Protein 2AF4 (pdb70)

Solvent-accessible surface area: 27617 Å² total

Structure (mmCIF, N/CA/C/O backbone):
data_2AF4
#
_entry.id   2AF4
#
_cell.length_a   116.488
_cell.length_b   116.488
_cell.length_c   127.460
_cell.angle_alpha   90.00
_cell.angle_beta   90.00
_cell.angle_gamma   90.00
#
_symmetry.space_group_name_H-M   'I 41'
#
loop_
_entity.id
_entity.type
_entity.pdbx_description
1 polymer 'Phosphate acetyltransferase'
2 non-polymer 'COENZYME A'
3 water water
#
loop_
_atom_site.group_PDB
_atom_site.id
_atom_site.type_symbol
_atom_site.label_atom_id
_atom_site.label_alt_id
_atom_site.label_comp_id
_atom_site.label_asym_id
_atom_site.label_entity_id
_atom_site.label_seq_id
_atom_site.pdbx_PDB_ins_code
_atom_site.Cartn_x
_atom_site.Cartn_y
_atom_site.Cartn_z
_atom_site.occupancy
_atom_site.B_iso_or_equiv
_atom_site.auth_seq_id
_atom_site.auth_comp_id
_atom_site.auth_asym_id
_atom_site.auth_atom_id
_atom_site.pdbx_PDB_model_num
ATOM 1 N N . VAL A 1 2 ? 41.595 54.239 -11.211 1.00 90.68 2 VAL C N 1
ATOM 2 C CA . VAL A 1 2 ? 43.065 54.089 -11.517 1.00 92.31 2 VAL C CA 1
ATOM 3 C C . VAL A 1 2 ? 44.015 54.055 -10.265 1.00 91.96 2 VAL C C 1
ATOM 4 O O . VAL A 1 2 ? 44.489 52.970 -9.948 1.00 91.70 2 VAL C O 1
ATOM 8 N N . THR A 1 3 ? 44.319 55.150 -9.550 1.00 92.28 3 THR C N 1
ATOM 9 C CA . THR A 1 3 ? 45.376 55.017 -8.508 1.00 92.01 3 THR C CA 1
ATOM 10 C C . THR A 1 3 ? 44.995 54.060 -7.362 1.00 88.66 3 THR C C 1
ATOM 11 O O . THR A 1 3 ? 45.864 53.388 -6.806 1.00 89.04 3 THR C O 1
ATOM 15 N N . PHE A 1 4 ? 43.705 53.981 -7.030 1.00 85.30 4 PHE C N 1
ATOM 16 C CA . PHE A 1 4 ? 43.193 52.877 -6.189 1.00 82.17 4 PHE C CA 1
ATOM 17 C C . PHE A 1 4 ? 43.451 51.548 -6.870 1.00 80.56 4 PHE C C 1
ATOM 18 O O . PHE A 1 4 ? 43.910 50.600 -6.249 1.00 80.03 4 PHE C O 1
ATOM 26 N N . LEU A 1 5 ? 43.146 51.521 -8.158 1.00 80.28 5 LEU C N 1
ATOM 27 C CA . LEU A 1 5 ? 43.195 50.321 -8.980 1.00 79.72 5 LEU C CA 1
ATOM 28 C C . LEU A 1 5 ? 44.636 49.913 -9.358 1.00 81.03 5 LEU C C 1
ATOM 29 O O . LEU A 1 5 ? 44.911 48.744 -9.621 1.00 80.55 5 LEU C O 1
ATOM 34 N N . GLU A 1 6 ? 45.539 50.890 -9.390 1.00 83.09 6 GLU C N 1
ATOM 35 C CA . GLU A 1 6 ? 46.971 50.657 -9.615 1.00 84.84 6 GLU C CA 1
ATOM 36 C C . GLU A 1 6 ? 47.599 49.962 -8.400 1.00 83.68 6 GLU C C 1
ATOM 37 O O . GLU A 1 6 ? 48.320 48.968 -8.530 1.00 84.13 6 GLU C O 1
ATOM 43 N N . LYS A 1 7 ? 47.290 50.469 -7.212 1.00 82.03 7 LYS C N 1
ATOM 44 C CA . LYS A 1 7 ? 47.761 49.840 -5.986 1.00 81.10 7 LYS C CA 1
ATOM 45 C C . LYS A 1 7 ? 47.180 48.430 -5.828 1.00 77.93 7 LYS C C 1
ATOM 46 O O . LYS A 1 7 ? 47.869 47.527 -5.380 1.00 78.08 7 LYS C O 1
ATOM 52 N N . ILE A 1 8 ? 45.917 48.236 -6.206 1.00 75.45 8 ILE C N 1
ATOM 53 C CA . ILE A 1 8 ? 45.286 46.910 -6.099 1.00 72.37 8 ILE C CA 1
ATOM 54 C C . ILE A 1 8 ? 45.932 45.933 -7.083 1.00 72.86 8 ILE C C 1
ATOM 55 O O . ILE A 1 8 ? 46.156 44.761 -6.755 1.00 71.44 8 ILE C O 1
ATOM 60 N N . SER A 1 9 ? 46.227 46.426 -8.287 1.00 74.42 9 SER C N 1
ATOM 61 C CA . SER A 1 9 ? 46.779 45.588 -9.351 1.00 75.87 9 SER C CA 1
ATOM 62 C C . SER A 1 9 ? 48.166 45.068 -8.972 1.00 77.80 9 SER C C 1
ATOM 63 O O . SER A 1 9 ? 48.498 43.918 -9.264 1.00 77.88 9 SER C O 1
ATOM 66 N N . GLU A 1 10 ? 48.958 45.906 -8.295 1.00 79.52 10 GLU C N 1
ATOM 67 C CA . GLU A 1 10 ? 50.303 45.525 -7.912 1.00 81.52 10 GLU C CA 1
ATOM 68 C C . GLU A 1 10 ? 50.273 44.572 -6.722 1.00 80.21 10 GLU C C 1
ATOM 69 O O . GLU A 1 10 ? 51.083 43.651 -6.624 1.00 82.00 10 GLU C O 1
ATOM 75 N N . ARG A 1 11 ? 49.348 44.788 -5.804 1.00 77.77 11 ARG C N 1
ATOM 76 C CA . ARG A 1 11 ? 49.129 43.811 -4.753 1.00 76.70 11 ARG C CA 1
ATOM 77 C C . ARG A 1 11 ? 48.727 42.461 -5.329 1.00 75.53 11 ARG C C 1
ATOM 78 O O . ARG A 1 11 ? 49.265 41.431 -4.944 1.00 76.45 11 ARG C O 1
ATOM 86 N N . ALA A 1 12 ? 47.787 42.475 -6.269 1.00 74.05 12 ALA C N 1
ATOM 87 C CA . ALA A 1 12 ? 47.342 41.255 -6.948 1.00 73.04 12 ALA C CA 1
ATOM 88 C C . ALA A 1 12 ? 48.508 40.390 -7.461 1.00 75.23 12 ALA C C 1
ATOM 89 O O . ALA A 1 12 ? 48.458 39.157 -7.386 1.00 74.44 12 ALA C O 1
ATOM 91 N N . LYS A 1 13 ? 49.544 41.044 -7.986 1.00 77.92 13 LYS C N 1
ATOM 92 C CA . LYS A 1 13 ? 50.692 40.345 -8.577 1.00 80.69 13 LYS C CA 1
ATOM 93 C C . LYS A 1 13 ? 51.439 39.486 -7.568 1.00 81.25 13 LYS C C 1
ATOM 94 O O . LYS A 1 13 ? 51.861 38.380 -7.880 1.00 82.41 13 LYS C O 1
ATOM 100 N N . LYS A 1 14 ? 51.571 39.994 -6.352 1.00 81.33 14 LYS C N 1
ATOM 101 C CA . LYS A 1 14 ? 52.285 39.303 -5.282 1.00 82.75 14 LYS C CA 1
ATOM 102 C C . LYS A 1 14 ? 51.435 38.258 -4.548 1.00 80.55 14 LYS C C 1
ATOM 103 O O . LYS A 1 14 ? 51.930 37.582 -3.644 1.00 81.96 14 LYS C O 1
ATOM 109 N N . LEU A 1 15 ? 50.163 38.149 -4.911 1.00 77.83 15 LEU C N 1
ATOM 110 C CA . LEU A 1 15 ? 49.211 37.314 -4.174 1.00 76.03 15 LEU C CA 1
ATOM 111 C C . LEU A 1 15 ? 49.002 35.940 -4.776 1.00 75.92 15 LEU C C 1
ATOM 112 O O . LEU A 1 15 ? 48.555 35.020 -4.084 1.00 75.00 15 LEU C O 1
ATOM 117 N N . ASN A 1 16 ? 49.316 35.811 -6.059 1.00 77.05 16 ASN C N 1
ATOM 118 C CA . ASN A 1 16 ? 49.304 34.524 -6.742 1.00 78.19 16 ASN C CA 1
ATOM 119 C C . ASN A 1 16 ? 47.971 33.782 -6.693 1.00 75.67 16 ASN C C 1
ATOM 120 O O . ASN A 1 16 ? 47.929 32.564 -6.504 1.00 76.28 16 ASN C O 1
ATOM 125 N N . LYS A 1 17 ? 46.887 34.521 -6.923 1.00 73.37 17 LYS C N 1
ATOM 126 C CA . LYS A 1 17 ? 45.540 33.947 -6.893 1.00 70.71 17 LYS C CA 1
ATOM 127 C C . LYS A 1 17 ? 45.116 33.427 -8.247 1.00 70.49 17 LYS C C 1
ATOM 128 O O . LYS A 1 17 ? 45.758 33.703 -9.263 1.00 71.45 17 LYS C O 1
ATOM 134 N N . THR A 1 18 ? 43.997 32.700 -8.234 1.00 69.33 18 THR C N 1
ATOM 135 C CA . THR A 1 18 ? 43.394 32.122 -9.427 1.00 69.03 18 THR C CA 1
ATOM 136 C C . THR A 1 18 ? 41.926 32.510 -9.498 1.00 66.97 18 THR C C 1
ATOM 137 O O . THR A 1 18 ? 41.184 32.401 -8.506 1.00 66.23 18 THR C O 1
ATOM 141 N N . ILE A 1 19 ? 41.520 32.947 -10.685 1.00 66.46 19 ILE C N 1
ATOM 142 C CA . ILE A 1 19 ? 40.209 33.502 -10.939 1.00 64.59 19 ILE C CA 1
ATOM 143 C C . ILE A 1 19 ? 39.574 32.813 -12.163 1.00 64.55 19 ILE C C 1
ATOM 144 O O . ILE A 1 19 ? 40.198 32.704 -13.206 1.00 65.93 19 ILE C O 1
ATOM 149 N N . ALA A 1 20 ? 38.336 32.356 -12.022 1.00 63.18 20 ALA C N 1
ATOM 150 C CA . ALA A 1 20 ? 37.572 31.853 -13.159 1.00 63.52 20 ALA C CA 1
ATOM 151 C C . ALA A 1 20 ? 36.889 33.005 -13.915 1.00 63.20 20 ALA C C 1
ATOM 152 O O . ALA A 1 20 ? 36.379 33.974 -13.332 1.00 61.69 20 ALA C O 1
ATOM 154 N N . LEU A 1 21 ? 36.908 32.889 -15.232 1.00 64.55 21 LEU C N 1
ATOM 155 C CA . LEU A 1 21 ? 36.303 33.849 -16.097 1.00 64.89 21 LEU C CA 1
ATOM 156 C C . LEU A 1 21 ? 35.383 33.036 -16.991 1.00 65.96 21 LEU C C 1
ATOM 157 O O . LEU A 1 21 ? 35.817 32.523 -18.028 1.00 67.48 21 LEU C O 1
ATOM 162 N N . PRO A 1 22 ? 34.116 32.874 -16.576 1.00 64.91 22 PRO C N 1
ATOM 163 C CA . PRO A 1 22 ? 33.175 32.082 -17.380 1.00 66.02 22 PRO C CA 1
ATOM 164 C C . PRO A 1 22 ? 32.650 32.723 -18.661 1.00 67.41 22 PRO C C 1
ATOM 165 O O . PRO A 1 22 ? 32.020 32.014 -19.467 1.00 69.04 22 PRO C O 1
ATOM 169 N N . GLU A 1 23 ? 32.900 34.016 -18.891 1.00 67.98 23 GLU C N 1
ATOM 170 C CA . GLU A 1 23 ? 32.264 34.709 -20.050 1.00 70.36 23 GLU C CA 1
ATOM 171 C C . GLU A 1 23 ? 33.084 34.649 -21.364 1.00 72.06 23 GLU C C 1
ATOM 172 O O . GLU A 1 23 ? 33.308 35.656 -22.053 1.00 73.17 23 GLU C O 1
ATOM 178 N N . THR A 1 24 ? 33.445 33.429 -21.727 1.00 72.52 24 THR C N 1
ATOM 179 C CA . THR A 1 24 ? 34.424 33.143 -22.808 1.00 75.17 24 THR C CA 1
ATOM 180 C C . THR A 1 24 ? 34.010 33.488 -24.254 1.00 77.78 24 THR C C 1
ATOM 181 O O . THR A 1 24 ? 34.859 33.497 -25.167 1.00 80.01 24 THR C O 1
ATOM 185 N N . GLU A 1 25 ? 32.721 33.751 -24.474 1.00 77.93 25 GLU C N 1
ATOM 186 C CA . GLU A 1 25 ? 32.205 34.084 -25.825 1.00 80.62 25 GLU C CA 1
ATOM 187 C C . GLU A 1 25 ? 32.229 35.603 -26.066 1.00 81.01 25 GLU C C 1
ATOM 188 O O . GLU A 1 25 ? 31.670 36.114 -27.046 1.00 83.38 25 GLU C O 1
ATOM 194 N N . ASP A 1 26 ? 32.894 36.324 -25.166 1.00 79.41 26 ASP C N 1
ATOM 195 C CA . ASP A 1 26 ? 33.051 37.773 -25.278 1.00 79.83 26 ASP C CA 1
ATOM 196 C C . ASP A 1 26 ? 34.556 38.049 -25.289 1.00 80.04 26 ASP C C 1
ATOM 197 O O . ASP A 1 26 ? 35.271 37.608 -24.386 1.00 77.45 26 ASP C O 1
ATOM 202 N N . ILE A 1 27 ? 35.023 38.763 -26.311 1.00 82.26 27 ILE C N 1
ATOM 203 C CA . ILE A 1 27 ? 36.454 38.888 -26.584 1.00 84.33 27 ILE C CA 1
ATOM 204 C C . ILE A 1 27 ? 37.139 39.809 -25.629 1.00 83.03 27 ILE C C 1
ATOM 205 O O . ILE A 1 27 ? 38.359 39.716 -25.455 1.00 83.36 27 ILE C O 1
ATOM 210 N N . ARG A 1 28 ? 36.361 40.718 -25.032 1.00 82.31 28 ARG C N 1
ATOM 211 C CA . ARG A 1 28 ? 36.855 41.553 -23.945 1.00 81.09 28 ARG C CA 1
ATOM 212 C C . ARG A 1 28 ? 37.421 40.653 -22.861 1.00 78.90 28 ARG C C 1
ATOM 213 O O . ARG A 1 28 ? 38.480 40.951 -22.298 1.00 78.97 28 ARG C O 1
ATOM 221 N N . THR A 1 29 ? 36.711 39.555 -22.583 1.00 77.37 29 THR C N 1
ATOM 222 C CA . THR A 1 29 ? 37.066 38.652 -21.476 1.00 74.91 29 THR C CA 1
ATOM 223 C C . THR A 1 29 ? 38.428 38.070 -21.785 1.00 76.16 29 THR C C 1
ATOM 224 O O . THR A 1 29 ? 39.304 38.029 -20.943 1.00 75.25 29 THR C O 1
ATOM 228 N N . LEU A 1 30 ? 38.591 37.647 -23.030 1.00 78.36 30 LEU C N 1
ATOM 229 C CA . LEU A 1 30 ? 39.850 37.086 -23.519 1.00 80.22 30 LEU C CA 1
ATOM 230 C C . LEU A 1 30 ? 40.984 38.114 -23.629 1.00 81.79 30 LEU C C 1
ATOM 231 O O . LEU A 1 30 ? 42.132 37.789 -23.355 1.00 82.42 30 LEU C O 1
ATOM 236 N N . GLN A 1 31 ? 40.674 39.338 -24.044 1.00 82.40 31 GLN C N 1
ATOM 237 C CA . GLN A 1 31 ? 41.680 40.396 -24.070 1.00 84.11 31 GLN C CA 1
ATOM 238 C C . GLN A 1 31 ? 42.181 40.706 -22.660 1.00 82.14 31 GLN C C 1
ATOM 239 O O . GLN A 1 31 ? 43.377 40.909 -22.418 1.00 83.40 31 GLN C O 1
ATOM 245 N N . ALA A 1 32 ? 41.242 40.765 -21.732 1.00 79.04 32 ALA C N 1
ATOM 246 C CA . ALA A 1 32 ? 41.569 40.949 -20.337 1.00 77.04 32 ALA C CA 1
ATOM 247 C C . ALA A 1 32 ? 42.408 39.775 -19.835 1.00 76.79 32 ALA C C 1
ATOM 248 O O . ALA A 1 32 ? 43.535 39.946 -19.379 1.00 77.55 32 ALA C O 1
ATOM 250 N N . ALA A 1 33 ? 41.863 38.573 -19.939 1.00 76.31 33 ALA C N 1
ATOM 251 C CA . ALA A 1 33 ? 42.596 37.371 -19.548 1.00 77.08 33 ALA C CA 1
ATOM 252 C C . ALA A 1 33 ? 44.011 37.287 -20.140 1.00 80.69 33 ALA C C 1
ATOM 253 O O . ALA A 1 33 ? 44.899 36.783 -19.476 1.00 81.49 33 ALA C O 1
ATOM 255 N N . ALA A 1 34 ? 44.212 37.782 -21.366 1.00 83.54 34 ALA C N 1
ATOM 256 C CA . ALA A 1 34 ? 45.540 37.841 -21.983 1.00 87.29 34 ALA C CA 1
ATOM 257 C C . ALA A 1 34 ? 46.449 38.863 -21.307 1.00 88.24 34 ALA C C 1
ATOM 258 O O . ALA A 1 34 ? 47.614 38.584 -21.029 1.00 90.36 34 ALA C O 1
ATOM 260 N N . LYS A 1 35 ? 45.921 40.055 -21.069 1.00 87.38 35 LYS C N 1
ATOM 261 C CA . LYS A 1 35 ? 46.646 41.072 -20.330 1.00 88.11 35 LYS C CA 1
ATOM 262 C C . LYS A 1 35 ? 46.901 40.651 -18.875 1.00 86.10 35 LYS C C 1
ATOM 263 O O . LYS A 1 35 ? 47.962 40.931 -18.317 1.00 87.22 35 LYS C O 1
ATOM 269 N N . ILE A 1 36 ? 45.926 39.988 -18.257 1.00 83.40 36 ILE C N 1
ATOM 270 C CA . ILE A 1 36 ? 46.075 39.512 -16.876 1.00 81.38 36 ILE C CA 1
ATOM 271 C C . ILE A 1 36 ? 47.249 38.539 -16.709 1.00 83.17 36 ILE C C 1
ATOM 272 O O . ILE A 1 36 ? 47.996 38.652 -15.742 1.00 83.47 36 ILE C O 1
ATOM 277 N N . LEU A 1 37 ? 47.379 37.581 -17.635 1.00 84.71 37 LEU C N 1
ATOM 278 C CA . LEU A 1 37 ? 48.463 36.569 -17.615 1.00 86.76 37 LEU C CA 1
ATOM 279 C C . LEU A 1 37 ? 49.818 37.200 -17.945 1.00 90.26 37 LEU C C 1
ATOM 280 O O . LEU A 1 37 ? 50.833 36.883 -17.321 1.00 91.64 37 LEU C O 1
ATOM 285 N N . GLU A 1 38 ? 49.812 38.075 -18.952 1.00 92.05 38 GLU C N 1
ATOM 286 C CA . GLU A 1 38 ? 50.974 38.886 -19.336 1.00 95.57 38 GLU C CA 1
ATOM 287 C C . GLU A 1 38 ? 51.494 39.717 -18.148 1.00 94.85 38 GLU C C 1
ATOM 288 O O . GLU A 1 38 ? 52.678 39.679 -17.818 1.00 96.75 38 GLU C O 1
ATOM 294 N N . ARG A 1 39 ? 50.595 40.450 -17.500 1.00 91.83 39 ARG C N 1
ATOM 295 C CA . ARG A 1 39 ? 50.977 41.318 -16.396 1.00 91.70 39 ARG C CA 1
ATOM 296 C C . ARG A 1 39 ? 51.197 40.596 -15.072 1.00 90.10 39 ARG C C 1
ATOM 297 O O . ARG A 1 39 ? 51.715 41.188 -14.123 1.00 90.02 39 ARG C O 1
ATOM 305 N N . GLY A 1 40 ? 50.837 39.315 -15.021 1.00 88.93 40 GLY C N 1
ATOM 306 C CA . GLY A 1 40 ? 51.145 38.474 -13.859 1.00 88.14 40 GLY C CA 1
ATOM 307 C C . GLY A 1 40 ? 50.236 38.756 -12.681 1.00 84.60 40 GLY C C 1
ATOM 308 O O . GLY A 1 40 ? 50.596 38.542 -11.530 1.00 84.56 40 GLY C O 1
ATOM 309 N N . ILE A 1 41 ? 49.028 39.187 -12.999 1.00 82.34 41 ILE C N 1
ATOM 310 C CA . ILE A 1 41 ? 48.072 39.647 -12.015 1.00 79.41 41 ILE C CA 1
ATOM 311 C C . ILE A 1 41 ? 47.383 38.446 -11.344 1.00 77.00 41 ILE C C 1
ATOM 312 O O . ILE A 1 41 ? 47.268 38.393 -10.112 1.00 76.39 41 ILE C O 1
ATOM 317 N N . ALA A 1 42 ? 46.936 37.493 -12.152 1.00 76.05 42 ALA C N 1
ATOM 318 C CA . ALA A 1 42 ? 46.271 36.272 -11.660 1.00 74.07 42 ALA C CA 1
ATOM 319 C C . ALA A 1 42 ? 46.617 35.096 -12.531 1.00 74.31 42 ALA C C 1
ATOM 320 O O . ALA A 1 42 ? 47.159 35.274 -13.598 1.00 76.38 42 ALA C O 1
ATOM 322 N N . ASP A 1 43 ? 46.301 33.898 -12.047 1.00 72.76 43 ASP C N 1
ATOM 323 C CA . ASP A 1 43 ? 46.113 32.735 -12.900 1.00 73.28 43 ASP C CA 1
ATOM 324 C C . ASP A 1 43 ? 44.643 32.731 -13.358 1.00 70.53 43 ASP C C 1
ATOM 325 O O . ASP A 1 43 ? 43.751 33.197 -12.635 1.00 66.04 43 ASP C O 1
ATOM 330 N N . ILE A 1 44 ? 44.386 32.203 -14.553 1.00 71.14 44 ILE C N 1
ATOM 331 C CA . ILE A 1 44 ? 43.027 32.238 -15.093 1.00 69.77 44 ILE C CA 1
ATOM 332 C C . ILE A 1 44 ? 42.542 30.864 -15.439 1.00 69.92 44 ILE C C 1
ATOM 333 O O . ILE A 1 44 ? 43.255 30.086 -16.080 1.00 71.27 44 ILE C O 1
ATOM 338 N N . VAL A 1 45 ? 41.310 30.581 -15.015 1.00 67.87 45 VAL C N 1
ATOM 339 C CA . VAL A 1 45 ? 40.560 29.488 -15.603 1.00 67.96 45 VAL C CA 1
ATOM 340 C C . VAL A 1 45 ? 39.518 30.077 -16.559 1.00 67.14 45 VAL C C 1
ATOM 341 O O . VAL A 1 45 ? 38.714 30.928 -16.190 1.00 64.87 45 VAL C O 1
ATOM 345 N N . LEU A 1 46 ? 39.587 29.641 -17.809 1.00 68.91 46 LEU C N 1
ATOM 346 C CA . LEU A 1 46 ? 38.584 29.970 -18.785 1.00 68.64 46 LEU C CA 1
ATOM 347 C C . LEU A 1 46 ? 37.617 28.820 -18.776 1.00 67.95 46 LEU C C 1
ATOM 348 O O . LEU A 1 46 ? 37.961 27.713 -19.166 1.00 70.00 46 LEU C O 1
ATOM 353 N N . VAL A 1 47 ? 36.406 29.065 -18.302 1.00 66.14 47 VAL C N 1
ATOM 354 C CA . VAL A 1 47 ? 35.327 28.086 -18.451 1.00 65.97 47 VAL C CA 1
ATOM 355 C C . VAL A 1 47 ? 34.655 28.280 -19.808 1.00 67.45 47 VAL C C 1
ATOM 356 O O . VAL A 1 47 ? 34.157 29.377 -20.123 1.00 67.18 47 VAL C O 1
ATOM 360 N N . GLY A 1 48 ? 34.631 27.214 -20.606 1.00 69.62 48 GLY C N 1
ATOM 361 C CA . GLY A 1 48 ? 34.116 27.289 -21.971 1.00 71.60 48 GLY C CA 1
ATOM 362 C C . GLY A 1 48 ? 34.779 26.300 -22.913 1.00 74.53 48 GLY C C 1
ATOM 363 O O . GLY A 1 48 ? 35.663 25.543 -22.524 1.00 74.65 48 GLY C O 1
ATOM 364 N N . ASN A 1 49 ? 34.354 26.310 -24.170 1.00 77.35 49 ASN C N 1
ATOM 365 C CA . ASN A 1 49 ? 34.859 25.343 -25.156 1.00 80.65 49 ASN C CA 1
ATOM 366 C C . ASN A 1 49 ? 36.184 25.823 -25.751 1.00 83.28 49 ASN C C 1
ATOM 367 O O . ASN A 1 49 ? 36.279 26.970 -26.227 1.00 83.61 49 ASN C O 1
ATOM 372 N N . GLU A 1 50 ? 37.183 24.931 -25.744 1.00 85.16 50 GLU C N 1
ATOM 373 C CA . GLU A 1 50 ? 38.569 25.266 -26.144 1.00 87.29 50 GLU C CA 1
ATOM 374 C C . GLU A 1 50 ? 38.690 25.660 -27.609 1.00 90.15 50 GLU C C 1
ATOM 375 O O . GLU A 1 50 ? 39.266 26.685 -27.916 1.00 91.14 50 GLU C O 1
ATOM 381 N N . ALA A 1 51 ? 38.157 24.847 -28.512 1.00 92.54 51 ALA C N 1
ATOM 382 C CA . ALA A 1 51 ? 38.133 25.194 -29.936 1.00 95.71 51 ALA C CA 1
ATOM 383 C C . ALA A 1 51 ? 37.612 26.615 -30.106 1.00 94.96 51 ALA C C 1
ATOM 384 O O . ALA A 1 51 ? 38.275 27.472 -30.692 1.00 96.44 51 ALA C O 1
ATOM 386 N N . ASP A 1 52 ? 36.448 26.866 -29.512 1.00 92.49 52 ASP C N 1
ATOM 387 C CA . ASP A 1 52 ? 35.717 28.119 -29.689 1.00 91.86 52 ASP C CA 1
ATOM 388 C C . ASP A 1 52 ? 36.460 29.302 -29.143 1.00 90.29 52 ASP C C 1
ATOM 389 O O . ASP A 1 52 ? 36.493 30.363 -29.776 1.00 90.80 52 ASP C O 1
ATOM 394 N N . ILE A 1 53 ? 37.068 29.099 -27.978 1.00 88.36 53 ILE C N 1
ATOM 395 C CA . ILE A 1 53 ? 37.872 30.121 -27.316 1.00 87.58 53 ILE C CA 1
ATOM 396 C C . ILE A 1 53 ? 39.110 30.493 -28.130 1.00 91.16 53 ILE C C 1
ATOM 397 O O . ILE A 1 53 ? 39.471 31.661 -28.204 1.00 91.98 53 ILE C O 1
ATOM 402 N N . LYS A 1 54 ? 39.777 29.498 -28.701 1.00 93.73 54 LYS C N 1
ATOM 403 C CA . LYS A 1 54 ? 40.993 29.729 -29.483 1.00 97.48 54 LYS C CA 1
ATOM 404 C C . LYS A 1 54 ? 40.641 30.448 -30.768 1.00 100.39 54 LYS C C 1
ATOM 405 O O . LYS A 1 54 ? 41.170 31.518 -31.054 1.00 101.71 54 LYS C O 1
ATOM 411 N N . ALA A 1 55 ? 39.754 29.832 -31.547 1.00 101.59 55 ALA C N 1
ATOM 412 C CA . ALA A 1 55 ? 39.128 30.486 -32.694 1.00 104.09 55 ALA C CA 1
ATOM 413 C C . ALA A 1 55 ? 38.936 31.995 -32.439 1.00 103.16 55 ALA C C 1
ATOM 414 O O . ALA A 1 55 ? 39.425 32.839 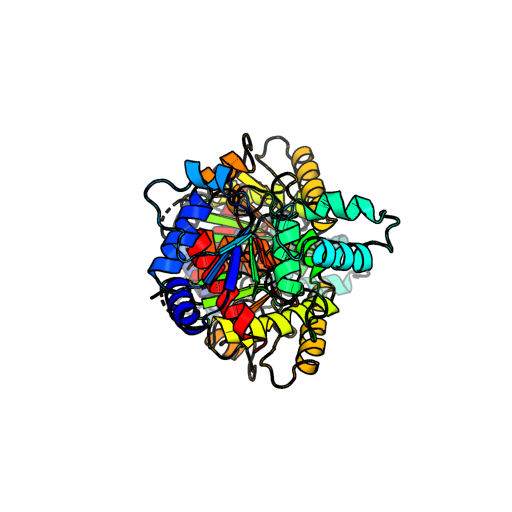-33.199 1.00 106.17 55 ALA C O 1
ATOM 416 N N . LEU A 1 56 ? 38.256 32.326 -31.350 1.00 98.91 56 LEU C N 1
ATOM 417 C CA . LEU A 1 56 ? 37.878 33.705 -31.099 1.00 98.13 56 LEU C CA 1
ATOM 418 C C . LEU A 1 56 ? 39.057 34.540 -30.583 1.00 98.27 56 LEU C C 1
ATOM 419 O O . LEU A 1 56 ? 39.114 35.747 -30.809 1.00 99.93 56 LEU C O 1
ATOM 424 N N . ALA A 1 57 ? 39.994 33.888 -29.898 1.00 97.29 57 ALA C N 1
ATOM 425 C CA . ALA A 1 57 ? 41.193 34.541 -29.379 1.00 96.99 57 ALA C CA 1
ATOM 426 C C . ALA A 1 57 ? 41.946 35.317 -30.449 1.00 101.08 57 ALA C C 1
ATOM 427 O O . ALA A 1 57 ? 42.358 36.451 -30.220 1.00 100.93 57 ALA C O 1
ATOM 429 N N . GLY A 1 58 ? 42.125 34.707 -31.618 1.00 104.52 58 GLY C N 1
ATOM 430 C CA . GLY A 1 58 ? 43.057 35.235 -32.601 1.00 109.00 58 GLY C CA 1
ATOM 431 C C . GLY A 1 58 ? 44.458 35.014 -32.062 1.00 109.44 58 GLY C C 1
ATOM 432 O O . GLY A 1 58 ? 44.738 33.960 -31.489 1.00 107.89 58 GLY C O 1
ATOM 433 N N . ASP A 1 59 ? 45.321 36.020 -32.201 1.00 111.73 59 ASP C N 1
ATOM 434 C CA . ASP A 1 59 ? 46.717 35.936 -31.714 1.00 113.12 59 ASP C CA 1
ATOM 435 C C . ASP A 1 59 ? 46.892 36.403 -30.256 1.00 109.43 59 ASP C C 1
ATOM 436 O O . ASP A 1 59 ? 47.971 36.838 -29.854 1.00 110.72 59 ASP C O 1
ATOM 441 N N . LEU A 1 60 ? 45.836 36.301 -29.458 1.00 104.97 60 LEU C N 1
ATOM 442 C CA . LEU A 1 60 ? 45.969 36.547 -28.032 1.00 101.50 60 LEU C CA 1
ATOM 443 C C . LEU A 1 60 ? 46.709 35.357 -27.412 1.00 101.11 60 LEU C C 1
ATOM 444 O O . LEU A 1 60 ? 46.479 34.184 -27.784 1.00 100.99 60 LEU C O 1
ATOM 449 N N . ASP A 1 61 ? 47.615 35.672 -26.487 1.00 100.35 61 ASP C N 1
ATOM 450 C CA . ASP A 1 61 ? 48.408 34.652 -25.824 1.00 100.18 61 ASP C CA 1
ATOM 451 C C . ASP A 1 61 ? 47.692 34.186 -24.566 1.00 95.48 61 ASP C C 1
ATOM 452 O O . ASP A 1 61 ? 47.916 34.709 -23.464 1.00 92.96 61 ASP C O 1
ATOM 457 N N . LEU A 1 62 ? 46.824 33.199 -24.765 1.00 94.28 62 LEU C N 1
ATOM 458 C CA . LEU A 1 62 ? 46.087 32.553 -23.695 1.00 91.26 62 LEU C CA 1
ATOM 459 C C . LEU A 1 62 ? 46.687 31.208 -23.290 1.00 92.04 62 LEU C C 1
ATOM 460 O O . LEU A 1 62 ? 46.020 30.421 -22.612 1.00 90.02 62 LEU C O 1
ATOM 465 N N . SER A 1 63 ? 47.930 30.938 -23.681 1.00 95.50 63 SER C N 1
ATOM 466 C CA . SER A 1 63 ? 48.547 29.624 -23.440 1.00 96.69 63 SER C CA 1
ATOM 467 C C . SER A 1 63 ? 48.782 29.291 -21.955 1.00 94.41 63 SER C C 1
ATOM 468 O O . SER A 1 63 ? 48.854 28.116 -21.595 1.00 94.58 63 SER C O 1
ATOM 471 N N . LYS A 1 64 ? 48.897 30.312 -21.106 1.00 92.61 64 LYS C N 1
ATOM 472 C CA . LYS A 1 64 ? 49.098 30.096 -19.678 1.00 90.87 64 LYS C CA 1
ATOM 473 C C . LYS A 1 64 ? 47.786 29.926 -18.899 1.00 87.10 64 LYS C C 1
ATOM 474 O O . LYS A 1 64 ? 47.804 29.685 -17.693 1.00 84.89 64 LYS C O 1
ATOM 480 N N . ALA A 1 65 ? 46.650 30.073 -19.574 1.00 86.06 65 ALA C N 1
ATOM 481 C CA . ALA A 1 65 ? 45.353 29.960 -18.902 1.00 82.58 65 ALA C CA 1
ATOM 482 C C . ALA A 1 65 ? 44.938 28.499 -18.976 1.00 82.57 65 ALA C C 1
ATOM 483 O O . ALA A 1 65 ? 45.280 27.809 -19.930 1.00 83.78 65 ALA C O 1
ATOM 485 N N . LYS A 1 66 ? 44.233 28.038 -17.947 1.00 80.26 66 LYS C N 1
ATOM 486 C CA . LYS A 1 66 ? 43.642 26.715 -17.949 1.00 80.44 66 LYS C CA 1
ATOM 487 C C . LYS A 1 66 ? 42.225 26.844 -18.514 1.00 78.79 66 LYS C C 1
ATOM 488 O O . LYS A 1 66 ? 41.475 27.724 -18.104 1.00 75.79 66 LYS C O 1
ATOM 494 N N . ILE A 1 67 ? 41.877 25.983 -19.468 1.00 80.09 67 ILE C N 1
ATOM 495 C CA . ILE A 1 67 ? 40.523 25.956 -20.008 1.00 79.69 67 ILE C CA 1
ATOM 496 C C . ILE A 1 67 ? 39.753 24.795 -19.383 1.00 78.65 67 ILE C C 1
ATOM 497 O O . ILE A 1 67 ? 40.278 23.694 -19.241 1.00 80.06 67 ILE C O 1
ATOM 502 N N . VAL A 1 68 ? 38.504 25.053 -19.020 1.00 76.90 68 VAL C N 1
ATOM 503 C CA . VAL A 1 68 ? 37.646 24.035 -18.436 1.00 76.26 68 VAL C CA 1
ATOM 504 C C . VAL A 1 68 ? 36.297 24.003 -19.177 1.00 76.44 68 VAL C C 1
ATOM 505 O O . VAL A 1 68 ? 35.606 25.031 -19.304 1.00 75.00 68 VAL C O 1
ATOM 509 N N . ASP A 1 69 ? 35.952 22.821 -19.678 1.00 77.63 69 ASP C N 1
ATOM 510 C CA . ASP A 1 69 ? 34.660 22.581 -20.279 1.00 78.40 69 ASP C CA 1
ATOM 511 C C . ASP A 1 69 ? 33.709 21.974 -19.228 1.00 77.36 69 ASP C C 1
ATOM 512 O O . ASP A 1 69 ? 33.954 20.874 -18.708 1.00 77.33 69 ASP C O 1
ATOM 517 N N . PRO A 1 70 ? 32.601 22.683 -18.930 1.00 76.18 70 PRO C N 1
ATOM 518 C CA . PRO A 1 70 ? 31.560 22.069 -18.117 1.00 75.57 70 PRO C CA 1
ATOM 519 C C . PRO A 1 70 ? 31.001 20.756 -18.691 1.00 77.78 70 PRO C C 1
ATOM 520 O O . PRO A 1 70 ? 30.554 19.919 -17.917 1.00 77.01 70 PRO C O 1
ATOM 524 N N . LYS A 1 71 ? 31.018 20.577 -20.016 1.00 80.42 71 LYS C N 1
ATOM 525 C CA . LYS A 1 71 ? 30.412 19.375 -20.627 1.00 83.06 71 LYS C CA 1
ATOM 526 C C . LYS A 1 71 ? 31.298 18.139 -20.505 1.00 84.76 71 LYS C C 1
ATOM 527 O O . LYS A 1 71 ? 30.798 17.020 -20.585 1.00 86.19 71 LYS C O 1
ATOM 533 N N . THR A 1 72 ? 32.598 18.346 -20.303 1.00 85.14 72 THR C N 1
ATOM 534 C CA . THR A 1 72 ? 33.563 17.252 -20.319 1.00 87.16 72 THR C CA 1
ATOM 535 C C . THR A 1 72 ? 34.695 17.458 -19.321 1.00 86.44 72 THR C C 1
ATOM 536 O O . THR A 1 72 ? 35.825 17.079 -19.614 1.00 88.14 72 THR C O 1
ATOM 540 N N . TYR A 1 73 ? 34.405 18.052 -18.159 1.00 83.95 73 TYR C N 1
ATOM 541 C CA . TYR A 1 73 ? 35.398 18.192 -17.094 1.00 83.84 73 TYR C CA 1
ATOM 542 C C . TYR A 1 73 ? 35.262 17.053 -16.079 1.00 84.70 73 TYR C C 1
ATOM 543 O O . TYR A 1 73 ? 34.159 16.739 -15.616 1.00 83.67 73 TYR C O 1
ATOM 552 N N . GLU A 1 74 ? 36.406 16.423 -15.799 1.00 86.86 74 GLU C N 1
ATOM 553 C CA . GLU A 1 74 ? 36.670 15.577 -14.620 1.00 87.25 74 GLU C CA 1
ATOM 554 C C . GLU A 1 74 ? 35.586 15.561 -13.514 1.00 85.08 74 GLU C C 1
ATOM 555 O O . GLU A 1 74 ? 35.044 14.485 -13.167 1.00 85.95 74 GLU C O 1
ATOM 561 N N . LYS A 1 75 ? 35.295 16.752 -12.983 1.00 81.36 75 LYS C N 1
ATOM 562 C CA . LYS A 1 75 ? 34.474 16.927 -11.791 1.00 79.56 75 LYS C CA 1
ATOM 563 C C . LYS A 1 75 ? 33.014 17.350 -12.072 1.00 77.46 75 LYS C C 1
ATOM 564 O O . LYS A 1 75 ? 32.263 17.656 -11.148 1.00 75.46 75 LYS C O 1
ATOM 570 N N . LYS A 1 76 ? 32.625 17.336 -13.340 1.00 77.19 76 LYS C N 1
ATOM 571 C CA . LYS A 1 76 ? 31.239 17.541 -13.749 1.00 76.38 76 LYS C CA 1
ATOM 572 C C . LYS A 1 76 ? 30.226 16.904 -12.792 1.00 75.43 76 LYS C C 1
ATOM 573 O O . LYS A 1 76 ? 29.351 17.580 -12.250 1.00 73.34 76 LYS C O 1
ATOM 579 N N . ASP A 1 77 ? 30.336 15.593 -12.611 1.00 76.93 77 ASP C N 1
ATOM 580 C CA . ASP A 1 77 ? 29.317 14.843 -11.879 1.00 77.07 77 ASP C CA 1
ATOM 581 C C . ASP A 1 77 ? 29.291 15.264 -10.422 1.00 75.39 77 ASP C C 1
ATOM 582 O O . ASP A 1 77 ? 28.221 15.377 -9.825 1.00 74.17 77 ASP C O 1
ATOM 587 N N . GLU A 1 78 ? 30.478 15.507 -9.869 1.00 74.81 78 GLU C N 1
ATOM 588 C CA . GLU A 1 78 ? 30.625 15.998 -8.504 1.00 73.76 78 GLU C CA 1
ATOM 589 C C . GLU A 1 78 ? 29.978 17.371 -8.296 1.00 70.84 78 GLU C C 1
ATOM 590 O O . GLU A 1 78 ? 29.314 17.644 -7.282 1.00 70.13 78 GLU C O 1
ATOM 596 N N . TYR A 1 79 ? 30.223 18.249 -9.257 1.00 69.50 79 TYR C N 1
ATOM 597 C CA . TYR A 1 79 ? 29.683 19.596 -9.246 1.00 67.10 79 TYR C CA 1
ATOM 598 C C . TYR A 1 79 ? 28.162 19.533 -9.364 1.00 65.72 79 TYR C C 1
ATOM 599 O O . TYR A 1 79 ? 27.460 20.274 -8.702 1.00 65.07 79 TYR C O 1
ATOM 608 N N . ILE A 1 80 ? 27.658 18.604 -10.152 1.00 65.35 80 ILE C N 1
ATOM 609 C CA . ILE A 1 80 ? 26.210 18.487 -10.377 1.00 65.65 80 ILE C CA 1
ATOM 610 C C . ILE A 1 80 ? 25.496 17.999 -9.128 1.00 65.27 80 ILE C C 1
ATOM 611 O O . ILE A 1 80 ? 24.445 18.505 -8.751 1.00 63.29 80 ILE C O 1
ATOM 616 N N . ASN A 1 81 ? 26.088 16.979 -8.514 1.00 67.82 81 ASN C N 1
ATOM 617 C CA . ASN A 1 81 ? 25.542 16.334 -7.315 1.00 68.66 81 ASN C CA 1
ATOM 618 C C . ASN A 1 81 ? 25.620 17.311 -6.156 1.00 66.87 81 ASN C C 1
ATOM 619 O O . ASN A 1 81 ? 24.713 17.349 -5.327 1.00 67.36 81 ASN C O 1
ATOM 624 N N . ALA A 1 82 ? 26.691 18.096 -6.110 1.00 65.36 82 ALA C N 1
ATOM 625 C CA . ALA A 1 82 ? 26.819 19.189 -5.111 1.00 64.18 82 ALA C CA 1
ATOM 626 C C . ALA A 1 82 ? 25.680 20.190 -5.242 1.00 62.94 82 ALA C C 1
ATOM 627 O O . ALA A 1 82 ? 25.058 20.579 -4.252 1.00 62.33 82 ALA C O 1
ATOM 629 N N . PHE A 1 83 ? 25.402 20.604 -6.481 1.00 62.35 83 PHE C N 1
ATOM 630 C CA . PHE A 1 83 ? 24.346 21.585 -6.710 1.00 60.89 83 PHE C CA 1
ATOM 631 C C . PHE A 1 83 ? 22.989 21.030 -6.331 1.00 61.63 83 PHE C C 1
ATOM 632 O O . PHE A 1 83 ? 22.197 21.730 -5.708 1.00 60.10 83 PHE C O 1
ATOM 640 N N . TYR A 1 84 ? 22.748 19.764 -6.669 1.00 63.06 84 TYR C N 1
ATOM 641 C CA . TYR A 1 84 ? 21.534 19.064 -6.237 1.00 65.17 84 TYR C CA 1
ATOM 642 C C . TYR A 1 84 ? 21.414 19.034 -4.717 1.00 66.35 84 TYR C C 1
ATOM 643 O O . TYR A 1 84 ? 20.369 19.384 -4.151 1.00 66.30 84 TYR C O 1
ATOM 652 N N . GLU A 1 85 ? 22.481 18.581 -4.067 1.00 67.24 85 GLU C N 1
ATOM 653 C CA . GLU A 1 85 ? 22.568 18.622 -2.603 1.00 68.42 85 GLU C CA 1
ATOM 654 C C . GLU A 1 85 ? 22.356 20.036 -2.073 1.00 67.01 85 GLU C C 1
ATOM 655 O O . GLU A 1 85 ? 21.570 20.240 -1.158 1.00 66.99 85 GLU C O 1
ATOM 661 N N . LEU A 1 86 ? 23.009 21.019 -2.676 1.00 66.56 86 LEU C N 1
ATOM 662 C CA . LEU A 1 86 ? 22.833 22.403 -2.238 1.00 66.77 86 LEU C CA 1
ATOM 663 C C . LEU A 1 86 ? 21.367 22.845 -2.260 1.00 68.43 86 LEU C C 1
ATOM 664 O O . LEU A 1 86 ? 20.938 23.606 -1.391 1.00 69.29 86 LEU C O 1
ATOM 669 N N . ARG A 1 87 ? 20.588 22.311 -3.199 1.00 69.63 87 ARG C N 1
ATOM 670 C CA . ARG A 1 87 ? 19.403 22.989 -3.685 1.00 70.82 87 ARG C CA 1
ATOM 671 C C . ARG A 1 87 ? 18.091 22.140 -3.737 1.00 72.80 87 ARG C C 1
ATOM 672 O O . ARG A 1 87 ? 16.999 22.658 -3.985 1.00 72.83 87 ARG C O 1
ATOM 680 N N . LYS A 1 88 ? 18.212 20.851 -3.465 1.00 74.13 88 LYS C N 1
ATOM 681 C CA . LYS A 1 88 ? 17.103 19.924 -3.548 1.00 76.76 88 LYS C CA 1
ATOM 682 C C . LYS A 1 88 ? 15.943 20.301 -2.648 1.00 78.33 88 LYS C C 1
ATOM 683 O O . LYS A 1 88 ? 14.796 20.006 -2.976 1.00 80.38 88 LYS C O 1
ATOM 689 N N . HIS A 1 89 ? 16.240 20.933 -1.521 1.00 78.37 89 HIS C N 1
ATOM 690 C CA . HIS A 1 89 ? 15.209 21.423 -0.595 1.00 80.18 89 HIS C CA 1
ATOM 691 C C . HIS A 1 89 ? 14.307 22.530 -1.188 1.00 80.14 89 HIS C C 1
ATOM 692 O O . HIS A 1 89 ? 13.341 22.967 -0.538 1.00 81.75 89 HIS C O 1
ATOM 699 N N . LYS A 1 90 ? 14.632 22.977 -2.404 1.00 78.29 90 LYS C N 1
ATOM 700 C CA . LYS A 1 90 ? 13.883 24.018 -3.092 1.00 77.71 90 LYS C CA 1
ATOM 701 C C . LYS A 1 90 ? 13.071 23.433 -4.250 1.00 78.51 90 LYS C C 1
ATOM 702 O O . LYS A 1 90 ? 12.500 24.170 -5.052 1.00 79.55 90 LYS C O 1
ATOM 708 N N . GLY A 1 91 ? 12.974 22.108 -4.319 1.00 78.64 91 GLY C N 1
ATOM 709 C CA . GLY A 1 91 ? 12.300 21.456 -5.444 1.00 78.97 91 GLY C CA 1
ATOM 710 C C . GLY A 1 91 ? 13.252 21.017 -6.543 1.00 76.72 91 GLY C C 1
ATOM 711 O O . GLY A 1 91 ? 12.909 20.182 -7.355 1.00 77.92 91 GLY C O 1
ATOM 712 N N . ILE A 1 92 ? 14.475 21.531 -6.549 1.00 73.41 92 ILE C N 1
ATOM 713 C CA . ILE A 1 92 ? 15.423 21.181 -7.600 1.00 71.93 92 ILE C CA 1
ATOM 714 C C . ILE A 1 92 ? 15.679 19.692 -7.630 1.00 72.02 92 ILE C C 1
ATOM 715 O O . ILE A 1 92 ? 16.123 19.106 -6.634 1.00 72.81 92 ILE C O 1
ATOM 720 N N . THR A 1 93 ? 15.376 19.060 -8.761 1.00 71.93 93 THR C N 1
ATOM 721 C CA . THR A 1 93 ? 15.673 17.636 -8.896 1.00 71.96 93 THR C CA 1
ATOM 722 C C . THR A 1 93 ? 17.081 17.371 -9.428 1.00 69.44 93 THR C C 1
ATOM 723 O O . THR A 1 93 ? 17.774 18.273 -9.857 1.00 64.25 93 THR C O 1
ATOM 727 N N . LEU A 1 94 ? 17.448 16.084 -9.463 1.00 71.01 94 LEU C N 1
ATOM 728 C CA . LEU A 1 94 ? 18.769 15.673 -9.941 1.00 70.97 94 LEU C CA 1
ATOM 729 C C . LEU A 1 94 ? 18.866 16.098 -11.405 1.00 70.50 94 LEU C C 1
ATOM 730 O O . LEU A 1 94 ? 19.895 16.596 -11.864 1.00 69.27 94 LEU C O 1
ATOM 735 N N . GLU A 1 95 ? 17.756 15.921 -12.110 1.00 71.06 95 GLU C N 1
ATOM 736 C CA . GLU A 1 95 ? 17.681 16.198 -13.514 1.00 72.18 95 GLU C CA 1
ATOM 737 C C . GLU A 1 95 ? 17.819 17.708 -13.736 1.00 69.72 95 GLU C C 1
ATOM 738 O O . GLU A 1 95 ? 18.659 18.135 -14.513 1.00 68.36 95 GLU C O 1
ATOM 744 N N . ASN A 1 96 ? 17.046 18.510 -13.004 1.00 69.07 96 ASN C N 1
ATOM 745 C CA . ASN A 1 96 ? 17.201 19.966 -13.019 1.00 67.27 96 ASN C CA 1
ATOM 746 C C . ASN A 1 96 ? 18.649 20.383 -12.804 1.00 66.10 96 ASN C C 1
ATOM 747 O O . ASN A 1 96 ? 19.146 21.284 -13.490 1.00 65.93 96 ASN C O 1
ATOM 752 N N . ALA A 1 97 ? 19.311 19.743 -11.836 1.00 65.63 97 ALA C N 1
ATOM 753 C CA . ALA A 1 97 ? 20.678 20.106 -11.452 1.00 63.64 97 ALA C CA 1
ATOM 754 C C . ALA A 1 97 ? 21.657 19.865 -12.606 1.00 63.15 97 ALA C C 1
ATOM 755 O O . ALA A 1 97 ? 22.479 20.720 -12.914 1.00 62.13 97 ALA C O 1
ATOM 757 N N . ALA A 1 98 ? 21.582 18.715 -13.228 1.00 64.08 98 ALA C N 1
ATOM 758 C CA . ALA A 1 98 ? 22.302 18.481 -14.500 1.00 66.02 98 ALA C CA 1
ATOM 759 C C . ALA A 1 98 ? 22.266 19.698 -15.460 1.00 65.64 98 ALA C C 1
ATOM 760 O O . ALA A 1 98 ? 23.300 20.175 -15.928 1.00 66.06 98 ALA C O 1
ATOM 762 N N . GLU A 1 99 ? 21.068 20.190 -15.743 1.00 66.16 99 GLU C N 1
ATOM 763 C CA . GLU A 1 99 ? 20.871 21.231 -16.778 1.00 66.13 99 GLU C CA 1
ATOM 764 C C . GLU A 1 99 ? 21.375 22.618 -16.324 1.00 64.52 99 GLU C C 1
ATOM 765 O O . GLU A 1 99 ? 21.925 23.401 -17.123 1.00 64.22 99 GLU C O 1
ATOM 771 N N . ILE A 1 100 ? 21.125 22.931 -15.056 1.00 63.02 100 ILE C N 1
ATOM 772 C CA . ILE A 1 100 ? 21.442 24.232 -14.503 1.00 61.78 100 ILE C CA 1
ATOM 773 C C . ILE A 1 100 ? 22.967 24.403 -14.384 1.00 61.15 100 ILE C C 1
ATOM 774 O O . ILE A 1 100 ? 23.507 25.488 -14.592 1.00 61.16 100 ILE C O 1
ATOM 779 N N . MET A 1 101 ? 23.641 23.320 -14.035 1.00 61.39 101 MET C N 1
ATOM 780 C CA . MET A 1 101 ? 25.096 23.291 -13.934 1.00 61.48 101 MET C CA 1
ATOM 781 C C . MET A 1 101 ? 25.841 23.097 -15.234 1.00 62.78 101 MET C C 1
ATOM 782 O O . MET A 1 101 ? 27.046 22.890 -15.213 1.00 63.13 101 MET C O 1
ATOM 787 N N . SER A 1 102 ? 25.131 23.097 -16.358 1.00 64.78 102 SER C N 1
ATOM 788 C CA . SER A 1 102 ? 25.782 23.153 -17.647 1.00 66.12 102 SER C CA 1
ATOM 789 C C . SER A 1 102 ? 26.137 24.629 -17.940 1.00 66.37 102 SER C C 1
ATOM 790 O O . SER A 1 102 ? 26.890 24.902 -18.865 1.00 67.10 102 SER C O 1
ATOM 793 N N . ASP A 1 103 ? 25.626 25.573 -17.124 1.00 64.88 103 ASP C N 1
ATOM 794 C CA . ASP A 1 103 ? 25.883 27.017 -17.336 1.00 64.04 103 ASP C CA 1
ATOM 795 C C . ASP A 1 103 ? 27.333 27.307 -16.964 1.00 62.46 103 ASP C C 1
ATOM 796 O O . ASP A 1 103 ? 27.773 26.859 -15.925 1.00 63.33 103 ASP C O 1
ATOM 801 N N . TYR A 1 104 ? 28.072 28.031 -17.795 1.00 62.43 104 TYR C N 1
ATOM 802 C CA . TYR A 1 104 ? 29.497 28.338 -17.526 1.00 62.34 104 TYR C CA 1
ATOM 803 C C . TYR A 1 104 ? 29.720 29.173 -16.227 1.00 60.60 104 TYR C C 1
ATOM 804 O O . TYR A 1 104 ? 30.672 28.933 -15.470 1.00 59.55 104 TYR C O 1
ATOM 813 N N . VAL A 1 105 ? 28.811 30.107 -15.957 1.00 59.59 105 VAL C N 1
ATOM 814 C CA . VAL A 1 105 ? 28.900 30.900 -14.712 1.00 58.90 105 VAL C CA 1
ATOM 815 C C . VAL A 1 105 ? 28.655 30.019 -13.472 1.00 57.93 105 VAL C C 1
ATOM 816 O O . VAL A 1 105 ? 29.444 30.031 -12.527 1.00 58.28 105 VAL C O 1
ATOM 820 N N . TYR A 1 106 ? 27.554 29.260 -13.503 1.00 58.40 106 TYR C N 1
ATOM 821 C CA . TYR A 1 106 ? 27.212 28.318 -12.442 1.00 57.88 106 TYR C CA 1
ATOM 822 C C . TYR A 1 106 ? 28.372 27.391 -12.153 1.00 58.43 106 TYR C C 1
ATOM 823 O O . TYR A 1 106 ? 28.641 27.046 -10.980 1.00 58.54 106 TYR C O 1
ATOM 832 N N . PHE A 1 107 ? 29.067 27.011 -13.219 1.00 60.68 107 PHE C N 1
ATOM 833 C CA . PHE A 1 107 ? 30.144 26.016 -13.135 1.00 61.96 107 PHE C CA 1
ATOM 834 C C . PHE A 1 107 ? 31.378 26.659 -12.533 1.00 61.59 107 PHE C C 1
ATOM 835 O O . PHE A 1 107 ? 32.071 26.065 -11.691 1.00 62.01 107 PHE C O 1
ATOM 843 N N . ALA A 1 108 ? 31.629 27.901 -12.935 1.00 61.99 108 ALA C N 1
ATOM 844 C CA . ALA A 1 108 ? 32.727 28.695 -12.338 1.00 61.08 108 ALA C CA 1
ATOM 845 C C . ALA A 1 108 ? 32.553 28.935 -10.834 1.00 60.10 108 ALA C C 1
ATOM 846 O O . ALA A 1 108 ? 33.526 28.872 -10.066 1.00 61.22 108 ALA C O 1
ATOM 848 N N . VAL A 1 109 ? 31.322 29.215 -10.404 1.00 59.14 109 VAL C N 1
ATOM 849 C CA . VAL A 1 109 ? 31.042 29.541 -9.001 1.00 57.70 109 VAL C CA 1
ATOM 850 C C . VAL A 1 109 ? 31.219 28.292 -8.122 1.00 58.42 109 VAL C C 1
ATOM 851 O O . VAL A 1 109 ? 31.676 28.379 -6.956 1.00 58.35 109 VAL C O 1
ATOM 855 N N . MET A 1 110 ? 30.832 27.145 -8.674 1.00 58.77 110 MET C N 1
ATOM 856 C CA . MET A 1 110 ? 31.084 25.856 -8.065 1.00 59.95 110 MET C CA 1
ATOM 857 C C . MET A 1 110 ? 32.596 25.595 -7.908 1.00 60.90 110 MET C C 1
ATOM 858 O O . MET A 1 110 ? 33.025 25.110 -6.858 1.00 62.21 110 MET C O 1
ATOM 863 N N . MET A 1 111 ? 33.391 25.965 -8.915 1.00 61.63 111 MET C N 1
ATOM 864 C CA . MET A 1 111 ? 34.859 25.799 -8.896 1.00 63.11 111 MET C CA 1
ATOM 865 C C . MET A 1 111 ? 35.488 26.591 -7.775 1.00 62.99 111 MET C C 1
ATOM 866 O O . MET A 1 111 ? 36.507 26.212 -7.210 1.00 65.31 111 MET C O 1
ATOM 871 N N . ALA A 1 112 ? 34.903 27.733 -7.463 1.00 62.30 112 ALA C N 1
ATOM 872 C CA . ALA A 1 112 ? 35.371 28.532 -6.371 1.00 60.73 112 ALA C CA 1
ATOM 873 C C . ALA A 1 112 ? 34.968 27.903 -5.076 1.00 60.89 112 ALA C C 1
ATOM 874 O O . ALA A 1 112 ? 35.764 27.844 -4.164 1.00 62.83 112 ALA C O 1
ATOM 876 N N . LYS A 1 113 ? 33.732 27.446 -4.975 1.00 60.61 113 LYS C N 1
ATOM 877 C CA . LYS A 1 113 ? 33.240 26.863 -3.733 1.00 60.97 113 LYS C CA 1
ATOM 878 C C . LYS A 1 113 ? 34.109 25.722 -3.312 1.00 63.65 113 LYS C C 1
ATOM 879 O O . LYS A 1 113 ? 34.544 25.646 -2.164 1.00 64.63 113 LYS C O 1
ATOM 885 N N . LEU A 1 114 ? 34.349 24.825 -4.253 1.00 65.70 114 LEU C N 1
ATOM 886 C CA . LEU A 1 114 ? 35.048 23.594 -3.965 1.00 68.56 114 LEU C CA 1
ATOM 887 C C . LEU A 1 114 ? 36.557 23.741 -4.136 1.00 69.79 114 LEU C C 1
ATOM 888 O O . LEU A 1 114 ? 37.234 22.760 -4.436 1.00 72.02 114 LEU C O 1
ATOM 893 N N . GLY A 1 115 ? 37.076 24.958 -3.994 1.00 68.36 115 GLY C N 1
ATOM 894 C CA . GLY A 1 115 ? 38.510 25.130 -3.794 1.00 69.32 115 GLY C CA 1
ATOM 895 C C . GLY A 1 115 ? 39.376 25.174 -5.034 1.00 70.01 115 GLY C C 1
ATOM 896 O O . GLY A 1 115 ? 40.560 25.494 -4.930 1.00 70.60 115 GLY C O 1
ATOM 897 N N . GLU A 1 116 ? 38.816 24.873 -6.208 1.00 69.24 116 GLU C N 1
ATOM 898 C CA . GLU A 1 116 ? 39.649 24.758 -7.414 1.00 70.49 116 GLU C CA 1
ATOM 899 C C . GLU A 1 116 ? 40.015 26.144 -7.955 1.00 69.43 116 GLU C C 1
ATOM 900 O O . GLU A 1 116 ? 40.992 26.284 -8.701 1.00 70.98 116 GLU C O 1
ATOM 906 N N . VAL A 1 117 ? 39.241 27.159 -7.564 1.00 66.62 117 VAL C N 1
ATOM 907 C CA . VAL A 1 117 ? 39.604 28.561 -7.808 1.00 65.84 117 VAL C CA 1
ATOM 908 C C . VAL A 1 117 ? 39.314 29.456 -6.585 1.00 64.41 117 VAL C C 1
ATOM 909 O O . VAL A 1 117 ? 38.590 29.051 -5.674 1.00 63.37 117 VAL C O 1
ATOM 913 N N . ASP A 1 118 ? 39.940 30.641 -6.555 1.00 64.30 118 ASP C N 1
ATOM 914 C CA . ASP A 1 118 ? 39.787 31.626 -5.463 1.00 62.91 118 ASP C CA 1
ATOM 915 C C . ASP A 1 118 ? 38.623 32.608 -5.590 1.00 60.87 118 ASP C C 1
ATOM 916 O O . ASP A 1 118 ? 38.197 33.199 -4.589 1.00 61.17 118 ASP C O 1
ATOM 921 N N . GLY A 1 119 ? 38.145 32.812 -6.812 1.00 59.60 119 GLY C N 1
ATOM 922 C CA . GLY A 1 119 ? 37.121 33.774 -7.111 1.00 57.87 119 GLY C CA 1
ATOM 923 C C . GLY A 1 119 ? 36.743 33.753 -8.599 1.00 57.99 119 GLY C C 1
ATOM 924 O O . GLY A 1 119 ? 37.376 33.048 -9.406 1.00 58.67 119 GLY C O 1
ATOM 925 N N . VAL A 1 120 ? 35.698 34.515 -8.946 1.00 56.78 120 VAL C N 1
ATOM 926 C CA . VAL A 1 120 ? 35.089 34.523 -10.289 1.00 56.83 120 VAL C CA 1
ATOM 927 C C . VAL A 1 120 ? 34.772 35.949 -10.648 1.00 56.83 120 VAL C C 1
ATOM 928 O O . VAL A 1 120 ? 34.363 36.727 -9.784 1.00 57.31 120 VAL C O 1
ATOM 932 N N . VAL A 1 121 ? 34.994 36.318 -11.903 1.00 58.70 121 VAL C N 1
ATOM 933 C CA . VAL A 1 121 ? 34.515 37.599 -12.446 1.00 59.53 121 VAL C CA 1
ATOM 934 C C . VAL A 1 121 ? 33.720 37.362 -13.725 1.00 60.33 121 VAL C C 1
ATOM 935 O O . VAL A 1 121 ? 34.215 36.714 -14.633 1.00 61.22 121 VAL C O 1
ATOM 939 N N . SER A 1 122 ? 32.497 37.873 -13.781 1.00 60.45 122 SER C N 1
ATOM 940 C CA . SER A 1 122 ? 31.638 37.702 -14.953 1.00 63.07 122 SER C CA 1
ATOM 941 C C . SER A 1 122 ? 30.681 38.868 -15.069 1.00 64.43 122 SER C C 1
ATOM 942 O O . SER A 1 122 ? 30.640 39.733 -14.226 1.00 63.42 122 SER C O 1
ATOM 945 N N . GLY A 1 123 ? 29.903 38.883 -16.137 1.00 67.39 123 GLY C N 1
ATOM 946 C CA . GLY A 1 123 ? 28.730 39.727 -16.180 1.00 68.83 123 GLY C CA 1
ATOM 947 C C . GLY A 1 123 ? 28.887 40.937 -17.052 1.00 71.43 123 GLY C C 1
ATOM 948 O O . GLY A 1 123 ? 28.124 41.874 -16.870 1.00 72.82 123 GLY C O 1
ATOM 949 N N . ALA A 1 124 ? 29.832 40.928 -17.998 1.00 73.47 124 ALA C N 1
ATOM 950 C CA . ALA A 1 124 ? 30.176 42.159 -18.730 1.00 76.30 124 ALA C CA 1
ATOM 951 C C . ALA A 1 124 ? 29.192 42.423 -19.840 1.00 80.40 124 ALA C C 1
ATOM 952 O O . ALA A 1 124 ? 28.899 43.575 -20.163 1.00 81.92 124 ALA C O 1
ATOM 954 N N . ALA A 1 125 ? 28.714 41.341 -20.439 1.00 82.81 125 ALA C N 1
ATOM 955 C CA . ALA A 1 125 ? 27.607 41.389 -21.341 1.00 86.40 125 ALA C CA 1
ATOM 956 C C . ALA A 1 125 ? 26.575 40.414 -20.802 1.00 85.84 125 ALA C C 1
ATOM 957 O O . ALA A 1 125 ? 25.964 39.671 -21.555 1.00 87.70 125 ALA C O 1
ATOM 959 N N . HIS A 1 126 ? 26.385 40.422 -19.485 1.00 84.91 126 HIS C N 1
ATOM 960 C CA . HIS A 1 126 ? 25.371 39.585 -18.864 1.00 84.18 126 HIS C CA 1
ATOM 961 C C . HIS A 1 126 ? 24.806 40.166 -17.571 1.00 83.52 126 HIS C C 1
ATOM 962 O O . HIS A 1 126 ? 25.548 40.582 -16.672 1.00 83.00 126 HIS C O 1
ATOM 969 N N . SER A 1 127 ? 23.483 40.155 -17.455 1.00 84.21 127 SER C N 1
ATOM 970 C CA . SER A 1 127 ? 22.831 40.688 -16.271 1.00 82.85 127 SER C CA 1
ATOM 971 C C . SER A 1 127 ? 23.481 40.134 -15.008 1.00 80.46 127 SER C C 1
ATOM 972 O O . SER A 1 127 ? 24.011 38.997 -14.991 1.00 77.75 127 SER C O 1
ATOM 975 N N . SER A 1 128 ? 23.403 40.977 -13.973 1.00 79.63 128 SER C N 1
ATOM 976 C CA . SER A 1 128 ? 24.025 40.785 -12.661 1.00 78.33 128 SER C CA 1
ATOM 977 C C . SER A 1 128 ? 23.372 39.726 -11.798 1.00 77.94 128 SER C C 1
ATOM 978 O O . SER A 1 128 ? 24.025 39.076 -10.952 1.00 76.29 128 SER C O 1
ATOM 981 N N . SER A 1 129 ? 22.061 39.629 -11.967 1.00 78.99 129 SER C N 1
ATOM 982 C CA . SER A 1 129 ? 21.222 38.820 -11.125 1.00 78.94 129 SER C CA 1
ATOM 983 C C . SER A 1 129 ? 21.620 37.436 -11.540 1.00 77.96 129 SER C C 1
ATOM 984 O O . SER A 1 129 ? 21.549 36.470 -10.770 1.00 78.82 129 SER C O 1
ATOM 987 N N . ASP A 1 130 ? 22.082 37.337 -12.773 1.00 77.24 130 ASP C N 1
ATOM 988 C CA . ASP A 1 130 ? 22.556 36.081 -13.239 1.00 75.20 130 ASP C CA 1
ATOM 989 C C . ASP A 1 130 ? 23.973 35.722 -12.755 1.00 72.69 130 ASP C C 1
ATOM 990 O O . ASP A 1 130 ? 24.336 34.537 -12.854 1.00 73.34 130 ASP C O 1
ATOM 995 N N . THR A 1 131 ? 24.791 36.671 -12.281 1.00 69.42 131 THR C N 1
ATOM 996 C CA . THR A 1 131 ? 26.087 36.302 -11.624 1.00 66.89 131 THR C CA 1
ATOM 997 C C . THR A 1 131 ? 25.863 36.073 -10.129 1.00 64.64 131 THR C C 1
ATOM 998 O O . THR A 1 131 ? 26.493 35.206 -9.494 1.00 65.57 131 THR C O 1
ATOM 1002 N N . LEU A 1 132 ? 24.999 36.893 -9.554 1.00 62.36 132 LEU C N 1
ATOM 1003 C CA . LEU A 1 132 ? 24.731 36.876 -8.135 1.00 60.45 132 LEU C CA 1
ATOM 1004 C C . LEU A 1 132 ? 23.818 35.768 -7.610 1.00 59.01 132 LEU C C 1
ATOM 1005 O O . LEU A 1 132 ? 23.931 35.353 -6.454 1.00 56.89 132 LEU C O 1
ATOM 1010 N N . ARG A 1 133 ? 22.943 35.246 -8.456 1.00 59.17 133 ARG C N 1
ATOM 1011 C CA . ARG A 1 133 ? 22.121 34.078 -8.081 1.00 58.95 133 ARG C CA 1
ATOM 1012 C C . ARG A 1 133 ? 22.959 32.832 -7.842 1.00 56.44 133 ARG C C 1
ATOM 1013 O O . ARG A 1 133 ? 22.785 32.186 -6.819 1.00 55.84 133 ARG C O 1
ATOM 1021 N N . PRO A 1 134 ? 23.833 32.450 -8.787 1.00 55.68 134 PRO C N 1
ATOM 1022 C CA . PRO A 1 134 ? 24.672 31.303 -8.415 1.00 55.55 134 PRO C CA 1
ATOM 1023 C C . PRO A 1 134 ? 25.603 31.606 -7.231 1.00 54.83 134 PRO C C 1
ATOM 1024 O O . PRO A 1 134 ? 25.789 30.759 -6.314 1.00 54.48 134 PRO C O 1
ATOM 1028 N N . ALA A 1 135 ? 26.203 32.804 -7.253 1.00 54.31 135 ALA C N 1
ATOM 1029 C CA . ALA A 1 135 ? 27.150 33.216 -6.181 1.00 52.88 135 ALA C CA 1
ATOM 1030 C C . ALA A 1 135 ? 26.524 32.939 -4.826 1.00 52.66 135 ALA C C 1
ATOM 1031 O O . ALA A 1 135 ? 27.095 32.341 -3.948 1.00 52.57 135 ALA C O 1
ATOM 1033 N N . VAL A 1 136 ? 25.283 33.359 -4.708 1.00 53.93 136 VAL C N 1
ATOM 1034 C CA . VAL A 1 136 ? 24.538 33.320 -3.466 1.00 54.34 136 VAL C CA 1
ATOM 1035 C C . VAL A 1 136 ? 23.963 31.891 -3.157 1.00 55.09 136 VAL C C 1
ATOM 1036 O O . VAL A 1 136 ? 23.947 31.442 -2.021 1.00 54.50 136 VAL C O 1
ATOM 1040 N N . GLN A 1 137 ? 23.523 31.185 -4.197 1.00 55.05 137 GLN C N 1
ATOM 1041 C CA . GLN A 1 137 ? 23.056 29.775 -4.126 1.00 56.59 137 GLN C CA 1
ATOM 1042 C C . GLN A 1 137 ? 24.131 28.748 -3.820 1.00 56.41 137 GLN C C 1
ATOM 1043 O O . GLN A 1 137 ? 23.894 27.758 -3.095 1.00 57.29 137 GLN C O 1
ATOM 1049 N N . ILE A 1 138 ? 25.310 28.976 -4.396 1.00 56.35 138 ILE C N 1
ATOM 1050 C CA . ILE A 1 138 ? 26.393 27.985 -4.395 1.00 57.71 138 ILE C CA 1
ATOM 1051 C C . ILE A 1 138 ? 27.497 28.312 -3.382 1.00 57.92 138 ILE C C 1
ATOM 1052 O O . ILE A 1 138 ? 27.736 27.557 -2.443 1.00 60.10 138 ILE C O 1
ATOM 1057 N N . VAL A 1 139 ? 28.157 29.446 -3.586 1.00 57.71 139 VAL C N 1
ATOM 1058 C CA . VAL A 1 139 ? 29.223 29.903 -2.714 1.00 57.91 139 VAL C CA 1
ATOM 1059 C C . VAL A 1 139 ? 28.643 30.385 -1.386 1.00 58.43 139 VAL C C 1
ATOM 1060 O O . VAL A 1 139 ? 29.163 30.058 -0.302 1.00 59.34 139 VAL C O 1
ATOM 1064 N N . LYS A 1 140 ? 27.589 31.181 -1.457 1.00 57.72 140 LYS C N 1
ATOM 1065 C CA . LYS A 1 140 ? 26.889 31.619 -0.253 1.00 59.37 140 LYS C CA 1
ATOM 1066 C C . LYS A 1 140 ? 27.723 32.605 0.568 1.00 58.96 140 LYS C C 1
ATOM 1067 O O . LYS A 1 140 ? 28.783 33.034 0.147 1.00 57.70 140 LYS C O 1
ATOM 1073 N N . THR A 1 141 ? 27.223 32.939 1.743 1.00 61.06 141 THR C N 1
ATOM 1074 C CA . THR A 1 141 ? 27.789 33.994 2.561 1.00 62.14 141 THR C CA 1
ATOM 1075 C C . THR A 1 141 ? 28.844 33.440 3.453 1.00 64.73 141 THR C C 1
ATOM 1076 O O . THR A 1 141 ? 28.750 32.299 3.887 1.00 66.48 141 THR C O 1
ATOM 1080 N N . ALA A 1 142 ? 29.824 34.279 3.765 1.00 65.44 142 ALA C N 1
ATOM 1081 C CA . ALA A 1 142 ? 30.949 33.866 4.537 1.00 67.39 142 ALA C CA 1
ATOM 1082 C C . ALA A 1 142 ? 30.445 33.468 5.903 1.00 70.89 142 ALA C C 1
ATOM 1083 O O . ALA A 1 142 ? 29.503 34.068 6.452 1.00 71.68 142 ALA C O 1
ATOM 1085 N N . LYS A 1 143 ? 31.127 32.481 6.478 1.00 73.36 143 LYS C N 1
ATOM 1086 C CA . LYS A 1 143 ? 30.533 31.659 7.526 1.00 76.11 143 LYS C CA 1
ATOM 1087 C C . LYS A 1 143 ? 29.073 31.366 7.071 1.00 75.64 143 LYS C C 1
ATOM 1088 O O . LYS A 1 143 ? 28.836 31.183 5.838 1.00 75.43 143 LYS C O 1
ATOM 1094 N N . GLY A 1 144 ? 28.075 31.313 7.945 1.00 76.34 144 GLY C N 1
ATOM 1095 C CA . GLY A 1 144 ? 26.709 31.102 7.380 1.00 75.28 144 GLY C CA 1
ATOM 1096 C C . GLY A 1 144 ? 25.949 32.411 7.292 1.00 73.37 144 GLY C C 1
ATOM 1097 O O . GLY A 1 144 ? 24.725 32.434 7.187 1.00 74.09 144 GLY C O 1
ATOM 1098 N N . ALA A 1 145 ? 26.688 33.511 7.331 1.00 71.16 145 ALA C N 1
ATOM 1099 C CA . ALA A 1 145 ? 26.183 34.689 8.008 1.00 70.54 145 ALA C CA 1
ATOM 1100 C C . ALA A 1 145 ? 25.920 35.863 7.126 1.00 66.67 145 ALA C C 1
ATOM 1101 O O . ALA A 1 145 ? 26.399 35.943 5.990 1.00 66.67 145 ALA C O 1
ATOM 1103 N N . ALA A 1 146 ? 25.085 36.737 7.669 1.00 64.94 146 ALA C N 1
ATOM 1104 C CA . ALA A 1 146 ? 24.712 37.988 7.060 1.00 61.41 146 ALA C CA 1
ATOM 1105 C C . ALA A 1 146 ? 24.049 37.794 5.695 1.00 58.52 146 ALA C C 1
ATOM 1106 O O . ALA A 1 146 ? 23.067 36.993 5.538 1.00 56.64 146 ALA C O 1
ATOM 1108 N N . LEU A 1 147 ? 24.604 38.521 4.725 1.00 56.02 147 LEU C N 1
ATOM 1109 C CA . LEU A 1 147 ? 24.135 38.561 3.347 1.00 54.56 147 LEU C CA 1
ATOM 1110 C C . LEU A 1 147 ? 25.246 39.114 2.483 1.00 51.63 147 LEU C C 1
ATOM 1111 O O . LEU A 1 147 ? 26.141 39.805 2.955 1.00 50.68 147 LEU C O 1
ATOM 1116 N N . ALA A 1 148 ? 25.208 38.793 1.207 1.00 50.45 148 ALA C N 1
ATOM 1117 C CA . ALA A 1 148 ? 25.972 39.555 0.233 1.00 49.58 148 ALA C CA 1
ATOM 1118 C C . ALA A 1 148 ? 25.404 41.006 0.134 1.00 49.98 148 ALA C C 1
ATOM 1119 O O . ALA A 1 148 ? 24.183 41.252 0.244 1.00 50.36 148 ALA C O 1
ATOM 1121 N N . SER A 1 149 ? 26.307 41.974 0.040 1.00 50.01 149 SER C N 1
ATOM 1122 C CA . SER A 1 149 ? 25.931 43.376 -0.130 1.00 50.57 149 SER C CA 1
ATOM 1123 C C . SER A 1 149 ? 26.842 43.977 -1.199 1.00 50.67 149 SER C C 1
ATOM 1124 O O . SER A 1 149 ? 27.777 43.327 -1.696 1.00 48.83 149 SER C O 1
ATOM 1127 N N . ALA A 1 150 ? 26.501 45.166 -1.653 1.00 52.30 150 ALA C N 1
ATOM 1128 C CA . ALA A 1 150 ? 27.299 45.820 -2.696 1.00 53.62 150 ALA C CA 1
ATOM 1129 C C . ALA A 1 150 ? 27.904 47.151 -2.193 1.00 54.86 150 ALA C C 1
ATOM 1130 O O . ALA A 1 150 ? 27.231 47.968 -1.636 1.00 53.91 150 ALA C O 1
ATOM 1132 N N . PHE A 1 151 ? 29.198 47.310 -2.410 1.00 43.32 151 PHE C N 1
ATOM 1133 C CA . PHE A 1 151 ? 29.928 48.501 -2.011 1.00 42.58 151 PHE C CA 1
ATOM 1134 C C . PHE A 1 151 ? 30.552 49.174 -3.232 1.00 43.97 151 PHE C C 1
ATOM 1135 O O . PHE A 1 151 ? 30.623 48.634 -4.369 1.00 44.92 151 PHE C O 1
ATOM 1143 N N . PHE A 1 152 ? 30.847 50.450 -3.023 1.00 43.19 152 PHE C N 1
ATOM 1144 C CA . PHE A 1 152 ? 31.573 51.264 -3.982 1.00 43.46 152 PHE C CA 1
ATOM 1145 C C . PHE A 1 152 ? 32.816 51.747 -3.226 1.00 43.12 152 PHE C C 1
ATOM 1146 O O . PHE A 1 152 ? 32.751 52.044 -2.002 1.00 39.99 152 PHE C O 1
ATOM 1154 N N . ILE A 1 153 ? 33.939 51.762 -3.924 1.00 44.55 153 ILE C N 1
ATOM 1155 C CA . ILE A 1 153 ? 35.109 52.537 -3.474 1.00 44.37 153 ILE C CA 1
ATOM 1156 C C . ILE A 1 153 ? 34.936 53.907 -4.149 1.00 45.18 153 ILE C C 1
ATOM 1157 O O . ILE A 1 153 ? 34.703 53.983 -5.365 1.00 42.44 153 ILE C O 1
ATOM 1162 N N . ILE A 1 154 ? 35.004 54.974 -3.342 1.00 43.16 154 ILE C N 1
ATOM 1163 C CA . ILE A 1 154 ? 34.718 56.321 -3.802 1.00 44.89 154 ILE C CA 1
ATOM 1164 C C . ILE A 1 154 ? 35.938 57.183 -3.482 1.00 45.79 154 ILE C C 1
ATOM 1165 O O . ILE A 1 154 ? 36.315 57.285 -2.303 1.00 47.15 154 ILE C O 1
ATOM 1170 N N . SER A 1 155 ? 36.552 57.736 -4.520 1.00 48.42 155 SER C N 1
ATOM 1171 C CA . SER A 1 155 ? 37.768 58.530 -4.432 1.00 51.77 155 SER C CA 1
ATOM 1172 C C . SER A 1 155 ? 37.538 59.950 -4.886 1.00 52.52 155 SER C C 1
ATOM 1173 O O . SER A 1 155 ? 37.424 60.194 -6.064 1.00 53.40 155 SER C O 1
ATOM 1176 N N . VAL A 1 156 ? 37.477 60.868 -3.928 1.00 52.90 156 VAL C N 1
ATOM 1177 C CA . VAL A 1 156 ? 37.185 62.263 -4.202 1.00 54.18 156 VAL C CA 1
ATOM 1178 C C . VAL A 1 156 ? 38.510 63.001 -4.449 1.00 57.00 156 VAL C C 1
ATOM 1179 O O . VAL A 1 156 ? 39.462 62.896 -3.630 1.00 57.18 156 VAL C O 1
ATOM 1183 N N . PRO A 1 157 ? 38.599 63.716 -5.585 1.00 59.07 157 PRO C N 1
ATOM 1184 C CA . PRO A 1 157 ? 39.808 64.443 -5.877 1.00 62.56 157 PRO C CA 1
ATOM 1185 C C . PRO A 1 157 ? 39.954 65.665 -4.972 1.00 63.14 157 PRO C C 1
ATOM 1186 O O . PRO A 1 157 ? 38.964 66.157 -4.418 1.00 60.49 157 PRO C O 1
ATOM 1190 N N . ASP A 1 158 ? 41.209 66.079 -4.810 1.00 66.28 158 ASP C N 1
ATOM 1191 C CA . ASP A 1 158 ? 41.595 67.219 -4.022 1.00 67.88 158 ASP C CA 1
ATOM 1192 C C . ASP A 1 158 ? 40.879 67.194 -2.688 1.00 64.53 158 ASP C C 1
ATOM 1193 O O . ASP A 1 158 ? 40.315 68.185 -2.291 1.00 63.35 158 ASP C O 1
ATOM 1205 N N . GLU A 1 160 ? 41.029 65.738 1.489 1.00 61.62 160 GLU C N 1
ATOM 1206 C CA . GLU A 1 160 ? 41.806 65.167 2.597 1.00 63.69 160 GLU C CA 1
ATOM 1207 C C . GLU A 1 160 ? 40.945 64.366 3.563 1.00 60.37 160 GLU C C 1
ATOM 1208 O O . GLU A 1 160 ? 41.464 63.777 4.496 1.00 62.18 160 GLU C O 1
ATOM 1214 N N . TYR A 1 161 ? 39.640 64.311 3.330 1.00 57.01 161 TYR C N 1
ATOM 1215 C CA . TYR A 1 161 ? 38.762 63.564 4.191 1.00 54.05 161 TYR C CA 1
ATOM 1216 C C . TYR A 1 161 ? 38.791 62.119 3.775 1.00 52.92 161 TYR C C 1
ATOM 1217 O O . TYR A 1 161 ? 39.185 61.808 2.658 1.00 53.29 161 TYR C O 1
ATOM 1226 N N . GLY A 1 162 ? 38.315 61.243 4.648 1.00 51.68 162 GLY C N 1
ATOM 1227 C CA . GLY A 1 162 ? 38.340 59.814 4.362 1.00 51.39 162 GLY C CA 1
ATOM 1228 C C . GLY A 1 162 ? 39.804 59.400 4.401 1.00 54.24 162 GLY C C 1
ATOM 1229 O O . GLY A 1 162 ? 40.567 59.881 5.230 1.00 53.55 162 GLY C O 1
ATOM 1230 N N . SER A 1 163 ? 40.210 58.544 3.461 1.00 55.21 163 SER C N 1
ATOM 1231 C CA . SER A 1 163 ? 41.596 58.040 3.448 1.00 57.31 163 SER C CA 1
ATOM 1232 C C . SER A 1 163 ? 42.244 58.699 2.237 1.00 58.62 163 SER C C 1
ATOM 1233 O O . SER A 1 163 ? 42.258 58.151 1.131 1.00 58.73 163 SER C O 1
ATOM 1236 N N . ASP A 1 164 ? 42.707 59.928 2.453 1.00 59.10 164 ASP C N 1
ATOM 1237 C CA . ASP A 1 164 ? 43.212 60.784 1.388 1.00 60.29 164 ASP C CA 1
ATOM 1238 C C . ASP A 1 164 ? 42.147 61.036 0.311 1.00 57.54 164 ASP C C 1
ATOM 1239 O O . ASP A 1 164 ? 42.477 61.128 -0.879 1.00 58.10 164 ASP C O 1
ATOM 1244 N N . GLY A 1 165 ? 40.882 61.174 0.719 1.00 53.56 165 GLY C N 1
ATOM 1245 C CA . GLY A 1 165 ? 39.790 61.353 -0.244 1.00 52.02 165 GLY C CA 1
ATOM 1246 C C . GLY A 1 165 ? 39.097 60.061 -0.644 1.00 49.60 165 GLY C C 1
ATOM 1247 O O . GLY A 1 165 ? 38.072 60.094 -1.391 1.00 49.52 165 GLY C O 1
ATOM 1248 N N . THR A 1 166 ? 39.622 58.936 -0.150 1.00 48.46 166 THR C N 1
ATOM 1249 C CA . THR A 1 166 ? 39.028 57.626 -0.392 1.00 47.56 166 THR C CA 1
ATOM 1250 C C . THR A 1 166 ? 38.141 57.068 0.711 1.00 44.91 166 THR C C 1
ATOM 1251 O O . THR A 1 166 ? 38.516 57.034 1.927 1.00 46.18 166 THR C O 1
ATOM 1255 N N . PHE A 1 167 ? 36.950 56.632 0.247 1.00 42.93 167 PHE C N 1
ATOM 1256 C CA . PHE A 1 167 ? 35.881 56.107 1.067 1.00 41.07 167 PHE C CA 1
ATOM 1257 C C . PHE A 1 167 ? 35.398 54.787 0.520 1.00 41.33 167 PHE C C 1
ATOM 1258 O O . PHE A 1 167 ? 35.466 54.541 -0.694 1.00 42.28 167 PHE C O 1
ATOM 1266 N N . LEU A 1 168 ? 34.831 53.991 1.419 1.00 40.20 168 LEU C N 1
ATOM 1267 C CA . LEU A 1 168 ? 33.912 52.916 1.040 1.00 41.76 168 LEU C CA 1
ATOM 1268 C C . LEU A 1 168 ? 32.471 53.319 1.470 1.00 41.19 168 LEU C C 1
ATOM 1269 O O . LEU A 1 168 ? 32.231 53.761 2.631 1.00 42.71 168 LEU C O 1
ATOM 1274 N N . PHE A 1 169 ? 31.558 53.201 0.529 1.00 41.58 169 PHE C N 1
ATOM 1275 C CA . PHE A 1 169 ? 30.102 53.412 0.682 1.00 40.49 169 PHE C CA 1
ATOM 1276 C C . PHE A 1 169 ? 29.376 52.087 0.490 1.00 42.03 169 PHE C C 1
ATOM 1277 O O . PHE A 1 169 ? 29.575 51.392 -0.521 1.00 41.49 169 PHE C O 1
ATOM 1285 N N . ALA A 1 170 ? 28.510 51.736 1.449 1.00 42.99 170 ALA C N 1
ATOM 1286 C CA . ALA A 1 170 ? 27.687 50.541 1.346 1.00 42.69 170 ALA C CA 1
ATOM 1287 C C . ALA A 1 170 ? 26.410 50.657 2.183 1.00 42.56 170 ALA C C 1
ATOM 1288 O O . ALA A 1 170 ? 26.401 51.339 3.221 1.00 42.52 170 ALA C O 1
ATOM 1290 N N . ASP A 1 171 ? 25.315 50.018 1.775 1.00 43.63 171 ASP C N 1
ATOM 1291 C CA . ASP A 1 171 ? 25.189 49.362 0.467 1.00 45.42 171 ASP C CA 1
ATOM 1292 C C . ASP A 1 171 ? 24.658 50.446 -0.482 1.00 45.00 171 ASP C C 1
ATOM 1293 O O . ASP A 1 171 ? 23.584 51.013 -0.222 1.00 45.33 171 ASP C O 1
ATOM 1298 N N . SER A 1 172 ? 25.420 50.744 -1.541 1.00 44.82 172 SER C N 1
ATOM 1299 C CA . SER A 1 172 ? 25.013 51.727 -2.576 1.00 46.01 172 SER C CA 1
ATOM 1300 C C . SER A 1 172 ? 24.573 51.130 -3.918 1.00 48.63 172 SER C C 1
ATOM 1301 O O . SER A 1 172 ? 24.256 51.863 -4.843 1.00 48.74 172 SER C O 1
ATOM 1304 N N . GLY A 1 173 ? 24.505 49.801 -4.038 1.00 50.59 173 GLY C N 1
ATOM 1305 C CA . GLY A 1 173 ? 24.107 49.212 -5.347 1.00 52.44 173 GLY C CA 1
ATOM 1306 C C . GLY A 1 173 ? 23.248 47.978 -5.393 1.00 55.08 173 GLY C C 1
ATOM 1307 O O . GLY A 1 173 ? 22.756 47.654 -6.475 1.00 56.58 173 GLY C O 1
ATOM 1308 N N . MET A 1 174 ? 23.029 47.283 -4.269 1.00 54.91 174 MET C N 1
ATOM 1309 C CA . MET A 1 174 ? 22.280 45.985 -4.299 1.00 58.18 174 MET C CA 1
ATOM 1310 C C . MET A 1 174 ? 21.162 45.838 -3.250 1.00 57.13 174 MET C C 1
ATOM 1311 O O . MET A 1 174 ? 20.029 45.755 -3.609 1.00 57.77 174 MET C O 1
ATOM 1316 N N . VAL A 1 175 ? 21.469 45.809 -1.957 1.00 54.84 175 VAL C N 1
ATOM 1317 C CA . VAL A 1 175 ? 20.430 45.533 -0.946 1.00 55.34 175 VAL C CA 1
ATOM 1318 C C . VAL A 1 175 ? 19.512 46.762 -0.716 1.00 54.71 175 VAL C C 1
ATOM 1319 O O . VAL A 1 175 ? 19.930 47.803 -0.230 1.00 52.91 175 VAL C O 1
ATOM 1323 N N . GLU A 1 176 ? 18.247 46.602 -1.052 1.00 56.22 176 GLU C N 1
ATOM 1324 C CA . GLU A 1 176 ? 17.290 47.689 -1.129 1.00 56.47 176 GLU C CA 1
ATOM 1325 C C . GLU A 1 176 ? 16.780 48.232 0.189 1.00 56.44 176 GLU C C 1
ATOM 1326 O O . GLU A 1 176 ? 16.735 49.454 0.377 1.00 55.80 176 GLU C O 1
ATOM 1332 N N . MET A 1 177 ? 16.418 47.321 1.091 1.00 56.91 177 MET C N 1
ATOM 1333 C CA . MET A 1 177 ? 15.727 47.634 2.322 1.00 56.60 177 MET C CA 1
ATOM 1334 C C . MET A 1 177 ? 16.254 46.732 3.422 1.00 55.95 177 MET C C 1
ATOM 1335 O O . MET A 1 177 ? 15.513 45.953 4.029 1.00 57.88 177 MET C O 1
ATOM 1340 N N . PRO A 1 178 ? 17.547 46.874 3.716 1.00 53.82 178 PRO C N 1
ATOM 1341 C CA . PRO A 1 178 ? 18.168 46.011 4.679 1.00 52.84 178 PRO C CA 1
ATOM 1342 C C . PRO A 1 178 ? 17.535 46.216 6.047 1.00 53.24 178 PRO C C 1
ATOM 1343 O O . PRO A 1 178 ? 17.206 47.338 6.386 1.00 50.85 178 PRO C O 1
ATOM 1347 N N . SER A 1 179 ? 17.358 45.140 6.819 1.00 54.55 179 SER C N 1
ATOM 1348 C CA . SER A 1 179 ? 16.836 45.241 8.186 1.00 55.58 179 SER C CA 1
ATOM 1349 C C . SER A 1 179 ? 17.882 45.893 9.049 1.00 53.49 179 SER C C 1
ATOM 1350 O O . SER A 1 179 ? 18.992 46.094 8.587 1.00 52.78 179 SER C O 1
ATOM 1353 N N . VAL A 1 180 ? 17.537 46.208 10.298 1.00 54.48 180 VAL C N 1
ATOM 1354 C CA . VAL A 1 180 ? 18.519 46.662 11.297 1.00 53.86 180 VAL C CA 1
ATOM 1355 C C . VAL A 1 180 ? 19.763 45.742 11.367 1.00 52.91 180 VAL C C 1
ATOM 1356 O O . VAL A 1 180 ? 20.921 46.224 11.406 1.00 51.36 180 VAL C O 1
ATOM 1360 N N . GLU A 1 181 ? 19.514 44.431 11.354 1.00 54.96 181 GLU C N 1
ATOM 1361 C CA . GLU A 1 181 ? 20.563 43.393 11.381 1.00 54.12 181 GLU C CA 1
ATOM 1362 C C . GLU A 1 181 ? 21.408 43.408 10.099 1.00 52.34 181 GLU C C 1
ATOM 1363 O O . GLU A 1 181 ? 22.635 43.282 10.132 1.00 51.51 181 GLU C O 1
ATOM 1369 N N . ASP A 1 182 ? 20.745 43.520 8.953 1.00 51.96 182 ASP C N 1
ATOM 1370 C CA . ASP A 1 182 ? 21.450 43.637 7.698 1.00 51.29 182 ASP C CA 1
ATOM 1371 C C . ASP A 1 182 ? 22.377 44.834 7.720 1.00 49.76 182 ASP C C 1
ATOM 1372 O O . ASP A 1 182 ? 23.543 44.728 7.351 1.00 50.93 182 ASP C O 1
ATOM 1377 N N . VAL A 1 183 ? 21.872 45.982 8.172 1.00 48.46 183 VAL C N 1
ATOM 1378 C CA . VAL A 1 183 ? 22.705 47.182 8.244 1.00 46.36 183 VAL C CA 1
ATOM 1379 C C . VAL A 1 183 ? 23.882 47.005 9.209 1.00 45.71 183 VAL C C 1
ATOM 1380 O O . VAL A 1 183 ? 25.005 47.380 8.889 1.00 44.69 183 VAL C O 1
ATOM 1384 N N . ALA A 1 184 ? 23.623 46.405 10.365 1.00 46.89 184 ALA C N 1
ATOM 1385 C CA . ALA A 1 184 ? 24.680 46.072 11.282 1.00 46.75 184 ALA C CA 1
ATOM 1386 C C . ALA A 1 184 ? 25.744 45.163 10.632 1.00 46.32 184 ALA C C 1
ATOM 1387 O O . ALA A 1 184 ? 26.931 45.434 10.731 1.00 44.23 184 ALA C O 1
ATOM 1389 N N . ASN A 1 185 ? 25.321 44.148 9.877 1.00 48.17 185 ASN C N 1
ATOM 1390 C CA . ASN A 1 185 ? 26.291 43.221 9.247 1.00 48.73 185 ASN C CA 1
ATOM 1391 C C . ASN A 1 185 ? 27.090 43.896 8.127 1.00 47.42 185 ASN C C 1
ATOM 1392 O O . ASN A 1 185 ? 28.270 43.630 7.932 1.00 48.46 185 ASN C O 1
ATOM 1397 N N . ILE A 1 186 ? 26.433 44.770 7.388 1.00 48.21 186 ILE C N 1
ATOM 1398 C CA . ILE A 1 186 ? 27.064 45.457 6.261 1.00 46.82 186 ILE C CA 1
ATOM 1399 C C . ILE A 1 186 ? 28.185 46.365 6.834 1.00 46.46 186 ILE C C 1
ATOM 1400 O O . ILE A 1 186 ? 29.265 46.446 6.248 1.00 44.29 186 ILE C O 1
ATOM 1405 N N . ALA A 1 187 ? 27.912 47.009 7.983 1.00 46.14 187 ALA C N 1
ATOM 1406 C CA . ALA A 1 187 ? 28.945 47.811 8.734 1.00 45.17 187 ALA C CA 1
ATOM 1407 C C . ALA A 1 187 ? 30.165 46.992 9.054 1.00 45.70 187 ALA C C 1
ATOM 1408 O O . ALA A 1 187 ? 31.260 47.413 8.755 1.00 46.69 187 ALA C O 1
ATOM 1410 N N . VAL A 1 188 ? 29.982 45.816 9.643 1.00 46.12 188 VAL C N 1
ATOM 1411 C CA . VAL A 1 188 ? 31.136 44.999 10.067 1.00 47.50 188 VAL C CA 1
ATOM 1412 C C . VAL A 1 188 ? 31.949 44.502 8.835 1.00 48.94 188 VAL C C 1
ATOM 1413 O O . VAL A 1 188 ? 33.187 44.569 8.814 1.00 49.70 188 VAL C O 1
ATOM 1417 N N . ILE A 1 189 ? 31.236 43.978 7.844 1.00 47.26 189 ILE C N 1
ATOM 1418 C CA . ILE A 1 189 ? 31.834 43.450 6.619 1.00 48.59 189 ILE C CA 1
ATOM 1419 C C . ILE A 1 189 ? 32.493 44.536 5.780 1.00 46.88 189 ILE C C 1
ATOM 1420 O O . ILE A 1 189 ? 33.595 44.360 5.281 1.00 46.74 189 ILE C O 1
ATOM 1425 N N . SER A 1 190 ? 31.831 45.682 5.683 1.00 45.35 190 SER C N 1
ATOM 1426 C CA . SER A 1 190 ? 32.412 46.860 5.038 1.00 44.73 190 SER C CA 1
ATOM 1427 C C . SER A 1 190 ? 33.719 47.309 5.682 1.00 45.81 190 SER C C 1
ATOM 1428 O O . SER A 1 190 ? 34.662 47.615 4.965 1.00 46.07 190 SER C O 1
ATOM 1431 N N . ALA A 1 191 ? 33.790 47.304 7.030 1.00 45.62 191 ALA C N 1
ATOM 1432 C CA . ALA A 1 191 ? 35.001 47.662 7.719 1.00 46.04 191 ALA C CA 1
ATOM 1433 C C . ALA A 1 191 ? 36.110 46.754 7.294 1.00 48.09 191 ALA C C 1
ATOM 1434 O O . ALA A 1 191 ? 37.259 47.202 7.107 1.00 49.47 191 ALA C O 1
ATOM 1436 N N . LYS A 1 192 ? 35.815 45.461 7.174 1.00 49.11 192 LYS C N 1
ATOM 1437 C CA . LYS A 1 192 ? 36.885 44.500 6.844 1.00 51.57 192 LYS C CA 1
ATOM 1438 C C . LYS A 1 192 ? 37.284 44.629 5.384 1.00 50.83 192 LYS C C 1
ATOM 1439 O O . LYS A 1 192 ? 38.447 44.554 4.998 1.00 51.11 192 LYS C O 1
ATOM 1445 N N . THR A 1 193 ? 36.294 44.875 4.567 1.00 48.39 193 THR C N 1
ATOM 1446 C CA . THR A 1 193 ? 36.555 45.092 3.158 1.00 49.50 193 THR C CA 1
ATOM 1447 C C . THR A 1 193 ? 37.433 46.332 3.012 1.00 50.13 193 THR C C 1
ATOM 1448 O O . THR A 1 193 ? 38.391 46.352 2.263 1.00 52.23 193 THR C O 1
ATOM 1452 N N . PHE A 1 194 ? 37.115 47.360 3.764 1.00 49.13 194 PHE C N 1
ATOM 1453 C CA . PHE A 1 194 ? 37.830 48.609 3.610 1.00 49.09 194 PHE C CA 1
ATOM 1454 C C . PHE A 1 194 ? 39.294 48.429 3.991 1.00 50.09 194 PHE C C 1
ATOM 1455 O O . PHE A 1 194 ? 40.195 48.802 3.220 1.00 51.02 194 PHE C O 1
ATOM 1463 N N . GLU A 1 195 ? 39.529 47.751 5.107 1.00 50.18 195 GLU C N 1
ATOM 1464 C CA . GLU A 1 195 ? 40.863 47.556 5.592 1.00 52.81 195 GLU C CA 1
ATOM 1465 C C . GLU A 1 195 ? 41.722 46.775 4.648 1.00 54.43 195 GLU C C 1
ATOM 1466 O O . GLU A 1 195 ? 42.865 47.143 4.392 1.00 56.73 195 GLU C O 1
ATOM 1472 N N . LEU A 1 196 ? 41.195 45.663 4.164 1.00 54.44 196 LEU C N 1
ATOM 1473 C CA . LEU A 1 196 ? 41.794 44.904 3.072 1.00 55.35 196 LEU C CA 1
ATOM 1474 C C . LEU A 1 196 ? 42.118 45.674 1.780 1.00 54.88 196 LEU C C 1
ATOM 1475 O O . LEU A 1 196 ? 43.191 45.529 1.227 1.00 56.92 196 LEU C O 1
ATOM 1480 N N . LEU A 1 197 ? 41.199 46.468 1.268 1.00 52.95 197 LEU C N 1
ATOM 1481 C CA . LEU A 1 197 ? 41.336 46.996 -0.079 1.00 53.70 197 LEU C CA 1
ATOM 1482 C C . LEU A 1 197 ? 42.099 48.323 -0.105 1.00 54.25 197 LEU C C 1
ATOM 1483 O O . LEU A 1 197 ? 42.863 48.596 -1.033 1.00 55.01 197 LEU C O 1
ATOM 1488 N N . VAL A 1 198 ? 41.854 49.148 0.915 1.00 53.96 198 VAL C N 1
ATOM 1489 C CA . VAL A 1 198 ? 42.416 50.509 1.041 1.00 55.45 198 VAL C CA 1
ATOM 1490 C C . VAL A 1 198 ? 43.698 50.568 1.908 1.00 58.00 198 VAL C C 1
ATOM 1491 O O . VAL A 1 198 ? 44.569 51.428 1.694 1.00 60.09 198 VAL C O 1
ATOM 1495 N N . GLN A 1 199 ? 43.798 49.629 2.853 1.00 57.96 199 GLN C N 1
ATOM 1496 C CA . GLN A 1 199 ? 44.931 49.405 3.727 1.00 59.54 199 GLN C CA 1
ATOM 1497 C C . GLN A 1 199 ? 45.106 50.445 4.836 1.00 59.52 199 GLN C C 1
ATOM 1498 O O . GLN A 1 199 ? 46.199 50.622 5.366 1.00 59.11 199 GLN C O 1
ATOM 1504 N N . ASP A 1 200 ? 44.003 51.061 5.239 1.00 56.03 200 ASP C N 1
ATOM 1505 C CA . ASP A 1 200 ? 43.999 52.042 6.322 1.00 56.15 200 ASP C CA 1
ATOM 1506 C C . ASP A 1 200 ? 43.016 51.539 7.374 1.00 53.45 200 ASP C C 1
ATOM 1507 O O . ASP A 1 200 ? 42.233 50.643 7.120 1.00 49.78 200 ASP C O 1
ATOM 1512 N N . VAL A 1 201 ? 43.086 52.099 8.577 1.00 54.29 201 VAL C N 1
ATOM 1513 C CA . VAL A 1 201 ? 42.223 51.646 9.672 1.00 52.96 201 VAL C CA 1
ATOM 1514 C C . VAL A 1 201 ? 40.772 52.147 9.413 1.00 49.75 201 VAL C C 1
ATOM 1515 O O . VAL A 1 201 ? 40.535 53.334 9.228 1.00 47.96 201 VAL C O 1
ATOM 1519 N N . PRO A 1 202 ? 39.796 51.228 9.387 1.00 49.03 202 PRO C N 1
ATOM 1520 C CA . PRO A 1 202 ? 38.420 51.630 9.133 1.00 47.34 202 PRO C CA 1
ATOM 1521 C C . PRO A 1 202 ? 37.779 52.376 10.291 1.00 47.30 202 PRO C C 1
ATOM 1522 O O . PRO A 1 202 ? 37.973 52.016 11.440 1.00 51.15 202 PRO C O 1
ATOM 1526 N N . LYS A 1 203 ? 37.048 53.427 9.977 1.00 46.66 203 LYS C N 1
ATOM 1527 C CA . LYS A 1 203 ? 36.327 54.284 10.914 1.00 46.52 203 LYS C CA 1
ATOM 1528 C C . LYS A 1 203 ? 34.941 54.386 10.331 1.00 44.53 203 LYS C C 1
ATOM 1529 O O . LYS A 1 203 ? 34.738 55.056 9.318 1.00 44.27 203 LYS C O 1
ATOM 1535 N N . VAL A 1 204 ? 33.998 53.654 10.905 1.00 44.56 204 VAL C N 1
ATOM 1536 C CA . VAL A 1 204 ? 32.685 53.422 10.263 1.00 41.99 204 VAL C CA 1
ATOM 1537 C C . VAL A 1 204 ? 31.628 54.313 10.852 1.00 41.24 204 VAL C C 1
ATOM 1538 O O . VAL A 1 204 ? 31.382 54.305 12.080 1.00 41.94 204 VAL C O 1
ATOM 1542 N N . ALA A 1 205 ? 30.996 55.084 9.980 1.00 39.59 205 ALA C N 1
ATOM 1543 C CA . ALA A 1 205 ? 29.896 55.957 10.366 1.00 40.98 205 ALA C CA 1
ATOM 1544 C C . ALA A 1 205 ? 28.574 55.419 9.869 1.00 40.75 205 ALA C C 1
ATOM 1545 O O . ALA A 1 205 ? 28.349 55.214 8.653 1.00 39.59 205 ALA C O 1
ATOM 1547 N N . MET A 1 206 ? 27.689 55.237 10.820 1.00 40.92 206 MET C N 1
ATOM 1548 C CA . MET A 1 206 ? 26.351 54.762 10.600 1.00 40.88 206 MET C CA 1
ATOM 1549 C C . MET A 1 206 ? 25.575 56.036 10.369 1.00 40.52 206 MET C C 1
ATOM 1550 O O . MET A 1 206 ? 25.245 56.690 11.294 1.00 42.79 206 MET C O 1
ATOM 1555 N N . LEU A 1 207 ? 25.315 56.398 9.106 1.00 40.05 207 LEU C N 1
ATOM 1556 C CA . LEU A 1 207 ? 24.824 57.690 8.697 1.00 39.40 207 LEU C CA 1
ATOM 1557 C C . LEU A 1 207 ? 23.312 57.886 8.972 1.00 41.00 207 LEU C C 1
ATOM 1558 O O . LEU A 1 207 ? 22.503 56.962 8.952 1.00 40.12 207 LEU C O 1
ATOM 1563 N N . SER A 1 208 ? 22.953 59.152 9.096 1.00 41.29 208 SER C N 1
ATOM 1564 C CA . SER A 1 208 ? 21.637 59.590 9.500 1.00 41.63 208 SER C CA 1
ATOM 1565 C C . SER A 1 208 ? 21.539 61.078 9.199 1.00 41.59 208 SER C C 1
ATOM 1566 O O . SER A 1 208 ? 22.532 61.726 8.846 1.00 40.24 208 SER C O 1
ATOM 1569 N N . TYR A 1 209 ? 20.344 61.623 9.330 1.00 42.48 209 TYR C N 1
ATOM 1570 C CA . TYR A 1 209 ? 20.178 63.042 9.414 1.00 43.36 209 TYR C CA 1
ATOM 1571 C C . TYR A 1 209 ? 20.382 63.545 10.827 1.00 44.46 209 TYR C C 1
ATOM 1572 O O . TYR A 1 209 ? 20.343 64.735 11.057 1.00 44.73 209 TYR C O 1
ATOM 1581 N N . SER A 1 210 ? 20.534 62.631 11.784 1.00 45.71 210 SER C N 1
ATOM 1582 C CA . SER A 1 210 ? 20.739 62.977 13.178 1.00 46.78 210 SER C CA 1
ATOM 1583 C C . SER A 1 210 ? 22.174 62.666 13.595 1.00 45.93 210 SER C C 1
ATOM 1584 O O . SER A 1 210 ? 22.766 61.720 13.128 1.00 43.67 210 SER C O 1
ATOM 1587 N N . THR A 1 211 ? 22.757 63.484 14.460 1.00 47.11 211 THR C N 1
ATOM 1588 C CA . THR A 1 211 ? 24.048 63.125 15.035 1.00 47.69 211 THR C CA 1
ATOM 1589 C C . THR A 1 211 ? 23.833 62.981 16.535 1.00 49.84 211 THR C C 1
ATOM 1590 O O . THR A 1 211 ? 23.431 63.939 17.171 1.00 50.72 211 THR C O 1
ATOM 1594 N N . LYS A 1 212 ? 24.015 61.765 17.055 1.00 50.39 212 LYS C N 1
ATOM 1595 C CA . LYS A 1 212 ? 24.085 61.513 18.526 1.00 53.02 212 LYS C CA 1
ATOM 1596 C C . LYS A 1 212 ? 22.940 62.148 19.356 1.00 54.80 212 LYS C C 1
ATOM 1597 O O . LYS A 1 212 ? 23.165 62.787 20.384 1.00 58.00 212 LYS C O 1
ATOM 1603 N N . GLY A 1 213 ? 21.710 61.942 18.916 1.00 54.95 213 GLY C N 1
ATOM 1604 C CA . GLY A 1 213 ? 20.532 62.432 19.657 1.00 57.31 213 GLY C CA 1
ATOM 1605 C C . GLY A 1 213 ? 19.942 63.778 19.271 1.00 57.98 213 GLY C C 1
ATOM 1606 O O . GLY A 1 213 ? 19.061 64.263 19.952 1.00 59.85 213 GLY C O 1
ATOM 1607 N N . SER A 1 214 ? 20.408 64.386 18.175 1.00 55.42 214 SER C N 1
ATOM 1608 C CA . SER A 1 214 ? 19.909 65.681 17.753 1.00 56.53 214 SER C CA 1
ATOM 1609 C C . SER A 1 214 ? 18.491 65.598 17.204 1.00 57.68 214 SER C C 1
ATOM 1610 O O . SER A 1 214 ? 17.770 66.614 17.164 1.00 59.26 214 SER C O 1
ATOM 1613 N N . ALA A 1 215 ? 18.089 64.410 16.760 1.00 57.89 215 ALA C N 1
ATOM 1614 C CA . ALA A 1 215 ? 16.672 64.153 16.445 1.00 60.16 215 ALA C CA 1
ATOM 1615 C C . ALA A 1 215 ? 16.271 62.732 16.807 1.00 61.50 215 ALA C C 1
ATOM 1616 O O . ALA A 1 215 ? 17.122 61.905 17.142 1.00 61.05 215 ALA C O 1
ATOM 1618 N N . LYS A 1 216 ? 14.971 62.470 16.724 1.00 63.51 216 LYS C N 1
ATOM 1619 C CA . LYS A 1 216 ? 14.377 61.227 17.193 1.00 65.67 216 LYS C CA 1
ATOM 1620 C C . LYS A 1 216 ? 13.179 60.838 16.333 1.00 66.40 216 LYS C C 1
ATOM 1621 O O . LYS A 1 216 ? 12.164 61.524 16.328 1.00 68.57 216 LYS C O 1
ATOM 1627 N N . SER A 1 217 ? 13.306 59.714 15.637 1.00 64.47 217 SER C N 1
ATOM 1628 C CA . SER A 1 217 ? 12.220 59.152 14.865 1.00 65.58 217 SER C CA 1
ATOM 1629 C C . SER A 1 217 ? 12.460 57.637 14.804 1.00 64.67 217 SER C C 1
ATOM 1630 O O . SER A 1 217 ? 13.444 57.153 15.363 1.00 62.62 217 SER C O 1
ATOM 1633 N N . LYS A 1 218 ? 11.583 56.879 14.153 1.00 66.03 218 LYS C N 1
ATOM 1634 C CA . LYS A 1 218 ? 11.925 55.472 13.857 1.00 66.22 218 LYS C CA 1
ATOM 1635 C C . LYS A 1 218 ? 13.151 55.330 12.910 1.00 62.10 218 LYS C C 1
ATOM 1636 O O . LYS A 1 218 ? 13.834 54.331 12.959 1.00 59.43 218 LYS C O 1
ATOM 1642 N N . LEU A 1 219 ? 13.418 56.329 12.044 1.00 60.17 219 LEU C N 1
ATOM 1643 C CA . LEU A 1 219 ? 14.609 56.286 11.182 1.00 57.23 219 LEU C CA 1
ATOM 1644 C C . LEU A 1 219 ? 15.832 56.249 12.081 1.00 55.54 219 LEU C C 1
ATOM 1645 O O . LEU A 1 219 ? 16.698 55.428 11.902 1.00 55.01 219 LEU C O 1
ATOM 1650 N N . THR A 1 220 ? 15.827 57.095 13.093 1.00 56.75 220 THR C N 1
ATOM 1651 C CA . THR A 1 220 ? 16.949 57.332 14.004 1.00 56.16 220 THR C CA 1
ATOM 1652 C C . THR A 1 220 ? 17.169 56.173 15.013 1.00 56.69 220 THR C C 1
ATOM 1653 O O . THR A 1 220 ? 18.293 55.844 15.391 1.00 54.96 220 THR C O 1
ATOM 1657 N N . GLU A 1 221 ? 16.069 55.579 15.450 1.00 58.62 221 GLU C N 1
ATOM 1658 C CA . GLU A 1 221 ? 16.078 54.455 16.359 1.00 60.05 221 GLU C CA 1
ATOM 1659 C C . GLU A 1 221 ? 16.669 53.265 15.621 1.00 57.34 221 GLU C C 1
ATOM 1660 O O . GLU A 1 221 ? 17.398 52.498 16.212 1.00 57.20 221 GLU C O 1
ATOM 1666 N N . ALA A 1 222 ? 16.403 53.150 14.312 1.00 55.66 222 ALA C N 1
ATOM 1667 C CA . ALA A 1 222 ? 16.940 52.031 13.516 1.00 54.12 222 ALA C CA 1
ATOM 1668 C C . ALA A 1 222 ? 18.433 52.115 13.288 1.00 50.91 222 ALA C C 1
ATOM 1669 O O . ALA A 1 222 ? 19.142 51.118 13.366 1.00 49.24 222 ALA C O 1
ATOM 1671 N N . THR A 1 223 ? 18.904 53.316 12.975 1.00 49.35 223 THR C N 1
ATOM 1672 C CA . THR A 1 223 ? 20.343 53.558 12.842 1.00 46.45 223 THR C CA 1
ATOM 1673 C C . THR A 1 223 ? 21.104 53.245 14.171 1.00 46.48 223 THR C C 1
ATOM 1674 O O . THR A 1 223 ? 22.168 52.628 14.164 1.00 46.15 223 THR C O 1
ATOM 1678 N N . ILE A 1 224 ? 20.549 53.677 15.282 1.00 47.67 224 ILE C N 1
ATOM 1679 C CA . ILE A 1 224 ? 21.106 53.411 16.604 1.00 49.34 224 ILE C CA 1
ATOM 1680 C C . ILE A 1 224 ? 21.125 51.917 16.908 1.00 50.53 224 ILE C C 1
ATOM 1681 O O . ILE A 1 224 ? 22.154 51.399 17.320 1.00 49.58 224 ILE C O 1
ATOM 1686 N N . ALA A 1 225 ? 20.005 51.228 16.661 1.00 51.11 225 ALA C N 1
ATOM 1687 C CA . ALA A 1 225 ? 19.928 49.792 16.829 1.00 52.72 225 ALA C CA 1
ATOM 1688 C C . ALA A 1 225 ? 20.990 49.090 15.994 1.00 50.91 225 ALA C C 1
ATOM 1689 O O . ALA A 1 225 ? 21.686 48.219 16.476 1.00 50.57 225 ALA C O 1
ATOM 1691 N N . SER A 1 226 ? 21.110 49.480 14.725 1.00 48.92 226 SER C N 1
ATOM 1692 C CA . SER A 1 226 ? 22.117 48.899 13.838 1.00 47.09 226 SER C CA 1
ATOM 1693 C C . SER A 1 226 ? 23.508 49.203 14.346 1.00 46.36 226 SER C C 1
ATOM 1694 O O . SER A 1 226 ? 24.389 48.337 14.335 1.00 47.13 226 SER C O 1
ATOM 1697 N N . THR A 1 227 ? 23.726 50.422 14.836 1.00 46.27 227 THR C N 1
ATOM 1698 C CA . THR A 1 227 ? 25.034 50.792 15.427 1.00 45.07 227 THR C CA 1
ATOM 1699 C C . THR A 1 227 ? 25.433 49.900 16.633 1.00 47.28 227 THR C C 1
ATOM 1700 O O . THR A 1 227 ? 26.548 49.355 16.686 1.00 45.32 227 THR C O 1
ATOM 1704 N N . LYS A 1 228 ? 24.543 49.795 17.619 1.00 50.10 228 LYS C N 1
ATOM 1705 C CA . LYS A 1 228 ? 24.811 48.982 18.807 1.00 53.48 228 LYS C CA 1
ATOM 1706 C C . LYS A 1 228 ? 24.952 47.491 18.543 1.00 53.98 228 LYS C C 1
ATOM 1707 O O . LYS A 1 228 ? 25.701 46.781 19.261 1.00 56.41 228 LYS C O 1
ATOM 1713 N N . LEU A 1 229 ? 24.229 46.964 17.563 1.00 53.69 229 LEU C N 1
ATOM 1714 C CA . LEU A 1 229 ? 24.383 45.523 17.267 1.00 54.26 229 LEU C CA 1
ATOM 1715 C C . LEU A 1 229 ? 25.776 45.278 16.698 1.00 53.03 229 LEU C C 1
ATOM 1716 O O . LEU A 1 229 ? 26.509 44.436 17.200 1.00 54.99 229 LEU C O 1
ATOM 1721 N N . ALA A 1 230 ? 26.133 46.061 15.679 1.00 51.08 230 ALA C N 1
ATOM 1722 C CA . ALA A 1 230 ? 27.476 46.094 15.104 1.00 49.78 230 ALA C CA 1
ATOM 1723 C C . ALA A 1 230 ? 28.586 46.204 16.103 1.00 51.71 230 ALA C C 1
ATOM 1724 O O . ALA A 1 230 ? 29.574 45.511 15.977 1.00 53.81 230 ALA C O 1
ATOM 1726 N N . GLN A 1 231 ? 28.413 47.059 17.114 1.00 51.61 231 GLN C N 1
ATOM 1727 C CA . GLN A 1 231 ? 29.373 47.200 18.214 1.00 52.44 231 GLN C CA 1
ATOM 1728 C C . GLN A 1 231 ? 29.462 45.927 19.036 1.00 54.09 231 GLN C C 1
ATOM 1729 O O . GLN A 1 231 ? 30.556 45.523 19.353 1.00 55.01 231 GLN C O 1
ATOM 1735 N N . GLU A 1 232 ? 28.343 45.244 19.320 1.00 54.96 232 GLU C N 1
ATOM 1736 C CA . GLU A 1 232 ? 28.421 43.873 19.837 1.00 56.75 232 GLU C CA 1
ATOM 1737 C C . GLU A 1 232 ? 29.053 42.906 18.846 1.00 55.33 232 GLU C C 1
ATOM 1738 O O . GLU A 1 232 ? 29.889 42.146 19.214 1.00 55.69 232 GLU C O 1
ATOM 1744 N N . LEU A 1 233 ? 28.691 42.947 17.573 1.00 53.24 233 LEU C N 1
ATOM 1745 C CA . LEU A 1 233 ? 29.246 41.945 16.644 1.00 52.98 233 LEU C CA 1
ATOM 1746 C C . LEU A 1 233 ? 30.764 42.058 16.498 1.00 51.84 233 LEU C C 1
ATOM 1747 O O . LEU A 1 233 ? 31.460 41.051 16.339 1.00 52.42 233 LEU C O 1
ATOM 1752 N N . ALA A 1 234 ? 31.288 43.280 16.556 1.00 51.16 234 ALA C N 1
ATOM 1753 C CA . ALA A 1 234 ? 32.714 43.485 16.322 1.00 51.82 234 ALA C CA 1
ATOM 1754 C C . ALA A 1 234 ? 33.265 44.587 17.211 1.00 52.77 234 ALA C C 1
ATOM 1755 O O . ALA A 1 234 ? 33.514 45.683 16.725 1.00 50.13 234 ALA C O 1
ATOM 1757 N N . PRO A 1 235 ? 33.447 44.306 18.528 1.00 55.84 235 PRO C N 1
ATOM 1758 C CA . PRO A 1 235 ? 33.792 45.329 19.509 1.00 57.50 235 PRO C CA 1
ATOM 1759 C C . PRO A 1 235 ? 35.114 46.095 19.237 1.00 58.75 235 PRO C C 1
ATOM 1760 O O . PRO A 1 235 ? 35.386 47.174 19.860 1.00 60.02 235 PRO C O 1
ATOM 1764 N N . ASP A 1 236 ? 35.967 45.493 18.411 1.00 59.01 236 ASP C N 1
ATOM 1765 C CA . ASP A 1 236 ? 37.300 46.024 18.142 1.00 59.96 236 ASP C CA 1
ATOM 1766 C C . ASP A 1 236 ? 37.356 46.934 16.881 1.00 57.62 236 ASP C C 1
ATOM 1767 O O . ASP A 1 236 ? 38.373 47.557 16.581 1.00 57.12 236 ASP C O 1
ATOM 1772 N N . ILE A 1 237 ? 36.243 47.040 16.174 1.00 54.58 237 ILE C N 1
ATOM 1773 C CA . ILE A 1 237 ? 36.134 47.983 15.056 1.00 52.92 237 ILE C CA 1
ATOM 1774 C C . ILE A 1 237 ? 35.650 49.352 15.563 1.00 52.10 237 ILE C C 1
ATOM 1775 O O . ILE A 1 237 ? 34.753 49.431 16.392 1.00 52.84 237 ILE C O 1
ATOM 1780 N N . ALA A 1 238 ? 36.265 50.425 15.071 1.00 51.38 238 ALA C N 1
ATOM 1781 C CA . ALA A 1 238 ? 35.780 51.789 15.330 1.00 50.34 238 ALA C CA 1
ATOM 1782 C C . ALA A 1 238 ? 34.508 52.024 14.541 1.00 46.96 238 ALA C C 1
ATOM 1783 O O . ALA A 1 238 ? 34.564 52.082 13.343 1.00 46.85 238 ALA C O 1
ATOM 1785 N N . ILE A 1 239 ? 33.375 52.119 15.243 1.00 46.28 239 ILE C N 1
ATOM 1786 C CA . ILE A 1 239 ? 32.037 52.201 14.660 1.00 45.00 239 ILE C CA 1
ATOM 1787 C C . ILE A 1 239 ? 31.296 53.160 15.551 1.00 45.92 239 ILE C C 1
ATOM 1788 O O . ILE A 1 239 ? 31.282 53.031 16.811 1.00 46.80 239 ILE C O 1
ATOM 1793 N N . ASP A 1 240 ? 30.693 54.149 14.923 1.00 45.01 240 ASP C N 1
ATOM 1794 C CA . ASP A 1 240 ? 29.869 55.107 15.662 1.00 45.09 240 ASP C CA 1
ATOM 1795 C C . ASP A 1 240 ? 28.662 55.492 14.837 1.00 43.23 240 ASP C C 1
ATOM 1796 O O . ASP A 1 240 ? 28.685 55.425 13.599 1.00 41.30 240 ASP C O 1
ATOM 1801 N N . GLY A 1 241 ? 27.638 55.897 15.561 1.00 42.77 241 GLY C N 1
ATOM 1802 C CA . GLY A 1 241 ? 26.385 56.334 15.042 1.00 44.36 241 GLY C CA 1
ATOM 1803 C C . GLY A 1 241 ? 25.453 56.688 16.179 1.00 46.45 241 GLY C C 1
ATOM 1804 O O . GLY A 1 241 ? 25.717 56.314 17.366 1.00 47.44 241 GLY C O 1
ATOM 1805 N N . GLU A 1 242 ? 24.354 57.362 15.860 1.00 46.76 242 GLU C N 1
ATOM 1806 C CA . GLU A 1 242 ? 24.073 57.834 14.508 1.00 46.61 242 GLU C CA 1
ATOM 1807 C C . GLU A 1 242 ? 24.792 59.176 14.260 1.00 45.94 242 GLU C C 1
ATOM 1808 O O . GLU A 1 242 ? 24.958 60.006 15.196 1.00 47.94 242 GLU C O 1
ATOM 1814 N N . LEU A 1 243 ? 25.242 59.353 13.018 1.00 43.75 243 LEU C N 1
ATOM 1815 C CA . LEU A 1 243 ? 26.048 60.482 12.618 1.00 43.13 243 LEU C CA 1
ATOM 1816 C C . LEU A 1 243 ? 25.596 61.049 11.289 1.00 41.79 243 LEU C C 1
ATOM 1817 O O . LEU A 1 243 ? 25.388 60.352 10.349 1.00 40.36 243 LEU C O 1
ATOM 1822 N N . GLN A 1 244 ? 25.490 62.359 11.213 1.00 42.55 244 GLN C N 1
ATOM 1823 C CA . GLN A 1 244 ? 25.363 62.997 9.952 1.00 40.60 244 GLN C CA 1
ATOM 1824 C C . GLN A 1 244 ? 26.680 62.949 9.246 1.00 40.84 244 GLN C C 1
ATOM 1825 O O . GLN A 1 244 ? 27.760 62.779 9.828 1.00 39.03 244 GLN C O 1
ATOM 1831 N N . VAL A 1 245 ? 26.620 63.222 7.983 1.00 40.97 245 VAL C N 1
ATOM 1832 C CA . VAL A 1 245 ? 27.844 63.249 7.184 1.00 41.57 245 VAL C CA 1
ATOM 1833 C C . VAL A 1 245 ? 28.889 64.255 7.629 1.00 43.17 245 VAL C C 1
ATOM 1834 O O . VAL A 1 245 ? 30.083 63.942 7.571 1.00 44.25 245 VAL C O 1
ATOM 1838 N N . ASP A 1 246 ? 28.479 65.462 8.059 1.00 44.20 246 ASP C N 1
ATOM 1839 C CA . ASP A 1 246 ? 29.455 66.473 8.413 1.00 44.42 246 ASP C CA 1
ATOM 1840 C C . ASP A 1 246 ? 30.188 66.052 9.667 1.00 44.74 246 ASP C C 1
ATOM 1841 O O . ASP A 1 246 ? 31.395 66.227 9.771 1.00 45.34 246 ASP C O 1
ATOM 1846 N N . ALA A 1 247 ? 29.442 65.546 10.638 1.00 44.53 247 ALA C N 1
ATOM 1847 C CA . ALA A 1 247 ? 29.987 64.961 11.864 1.00 45.38 247 ALA C CA 1
ATOM 1848 C C . ALA A 1 247 ? 30.901 63.781 11.538 1.00 45.07 247 ALA C C 1
ATOM 1849 O O . ALA A 1 247 ? 31.952 63.588 12.168 1.00 45.66 247 ALA C O 1
ATOM 1851 N N . ALA A 1 248 ? 30.514 62.988 10.539 1.00 43.18 248 ALA C N 1
ATOM 1852 C CA . ALA A 1 248 ? 31.333 61.830 10.135 1.00 42.31 248 ALA C CA 1
ATOM 1853 C C . ALA A 1 248 ? 32.744 62.230 9.663 1.00 42.99 248 ALA C C 1
ATOM 1854 O O . ALA A 1 248 ? 33.731 61.626 10.072 1.00 43.75 248 ALA C O 1
ATOM 1856 N N . ILE A 1 249 ? 32.847 63.276 8.845 1.00 43.73 249 ILE C N 1
ATOM 1857 C CA . ILE A 1 249 ? 34.097 63.635 8.180 1.00 44.91 249 ILE C CA 1
ATOM 1858 C C . ILE A 1 249 ? 34.683 65.022 8.440 1.00 46.65 249 ILE C C 1
ATOM 1859 O O . ILE A 1 249 ? 35.846 65.267 8.062 1.00 48.11 249 ILE C O 1
ATOM 1864 N N . VAL A 1 250 ? 33.960 65.949 9.088 1.00 46.10 250 VAL C N 1
ATOM 1865 C CA . VAL A 1 250 ? 34.526 67.289 9.278 1.00 47.91 250 VAL C CA 1
ATOM 1866 C C . VAL A 1 250 ? 34.964 67.376 10.722 1.00 49.40 250 VAL C C 1
ATOM 1867 O O . VAL A 1 250 ? 34.103 67.354 11.605 1.00 48.83 250 VAL C O 1
ATOM 1871 N N . PRO A 1 251 ? 36.294 67.433 10.974 1.00 50.89 251 PRO C N 1
ATOM 1872 C CA . PRO A 1 251 ? 36.768 67.480 12.371 1.00 53.95 251 PRO C CA 1
ATOM 1873 C C . PRO A 1 251 ? 36.144 68.574 13.212 1.00 55.41 251 PRO C C 1
ATOM 1874 O O . PRO A 1 251 ? 35.778 68.323 14.341 1.00 58.75 251 PRO C O 1
ATOM 1878 N N . LYS A 1 252 ? 36.030 69.782 12.701 1.00 56.28 252 LYS C N 1
ATOM 1879 C CA . LYS A 1 252 ? 35.449 70.832 13.500 1.00 58.85 252 LYS C CA 1
ATOM 1880 C C . LYS A 1 252 ? 33.971 70.526 13.900 1.00 57.59 252 LYS C C 1
ATOM 1881 O O . LYS A 1 252 ? 33.575 70.705 15.052 1.00 60.03 252 LYS C O 1
ATOM 1887 N N . VAL A 1 253 ? 33.182 69.999 12.981 1.00 55.40 253 VAL C N 1
ATOM 1888 C CA . VAL A 1 253 ? 31.776 69.649 13.286 1.00 54.02 253 VAL C CA 1
ATOM 1889 C C . VAL A 1 253 ? 31.684 68.492 14.271 1.00 52.85 253 VAL C C 1
ATOM 1890 O O . VAL A 1 253 ? 30.855 68.492 15.177 1.00 52.41 253 VAL C O 1
ATOM 1894 N N . ALA A 1 254 ? 32.557 67.510 14.090 1.00 52.33 254 ALA C N 1
ATOM 1895 C CA . ALA A 1 254 ? 32.646 66.389 14.985 1.00 52.92 254 ALA C CA 1
ATOM 1896 C C . ALA A 1 254 ? 32.871 66.833 16.415 1.00 55.93 254 ALA C C 1
ATOM 1897 O O . ALA A 1 254 ? 32.294 66.269 17.334 1.00 56.89 254 ALA C O 1
ATOM 1899 N N . ALA A 1 255 ? 33.663 67.884 16.599 1.00 58.26 255 ALA C N 1
ATOM 1900 C CA . ALA A 1 255 ? 34.013 68.339 17.931 1.00 61.70 255 ALA C CA 1
ATOM 1901 C C . ALA A 1 255 ? 32.782 68.870 18.665 1.00 63.07 255 ALA C C 1
ATOM 1902 O O . ALA A 1 255 ? 32.658 68.624 19.863 1.00 65.43 255 ALA C O 1
ATOM 1904 N N . SER A 1 256 ? 31.877 69.581 17.971 1.00 62.36 256 SER C N 1
ATOM 1905 C CA . SER A 1 256 ? 30.643 70.095 18.650 1.00 63.62 256 SER C CA 1
ATOM 1906 C C . SER A 1 256 ? 29.514 69.075 18.674 1.00 61.36 256 SER C C 1
ATOM 1907 O O . SER A 1 256 ? 28.755 68.987 19.642 1.00 62.23 256 SER C O 1
ATOM 1910 N N . LYS A 1 257 ? 29.412 68.281 17.616 1.00 58.29 257 LYS C N 1
ATOM 1911 C CA . LYS A 1 257 ? 28.291 67.345 17.483 1.00 56.74 257 LYS C CA 1
ATOM 1912 C C . LYS A 1 257 ? 28.562 66.001 18.120 1.00 56.09 257 LYS C C 1
ATOM 1913 O O . LYS A 1 257 ? 27.654 65.377 18.684 1.00 57.42 257 LYS C O 1
ATOM 1919 N N . ALA A 1 258 ? 29.805 65.545 18.029 1.00 55.63 258 ALA C N 1
ATOM 1920 C CA . ALA A 1 258 ? 30.147 64.199 18.450 1.00 55.33 258 ALA C CA 1
ATOM 1921 C C . ALA A 1 258 ? 31.499 64.189 19.140 1.00 57.44 258 ALA C C 1
ATOM 1922 O O . ALA A 1 258 ? 32.397 63.421 18.782 1.00 55.89 258 ALA C O 1
ATOM 1924 N N . PRO A 1 259 ? 31.643 65.017 20.171 1.00 60.71 259 PRO C N 1
ATOM 1925 C CA . PRO A 1 259 ? 32.934 64.973 20.850 1.00 63.95 259 PRO C CA 1
ATOM 1926 C C . PRO A 1 259 ? 33.247 63.599 21.426 1.00 64.89 259 PRO C C 1
ATOM 1927 O O . PRO A 1 259 ? 32.368 62.938 21.978 1.00 66.80 259 PRO C O 1
ATOM 1931 N N . GLY A 1 260 ? 34.498 63.176 21.301 1.00 65.73 260 GLY C N 1
ATOM 1932 C CA . GLY A 1 260 ? 34.942 61.929 21.905 1.00 65.29 260 GLY C CA 1
ATOM 1933 C C . GLY A 1 260 ? 34.583 60.724 21.036 1.00 62.41 260 GLY C C 1
ATOM 1934 O O . GLY A 1 260 ? 34.762 59.607 21.462 1.00 62.76 260 GLY C O 1
ATOM 1935 N N . SER A 1 261 ? 34.092 60.930 19.811 1.00 58.60 261 SER C N 1
ATOM 1936 C CA . SER A 1 261 ? 33.689 59.810 19.015 1.00 55.42 261 SER C CA 1
ATOM 1937 C C . SER A 1 261 ? 34.959 59.149 18.498 1.00 55.64 261 SER C C 1
ATOM 1938 O O . SER A 1 261 ? 35.896 59.839 18.120 1.00 56.18 261 SER C O 1
ATOM 1941 N N . PRO A 1 262 ? 34.992 57.803 18.447 1.00 54.95 262 PRO C N 1
ATOM 1942 C CA . PRO A 1 262 ? 36.136 57.130 17.828 1.00 54.33 262 PRO C CA 1
ATOM 1943 C C . PRO A 1 262 ? 36.065 57.159 16.310 1.00 51.40 262 PRO C C 1
ATOM 1944 O O . PRO A 1 262 ? 36.942 56.676 15.648 1.00 50.98 262 PRO C O 1
ATOM 1948 N N . VAL A 1 263 ? 35.034 57.762 15.769 1.00 50.35 263 VAL C N 1
ATOM 1949 C CA . VAL A 1 263 ? 34.854 57.829 14.332 1.00 48.32 263 VAL C CA 1
ATOM 1950 C C . VAL A 1 263 ? 34.641 59.237 13.867 1.00 48.08 263 VAL C C 1
ATOM 1951 O O . VAL A 1 263 ? 35.140 59.575 12.799 1.00 48.77 263 VAL C O 1
ATOM 1955 N N . ALA A 1 264 ? 33.822 60.024 14.576 1.00 47.74 264 ALA C N 1
ATOM 1956 C CA . ALA A 1 264 ? 33.373 61.288 14.032 1.00 47.85 264 ALA C CA 1
ATOM 1957 C C . ALA A 1 264 ? 34.596 62.117 13.727 1.00 49.67 264 ALA C C 1
ATOM 1958 O O . ALA A 1 264 ? 35.547 62.080 14.444 1.00 49.30 264 ALA C O 1
ATOM 1960 N N . GLY A 1 265 ? 34.591 62.801 12.587 1.00 50.10 265 GLY C N 1
ATOM 1961 C CA . GLY A 1 265 ? 35.747 63.610 12.220 1.00 52.21 265 GLY C CA 1
ATOM 1962 C C . GLY A 1 265 ? 36.822 62.888 11.437 1.00 52.83 265 GLY C C 1
ATOM 1963 O O . GLY A 1 265 ? 37.602 63.539 10.769 1.00 54.71 265 GLY C O 1
ATOM 1964 N N . LYS A 1 266 ? 36.864 61.561 11.483 1.00 52.96 266 LYS C N 1
ATOM 1965 C CA . LYS A 1 266 ? 37.761 60.807 10.614 1.00 53.01 266 LYS C CA 1
ATOM 1966 C C . LYS A 1 266 ? 37.126 59.610 9.979 1.00 51.54 266 LYS C C 1
ATOM 1967 O O . LYS A 1 266 ? 37.834 58.645 9.684 1.00 51.78 266 LYS C O 1
ATOM 1973 N N . ALA A 1 267 ? 35.812 59.658 9.717 1.00 49.60 267 ALA C N 1
ATOM 1974 C CA . ALA A 1 267 ? 35.160 58.537 9.059 1.00 47.13 267 ALA C CA 1
ATOM 1975 C C . ALA A 1 267 ? 35.710 58.284 7.649 1.00 46.97 267 ALA C C 1
ATOM 1976 O O . ALA A 1 267 ? 35.835 59.217 6.854 1.00 45.76 267 ALA C O 1
ATOM 1978 N N . ASN A 1 268 ? 35.993 57.005 7.345 1.00 46.43 268 ASN C N 1
ATOM 1979 C CA . ASN A 1 268 ? 36.319 56.565 5.957 1.00 45.54 268 ASN C CA 1
ATOM 1980 C C . ASN A 1 268 ? 35.369 55.523 5.344 1.00 45.14 268 ASN C C 1
ATOM 1981 O O . ASN A 1 268 ? 35.460 55.180 4.150 1.00 45.13 268 ASN C O 1
ATOM 1986 N N . VAL A 1 269 ? 34.372 55.095 6.123 1.00 44.29 269 VAL C N 1
ATOM 1987 C CA . VAL A 1 269 ? 33.388 54.123 5.678 1.00 42.92 269 VAL C CA 1
ATOM 1988 C C . VAL A 1 269 ? 32.011 54.663 6.006 1.00 41.36 269 VAL C C 1
ATOM 1989 O O . VAL A 1 269 ? 31.713 54.969 7.141 1.00 41.69 269 VAL C O 1
ATOM 1993 N N . PHE A 1 270 ? 31.188 54.771 4.985 1.00 41.33 270 PHE C N 1
ATOM 1994 C CA . PHE A 1 270 ? 29.789 55.252 5.104 1.00 41.57 270 PHE C CA 1
ATOM 1995 C C . PHE A 1 270 ? 28.830 54.105 4.977 1.00 40.54 270 PHE C C 1
ATOM 1996 O O . PHE A 1 270 ? 28.853 53.466 3.954 1.00 41.24 270 PHE C O 1
ATOM 2004 N N . ILE A 1 271 ? 27.951 53.923 5.973 1.00 40.56 271 ILE C N 1
ATOM 2005 C CA . ILE A 1 271 ? 26.950 52.841 6.021 1.00 41.49 271 ILE C CA 1
ATOM 2006 C C . ILE A 1 271 ? 25.561 53.480 5.928 1.00 42.28 271 ILE C C 1
ATOM 2007 O O . ILE A 1 271 ? 25.174 54.315 6.719 1.00 42.88 271 ILE C O 1
ATOM 2012 N N . PHE A 1 272 ? 24.825 53.078 4.906 1.00 43.99 272 PHE C N 1
ATOM 2013 C CA . PHE A 1 272 ? 23.561 53.729 4.578 1.00 43.85 272 PHE C CA 1
ATOM 2014 C C . PHE A 1 272 ? 22.339 52.969 5.158 1.00 45.24 272 PHE C C 1
ATOM 2015 O O . PHE A 1 272 ? 22.332 51.731 5.217 1.00 46.07 272 PHE C O 1
ATOM 2023 N N . PRO A 1 273 ? 21.308 53.726 5.573 1.00 46.86 273 PRO C N 1
ATOM 2024 C CA . PRO A 1 273 ? 20.015 53.248 6.067 1.00 48.29 273 PRO C CA 1
ATOM 2025 C C . PRO A 1 273 ? 19.328 52.322 5.080 1.00 49.34 273 PRO C C 1
ATOM 2026 O O . PRO A 1 273 ? 18.763 51.324 5.487 1.00 50.37 273 PRO C O 1
ATOM 2030 N N . ASP A 1 274 ? 19.353 52.706 3.788 1.00 49.74 274 ASP C N 1
ATOM 2031 C CA . ASP A 1 274 ? 18.781 51.951 2.712 1.00 50.63 274 ASP C CA 1
ATOM 2032 C C . ASP A 1 274 ? 19.425 52.397 1.376 1.00 50.12 274 ASP C C 1
ATOM 2033 O O . ASP A 1 274 ? 20.350 53.217 1.348 1.00 49.40 274 ASP C O 1
ATOM 2038 N N . LEU A 1 275 ? 18.965 51.809 0.271 1.00 51.31 275 LEU C N 1
ATOM 2039 C CA . LEU A 1 275 ? 19.611 51.992 -1.021 1.00 51.16 275 LEU C CA 1
ATOM 2040 C C . LEU A 1 275 ? 19.245 53.304 -1.700 1.00 51.11 275 LEU C C 1
ATOM 2041 O O . LEU A 1 275 ? 19.969 53.760 -2.542 1.00 48.93 275 LEU C O 1
ATOM 2046 N N . ASN A 1 276 ? 18.112 53.885 -1.334 1.00 52.92 276 ASN C N 1
ATOM 2047 C CA . ASN A 1 276 ? 17.808 55.260 -1.734 1.00 53.12 276 ASN C CA 1
ATOM 2048 C C . ASN A 1 276 ? 18.975 56.194 -1.298 1.00 50.39 276 ASN C C 1
ATOM 2049 O O . ASN A 1 276 ? 19.519 56.933 -2.109 1.00 49.76 276 ASN C O 1
ATOM 2054 N N . CYS A 1 277 ? 19.285 56.187 -0.011 1.00 49.64 277 CYS C N 1
ATOM 2055 C CA . CYS A 1 277 ? 20.366 56.958 0.545 1.00 48.50 277 CYS C CA 1
ATOM 2056 C C . CYS A 1 277 ? 21.688 56.536 -0.040 1.00 47.04 277 CYS C C 1
ATOM 2057 O O . CYS A 1 277 ? 22.488 57.379 -0.414 1.00 47.92 277 CYS C O 1
ATOM 2060 N N . GLY A 1 278 ? 21.940 55.232 -0.052 1.00 45.95 278 GLY C N 1
ATOM 2061 C CA . GLY A 1 278 ? 23.221 54.698 -0.517 1.00 44.62 278 GLY C CA 1
ATOM 2062 C C . GLY A 1 278 ? 23.487 55.050 -1.962 1.00 44.83 278 GLY C C 1
ATOM 2063 O O . GLY A 1 278 ? 24.608 55.366 -2.335 1.00 43.00 278 GLY C O 1
ATOM 2064 N N . ASN A 1 279 ? 22.459 54.961 -2.802 1.00 46.52 279 ASN C N 1
ATOM 2065 C CA . ASN A 1 279 ? 22.656 55.157 -4.236 1.00 47.30 279 ASN C CA 1
ATOM 2066 C C . ASN A 1 279 ? 22.732 56.657 -4.575 1.00 47.48 279 ASN C C 1
ATOM 2067 O O . ASN A 1 279 ? 23.559 57.100 -5.369 1.00 49.81 279 ASN C O 1
ATOM 2072 N N . ILE A 1 280 ? 21.799 57.423 -4.042 1.00 46.34 280 ILE C N 1
ATOM 2073 C CA . ILE A 1 280 ? 21.777 58.850 -4.226 1.00 45.67 280 ILE C CA 1
ATOM 2074 C C . ILE A 1 280 ? 23.118 59.456 -3.780 1.00 43.66 280 ILE C C 1
ATOM 2075 O O . ILE A 1 280 ? 23.676 60.284 -4.476 1.00 44.29 280 IL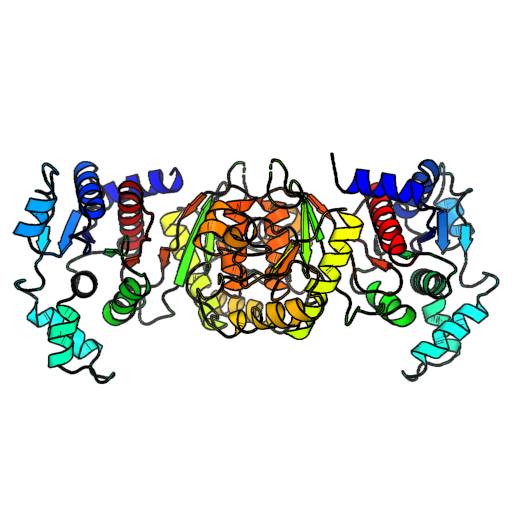E C O 1
ATOM 2080 N N . ALA A 1 281 ? 23.635 59.004 -2.655 1.00 41.62 281 ALA C N 1
ATOM 2081 C CA . ALA A 1 281 ? 24.920 59.447 -2.110 1.00 42.01 281 ALA C CA 1
ATOM 2082 C C . ALA A 1 281 ? 26.112 59.201 -3.014 1.00 42.64 281 ALA C C 1
ATOM 2083 O O . ALA A 1 281 ? 26.835 60.148 -3.346 1.00 42.14 281 ALA C O 1
ATOM 2085 N N . TYR A 1 282 ? 26.325 57.940 -3.406 1.00 43.65 282 TYR C N 1
ATOM 2086 C CA . TYR A 1 282 ? 27.363 57.599 -4.402 1.00 43.88 282 TYR C CA 1
ATOM 2087 C C . TYR A 1 282 ? 27.246 58.413 -5.698 1.00 46.19 282 TYR C C 1
ATOM 2088 O O . TYR A 1 282 ? 28.242 58.978 -6.205 1.00 46.63 282 TYR C O 1
ATOM 2097 N N . LYS A 1 283 ? 26.034 58.503 -6.247 1.00 47.90 283 LYS C N 1
ATOM 2098 C CA . LYS A 1 283 ? 25.819 59.234 -7.488 1.00 48.15 283 LYS C CA 1
ATOM 2099 C C . LYS A 1 283 ? 26.138 60.716 -7.345 1.00 47.49 283 LYS C C 1
ATOM 2100 O O . LYS A 1 283 ? 26.696 61.302 -8.257 1.00 47.94 283 LYS C O 1
ATOM 2106 N N . ILE A 1 284 ? 25.816 61.328 -6.202 1.00 45.71 284 ILE C N 1
ATOM 2107 C CA . ILE A 1 284 ? 26.153 62.744 -5.980 1.00 46.70 284 ILE C CA 1
ATOM 2108 C C . ILE A 1 284 ? 27.681 62.896 -5.825 1.00 46.27 284 ILE C C 1
ATOM 2109 O O . ILE A 1 284 ? 28.269 63.809 -6.354 1.00 47.33 284 ILE C O 1
ATOM 2114 N N . ALA A 1 285 ? 28.310 62.019 -5.042 1.00 45.73 285 ALA C N 1
ATOM 2115 C CA . ALA A 1 285 ? 29.783 61.988 -4.916 1.00 46.15 285 ALA C CA 1
ATOM 2116 C C . ALA A 1 285 ? 30.456 61.909 -6.304 1.00 48.31 285 ALA C C 1
ATOM 2117 O O . ALA A 1 285 ? 31.313 62.738 -6.653 1.00 50.75 285 ALA C O 1
ATOM 2119 N N . GLN A 1 286 ? 29.956 61.017 -7.157 1.00 49.66 286 GLN C N 1
ATOM 2120 C CA . GLN A 1 286 ? 30.514 60.852 -8.503 1.00 51.11 286 GLN C CA 1
ATOM 2121 C C . GLN A 1 286 ? 30.216 61.972 -9.480 1.00 53.41 286 GLN C C 1
ATOM 2122 O O . GLN A 1 286 ? 31.086 62.367 -10.281 1.00 55.23 286 GLN C O 1
ATOM 2128 N N . ARG A 1 287 ? 28.955 62.406 -9.506 1.00 52.74 287 ARG C N 1
ATOM 2129 C CA . ARG A 1 287 ? 28.499 63.278 -10.511 1.00 53.23 287 ARG C CA 1
ATOM 2130 C C . ARG A 1 287 ? 28.697 64.719 -10.158 1.00 52.86 287 ARG C C 1
ATOM 2131 O O . ARG A 1 287 ? 28.938 65.541 -11.057 1.00 55.64 287 ARG C O 1
ATOM 2139 N N . LEU A 1 288 ? 28.482 65.070 -8.898 1.00 49.33 288 LEU C N 1
ATOM 2140 C CA . LEU A 1 288 ? 28.656 66.464 -8.488 1.00 49.85 288 LEU C CA 1
ATOM 2141 C C . LEU A 1 288 ? 30.011 66.756 -7.811 1.00 49.09 288 LEU C C 1
ATOM 2142 O O . LEU A 1 288 ? 30.526 67.849 -7.979 1.00 49.33 288 LEU C O 1
ATOM 2147 N N . ALA A 1 289 ? 30.599 65.782 -7.104 1.00 48.28 289 ALA C N 1
ATOM 2148 C CA . ALA A 1 289 ? 31.918 65.976 -6.485 1.00 48.71 289 ALA C CA 1
ATOM 2149 C C . ALA A 1 289 ? 33.114 65.502 -7.344 1.00 51.66 289 ALA C C 1
ATOM 2150 O O . ALA A 1 289 ? 34.279 65.615 -6.908 1.00 52.18 289 ALA C O 1
ATOM 2152 N N . LYS A 1 290 ? 32.841 65.006 -8.563 1.00 53.34 290 LYS C N 1
ATOM 2153 C CA . LYS A 1 290 ? 33.865 64.544 -9.473 1.00 55.37 290 LYS C CA 1
ATOM 2154 C C . LYS A 1 290 ? 34.596 63.284 -9.037 1.00 55.08 290 LYS C C 1
ATOM 2155 O O . LYS A 1 290 ? 35.650 62.987 -9.574 1.00 56.96 290 LYS C O 1
ATOM 2161 N N . ALA A 1 291 ? 34.050 62.529 -8.072 1.00 54.33 291 ALA C N 1
ATOM 2162 C CA . ALA A 1 291 ? 34.742 61.376 -7.530 1.00 53.17 291 ALA C CA 1
ATOM 2163 C C . ALA A 1 291 ? 34.772 60.203 -8.533 1.00 55.49 291 ALA C C 1
ATOM 2164 O O . ALA A 1 291 ? 33.860 60.004 -9.347 1.00 56.54 291 ALA C O 1
ATOM 2166 N N . GLU A 1 292 ? 35.871 59.465 -8.497 1.00 56.96 292 GLU C N 1
ATOM 2167 C CA . GLU A 1 292 ? 36.019 58.246 -9.238 1.00 57.91 292 GLU C CA 1
ATOM 2168 C C . GLU A 1 292 ? 35.400 57.202 -8.314 1.00 55.62 292 GLU C C 1
ATOM 2169 O O . GLU A 1 292 ? 35.744 57.132 -7.121 1.00 53.77 292 GLU C O 1
ATOM 2175 N N . ALA A 1 293 ? 34.466 56.447 -8.881 1.00 54.89 293 ALA C N 1
ATOM 2176 C CA . ALA A 1 293 ? 33.660 55.434 -8.200 1.00 53.20 293 ALA C CA 1
ATOM 2177 C C . ALA A 1 293 ? 34.033 54.052 -8.746 1.00 54.49 293 ALA C C 1
ATOM 2178 O O . ALA A 1 293 ? 34.062 53.852 -9.981 1.00 55.30 293 ALA C O 1
ATOM 2180 N N . TYR A 1 294 ? 34.272 53.098 -7.852 1.00 53.03 294 TYR C N 1
ATOM 2181 C CA . TYR A 1 294 ? 34.482 51.721 -8.275 1.00 56.26 294 TYR C CA 1
ATOM 2182 C C . TYR A 1 294 ? 33.421 50.836 -7.701 1.00 55.10 294 TYR C C 1
ATOM 2183 O O . TYR A 1 294 ? 33.289 50.767 -6.481 1.00 54.18 294 TYR C O 1
ATOM 2192 N N . GLY A 1 295 ? 32.663 50.159 -8.559 1.00 56.00 295 GLY C N 1
ATOM 2193 C CA . GLY A 1 295 ? 31.556 49.319 -8.086 1.00 54.89 295 GLY C CA 1
ATOM 2194 C C . GLY A 1 295 ? 30.405 49.208 -9.095 1.00 55.80 295 GLY C C 1
ATOM 2195 O O . GLY A 1 295 ? 30.479 49.797 -10.149 1.00 57.61 295 GLY C O 1
ATOM 2196 N N . PRO A 1 296 ? 29.316 48.499 -8.739 1.00 61.64 296 PRO C N 1
ATOM 2197 C CA . PRO A 1 296 ? 29.196 47.866 -7.432 1.00 58.42 296 PRO C CA 1
ATOM 2198 C C . PRO A 1 296 ? 30.111 46.642 -7.308 1.00 56.59 296 PRO C C 1
ATOM 2199 O O . PRO A 1 296 ? 30.271 45.900 -8.268 1.00 58.84 296 PRO C O 1
ATOM 2203 N N . ILE A 1 297 ? 30.707 46.462 -6.148 1.00 53.51 297 ILE C N 1
ATOM 2204 C CA . ILE A 1 297 ? 31.532 45.323 -5.892 1.00 52.14 297 ILE C CA 1
ATOM 2205 C C . ILE A 1 297 ? 30.832 44.548 -4.784 1.00 49.69 297 ILE C C 1
ATOM 2206 O O . ILE A 1 297 ? 30.255 45.165 -3.905 1.00 46.02 297 ILE C O 1
ATOM 2211 N N . THR A 1 298 ? 30.880 43.207 -4.830 1.00 49.41 298 THR C N 1
ATOM 2212 C CA . THR A 1 298 ? 30.120 42.450 -3.850 1.00 48.91 298 THR C CA 1
ATOM 2213 C C . THR A 1 298 ? 31.073 42.017 -2.691 1.00 47.90 298 THR C C 1
ATOM 2214 O O . THR A 1 298 ? 32.280 41.788 -2.864 1.00 48.18 298 THR C O 1
ATOM 2218 N N . GLN A 1 299 ? 30.570 42.145 -1.472 1.00 46.65 299 GLN C N 1
ATOM 2219 C CA . GLN A 1 299 ? 31.256 41.706 -0.311 1.00 45.06 299 GLN C CA 1
ATOM 2220 C C . GLN A 1 299 ? 30.310 40.768 0.411 1.00 45.38 299 GLN C C 1
ATOM 2221 O O . GLN A 1 299 ? 29.104 40.644 0.039 1.00 44.22 299 GLN C O 1
ATOM 2227 N N . GLY A 1 300 ? 30.874 40.019 1.371 1.00 44.98 300 GLY C N 1
ATOM 2228 C CA . GLY A 1 300 ? 30.121 39.135 2.231 1.00 45.28 300 GLY C CA 1
ATOM 2229 C C . GLY A 1 300 ? 30.005 37.704 1.781 1.00 47.32 300 GLY C C 1
ATOM 2230 O O . GLY A 1 300 ? 29.485 36.874 2.508 1.00 49.13 300 GLY C O 1
ATOM 2231 N N . LEU A 1 301 ? 30.496 37.387 0.592 1.00 48.12 301 LEU C N 1
ATOM 2232 C CA . LEU A 1 301 ? 30.444 36.006 0.124 1.00 48.48 301 LEU C CA 1
ATOM 2233 C C . LEU A 1 301 ? 31.579 35.193 0.789 1.00 50.11 301 LEU C C 1
ATOM 2234 O O . LEU A 1 301 ? 32.581 35.763 1.217 1.00 50.67 301 LEU C O 1
ATOM 2239 N N . ALA A 1 302 ? 31.390 33.876 0.891 1.00 50.15 302 ALA C N 1
ATOM 2240 C CA . ALA A 1 302 ? 32.423 32.956 1.339 1.00 53.16 302 ALA C CA 1
ATOM 2241 C C . ALA A 1 302 ? 33.623 32.919 0.386 1.00 54.16 302 ALA C C 1
ATOM 2242 O O . ALA A 1 302 ? 34.702 32.558 0.784 1.00 55.89 302 ALA C O 1
ATOM 2244 N N . LYS A 1 303 ? 33.414 33.267 -0.877 1.00 54.19 303 LYS C N 1
ATOM 2245 C CA . LYS A 1 303 ? 34.492 33.426 -1.860 1.00 55.84 303 LYS C CA 1
ATOM 2246 C C . LYS A 1 303 ? 34.103 34.599 -2.720 1.00 53.72 303 LYS C C 1
ATOM 2247 O O . LYS A 1 303 ? 32.917 34.821 -2.934 1.00 53.10 303 LYS C O 1
ATOM 2253 N N . PRO A 1 304 ? 35.086 35.388 -3.177 1.00 54.31 304 PRO C N 1
ATOM 2254 C CA . PRO A 1 304 ? 34.749 36.572 -3.981 1.00 53.04 304 PRO C CA 1
ATOM 2255 C C . PRO A 1 304 ? 34.310 36.300 -5.411 1.00 54.16 304 PRO C C 1
ATOM 2256 O O . PRO A 1 304 ? 35.080 35.864 -6.259 1.00 56.25 304 PRO C O 1
ATOM 2260 N N . ILE A 1 305 ? 33.025 36.527 -5.644 1.00 54.41 305 ILE C N 1
ATOM 2261 C CA . ILE A 1 305 ? 32.402 36.458 -6.969 1.00 54.23 305 ILE C CA 1
ATOM 2262 C C . ILE A 1 305 ? 31.979 37.889 -7.334 1.00 53.96 305 ILE C C 1
ATOM 2263 O O . ILE A 1 305 ? 31.295 38.576 -6.525 1.00 51.68 305 ILE C O 1
ATOM 2268 N N . ASN A 1 306 ? 32.349 38.348 -8.536 1.00 55.03 306 ASN C N 1
ATOM 2269 C CA . ASN A 1 306 ? 32.044 39.706 -8.941 1.00 55.14 306 ASN C CA 1
ATOM 2270 C C . ASN A 1 306 ? 31.412 39.828 -10.296 1.00 58.71 306 ASN C C 1
ATOM 2271 O O . ASN A 1 306 ? 31.735 39.093 -11.227 1.00 60.35 306 ASN C O 1
ATOM 2276 N N . ASP A 1 307 ? 30.461 40.741 -10.383 1.00 59.45 307 ASP C N 1
ATOM 2277 C CA . ASP A 1 307 ? 29.672 40.908 -11.567 1.00 63.95 307 ASP C CA 1
ATOM 2278 C C . ASP A 1 307 ? 30.012 42.215 -12.233 1.00 65.85 307 ASP C C 1
ATOM 2279 O O . ASP A 1 307 ? 30.036 43.233 -11.582 1.00 65.65 307 ASP C O 1
ATOM 2284 N N . LEU A 1 308 ? 30.299 42.193 -13.521 1.00 69.02 308 LEU C N 1
ATOM 2285 C CA . LEU A 1 308 ? 30.692 43.413 -14.214 1.00 72.20 308 LEU C CA 1
ATOM 2286 C C . LEU A 1 308 ? 29.457 44.203 -14.711 1.00 76.14 308 LEU C C 1
ATOM 2287 O O . LEU A 1 308 ? 28.458 44.376 -13.989 1.00 76.40 308 LEU C O 1
ATOM 2292 N N . SER A 1 309 ? 29.568 44.759 -15.894 1.00 80.22 309 SER C N 1
ATOM 2293 C CA . SER A 1 309 ? 28.502 45.577 -16.446 1.00 85.16 309 SER C CA 1
ATOM 2294 C C . SER A 1 309 ? 28.782 45.809 -17.895 1.00 90.56 309 SER C C 1
ATOM 2295 O O . SER A 1 309 ? 29.935 45.848 -18.328 1.00 89.76 309 SER C O 1
ATOM 2298 N N . ARG A 1 310 ? 27.674 45.986 -18.602 1.00 96.92 310 ARG C N 1
ATOM 2299 C CA . ARG A 1 310 ? 27.585 46.287 -20.013 1.00 104.12 310 ARG C CA 1
ATOM 2300 C C . ARG A 1 310 ? 28.753 47.060 -20.635 1.00 105.53 310 ARG C C 1
ATOM 2301 O O . ARG A 1 310 ? 29.163 46.754 -21.747 1.00 110.20 310 ARG C O 1
ATOM 2309 N N . GLY A 1 311 ? 29.253 48.083 -19.950 1.00 103.23 311 GLY C N 1
ATOM 2310 C CA . GLY A 1 311 ? 30.162 49.053 -20.567 1.00 105.92 311 GLY C CA 1
ATOM 2311 C C . GLY A 1 311 ? 31.613 48.990 -20.144 1.00 101.71 311 GLY C C 1
ATOM 2312 O O . GLY A 1 311 ? 32.399 49.844 -20.534 1.00 104.17 311 GLY C O 1
ATOM 2313 N N . CYS A 1 312 ? 31.970 47.994 -19.337 1.00 95.76 312 CYS C N 1
ATOM 2314 C CA . CYS A 1 312 ? 33.372 47.693 -19.038 1.00 92.39 312 CYS C CA 1
ATOM 2315 C C . CYS A 1 312 ? 34.294 47.523 -20.246 1.00 96.42 312 CYS C C 1
ATOM 2316 O O . CYS A 1 312 ? 33.898 46.975 -21.290 1.00 99.77 312 CYS C O 1
ATOM 2319 N N . SER A 1 313 ? 35.520 48.019 -20.110 1.00 95.62 313 SER C N 1
ATOM 2320 C CA . SER A 1 313 ? 36.560 47.788 -21.111 1.00 98.73 313 SER C CA 1
ATOM 2321 C C . SER A 1 313 ? 37.350 46.562 -20.685 1.00 95.04 313 SER C C 1
ATOM 2322 O O . SER A 1 313 ? 37.258 46.141 -19.518 1.00 89.82 313 SER C O 1
ATOM 2325 N N . ASP A 1 314 ? 38.150 46.000 -21.592 1.00 97.62 314 ASP C N 1
ATOM 2326 C CA . ASP A 1 314 ? 39.024 44.890 -21.199 1.00 95.19 314 ASP C CA 1
ATOM 2327 C C . ASP A 1 314 ? 39.918 45.313 -20.005 1.00 92.07 314 ASP C C 1
ATOM 2328 O O . ASP A 1 314 ? 40.238 44.500 -19.141 1.00 89.56 314 ASP C O 1
ATOM 2333 N N . GLU A 1 315 ? 40.251 46.596 -19.921 1.00 93.27 315 GLU C N 1
ATOM 2334 C CA . GLU A 1 315 ? 41.025 47.118 -18.794 1.00 90.14 315 GLU C CA 1
ATOM 2335 C C . GLU A 1 315 ? 40.181 47.201 -17.515 1.00 85.35 315 GLU C C 1
ATOM 2336 O O . GLU A 1 315 ? 40.656 46.884 -16.418 1.00 81.48 315 GLU C O 1
ATOM 2342 N N . ASP A 1 316 ? 38.927 47.616 -17.661 1.00 85.31 316 ASP C N 1
ATOM 2343 C CA . ASP A 1 316 ? 38.001 47.600 -16.540 1.00 81.35 316 ASP C CA 1
ATOM 2344 C C . ASP A 1 316 ? 37.855 46.185 -15.972 1.00 77.66 316 ASP C C 1
ATOM 2345 O O . ASP A 1 316 ? 37.739 46.003 -14.750 1.00 73.35 316 ASP C O 1
ATOM 2350 N N . ILE A 1 317 ? 37.842 45.195 -16.856 1.00 79.12 317 ILE C N 1
ATOM 2351 C CA . ILE A 1 317 ? 37.751 43.801 -16.422 1.00 76.79 317 ILE C CA 1
ATOM 2352 C C . ILE A 1 317 ? 39.050 43.325 -15.803 1.00 75.73 317 ILE C C 1
ATOM 2353 O O . ILE A 1 317 ? 39.027 42.663 -14.762 1.00 73.75 317 ILE C O 1
ATOM 2358 N N . VAL A 1 318 ? 40.171 43.645 -16.449 1.00 78.09 318 VAL C N 1
ATOM 2359 C CA . VAL A 1 318 ? 41.476 43.397 -15.863 1.00 77.76 318 VAL C CA 1
ATOM 2360 C C . VAL A 1 318 ? 41.481 43.880 -14.421 1.00 74.07 318 VAL C C 1
ATOM 2361 O O . VAL A 1 318 ? 41.794 43.114 -13.525 1.00 72.40 318 VAL C O 1
ATOM 2365 N N . GLY A 1 319 ? 41.103 45.140 -14.207 1.00 74.14 319 GLY C N 1
ATOM 2366 C CA . GLY A 1 319 ? 41.086 45.745 -12.862 1.00 71.53 319 GLY C CA 1
ATOM 2367 C C . GLY A 1 319 ? 40.189 45.043 -11.856 1.00 67.57 319 GLY C C 1
ATOM 2368 O O . GLY A 1 319 ? 40.464 45.062 -10.647 1.00 67.30 319 GLY C O 1
ATOM 2369 N N . ALA A 1 320 ? 39.093 44.473 -12.340 1.00 66.11 320 ALA C N 1
ATOM 2370 C CA . ALA A 1 320 ? 38.119 43.799 -11.483 1.00 63.09 320 ALA C CA 1
ATOM 2371 C C . ALA A 1 320 ? 38.605 42.429 -11.025 1.00 62.13 320 ALA C C 1
ATOM 2372 O O . ALA A 1 320 ? 38.402 42.029 -9.866 1.00 59.17 320 ALA C O 1
ATOM 2374 N N . VAL A 1 321 ? 39.223 41.702 -11.947 1.00 64.64 321 VAL C N 1
ATOM 2375 C CA . VAL A 1 321 ? 39.975 40.517 -11.587 1.00 65.72 321 VAL C CA 1
ATOM 2376 C C . VAL A 1 321 ? 40.930 40.851 -10.428 1.00 66.02 321 VAL C C 1
ATOM 2377 O O . VAL A 1 321 ? 40.903 40.173 -9.377 1.00 65.13 321 VAL C O 1
ATOM 2381 N N . ALA A 1 322 ? 41.721 41.918 -10.593 1.00 67.43 322 ALA C N 1
ATOM 2382 C CA . ALA A 1 322 ? 42.708 42.313 -9.584 1.00 67.77 322 ALA C CA 1
ATOM 2383 C C . ALA A 1 322 ? 42.027 42.605 -8.275 1.00 64.58 322 ALA C C 1
ATOM 2384 O O . ALA A 1 322 ? 42.447 42.127 -7.232 1.00 63.99 322 ALA C O 1
ATOM 2386 N N . ILE A 1 323 ? 40.955 43.380 -8.328 1.00 62.94 323 ILE C N 1
ATOM 2387 C CA . ILE A 1 323 ? 40.146 43.615 -7.130 1.00 60.45 323 ILE C CA 1
ATOM 2388 C C . ILE A 1 323 ? 39.742 42.319 -6.424 1.00 58.96 323 ILE C C 1
ATOM 2389 O O . ILE A 1 323 ? 39.827 42.210 -5.174 1.00 59.53 323 ILE C O 1
ATOM 2394 N N . THR A 1 324 ? 39.338 41.333 -7.227 1.00 59.12 324 THR C N 1
ATOM 2395 C CA . THR A 1 324 ? 38.867 40.060 -6.707 1.00 57.18 324 THR C CA 1
ATOM 2396 C C . THR A 1 324 ? 39.985 39.237 -6.098 1.00 58.91 324 THR C C 1
ATOM 2397 O O . THR A 1 324 ? 39.744 38.452 -5.162 1.00 57.62 324 THR C O 1
ATOM 2401 N N . CYS A 1 325 ? 41.204 39.428 -6.611 1.00 60.97 325 CYS C N 1
ATOM 2402 C CA . CYS A 1 325 ? 42.366 38.733 -6.095 1.00 63.61 325 CYS C CA 1
ATOM 2403 C C . CYS A 1 325 ? 42.664 39.231 -4.688 1.00 63.84 325 CYS C C 1
ATOM 2404 O O . CYS A 1 325 ? 42.874 38.425 -3.782 1.00 65.23 325 CYS C O 1
ATOM 2407 N N . VAL A 1 326 ? 42.644 40.556 -4.506 1.00 62.97 326 VAL C N 1
ATOM 2408 C CA . VAL A 1 326 ? 42.812 41.169 -3.205 1.00 62.46 326 VAL C CA 1
ATOM 2409 C C . VAL A 1 326 ? 41.666 40.782 -2.248 1.00 58.94 326 VAL C C 1
ATOM 2410 O O . VAL A 1 326 ? 41.904 40.418 -1.116 1.00 60.14 326 VAL C O 1
ATOM 2414 N N . GLN A 1 327 ? 40.432 40.754 -2.706 1.00 57.16 327 GLN C N 1
ATOM 2415 C CA . GLN A 1 327 ? 39.340 40.292 -1.831 1.00 55.20 327 GLN C CA 1
ATOM 2416 C C . GLN A 1 327 ? 39.577 38.861 -1.361 1.00 57.35 327 GLN C C 1
ATOM 2417 O O . GLN A 1 327 ? 39.241 38.535 -0.229 1.00 58.58 327 GLN C O 1
ATOM 2423 N N . ALA A 1 328 ? 40.182 38.028 -2.209 1.00 59.91 328 ALA C N 1
ATOM 2424 C CA . ALA A 1 328 ? 40.473 36.614 -1.887 1.00 63.29 328 ALA C CA 1
ATOM 2425 C C . ALA A 1 328 ? 41.614 36.422 -0.867 1.00 67.90 328 ALA C C 1
ATOM 2426 O O . ALA A 1 328 ? 41.754 35.358 -0.254 1.00 70.13 328 ALA C O 1
ATOM 2428 N N . ALA A 1 329 ? 42.418 37.463 -0.670 1.00 70.32 329 ALA C N 1
ATOM 2429 C CA . ALA A 1 329 ? 43.499 37.436 0.310 1.00 75.13 329 ALA C CA 1
ATOM 2430 C C . ALA A 1 329 ? 43.026 37.714 1.751 1.00 75.69 329 ALA C C 1
ATOM 2431 O O . ALA A 1 329 ? 43.826 37.778 2.658 1.00 80.07 329 ALA C O 1
ATOM 2433 N N . ALA A 1 330 ? 41.730 37.852 1.974 1.00 73.59 330 ALA C N 1
ATOM 2434 C CA . ALA A 1 330 ? 41.190 37.819 3.336 1.00 74.98 330 ALA C CA 1
ATOM 2435 C C . ALA A 1 330 ? 41.614 36.512 4.034 1.00 80.47 330 ALA C C 1
ATOM 2436 O O . ALA A 1 330 ? 42.142 36.534 5.166 1.00 84.12 330 ALA C O 1
ATOM 2438 N N . GLN A 1 331 ? 41.385 35.382 3.350 1.00 82.65 331 GLN C N 1
ATOM 2439 C CA . GLN A 1 331 ? 42.021 34.084 3.717 1.00 89.07 331 GLN C CA 1
ATOM 2440 C C . GLN A 1 331 ? 43.473 34.207 4.185 1.00 95.53 331 GLN C C 1
ATOM 2441 O O . GLN A 1 331 ? 43.788 33.991 5.363 1.00 99.67 331 GLN C O 1
ATOM 2447 N N . ASP A 1 332 ? 44.362 34.526 3.242 1.00 97.39 332 ASP C N 1
ATOM 2448 C CA . ASP A 1 332 ? 45.813 34.478 3.469 1.00 103.44 332 ASP C CA 1
ATOM 2449 C C . ASP A 1 332 ? 46.196 34.620 4.915 1.00 108.74 332 ASP C C 1
ATOM 2450 O O . ASP A 1 332 ? 47.036 33.845 5.449 1.00 115.88 332 ASP C O 1
ATOM 2455 N N . LYS A 1 333 ? 45.627 35.647 5.536 1.00 106.32 333 LYS C N 1
ATOM 2456 C CA . LYS A 1 333 ? 45.970 35.978 6.908 1.00 111.00 333 LYS C CA 1
ATOM 2457 C C . LYS A 1 333 ? 44.763 36.442 7.735 1.00 107.02 333 LYS C C 1
ATOM 2458 O O . LYS A 1 333 ? 43.800 37.024 7.247 1.00 100.98 333 LYS C O 1
ATOM 2465 N N . VAL B 1 2 ? 28.198 86.605 -9.805 1.00 96.55 2 VAL D N 1
ATOM 2466 C CA . VAL B 1 2 ? 28.515 85.308 -9.145 1.00 93.82 2 VAL D CA 1
ATOM 2467 C C . VAL B 1 2 ? 27.762 85.314 -7.794 1.00 89.69 2 VAL D C 1
ATOM 2468 O O . VAL B 1 2 ? 27.971 86.209 -6.971 1.00 91.47 2 VAL D O 1
ATOM 2472 N N . THR B 1 3 ? 26.841 84.380 -7.606 1.00 84.43 3 THR D N 1
ATOM 2473 C CA . THR B 1 3 ? 26.392 83.985 -6.262 1.00 81.02 3 THR D CA 1
ATOM 2474 C C . THR B 1 3 ? 24.913 84.215 -5.996 1.00 76.84 3 THR D C 1
ATOM 2475 O O . THR B 1 3 ? 24.394 85.298 -6.216 1.00 77.05 3 THR D O 1
ATOM 2479 N N . PHE B 1 4 ? 24.271 83.154 -5.508 1.00 73.15 4 PHE D N 1
ATOM 2480 C CA . PHE B 1 4 ? 22.869 83.149 -5.162 1.00 69.81 4 PHE D CA 1
ATOM 2481 C C . PHE B 1 4 ? 22.502 84.310 -4.239 1.00 68.94 4 PHE D C 1
ATOM 2482 O O . PHE B 1 4 ? 21.534 85.008 -4.468 1.00 67.55 4 PH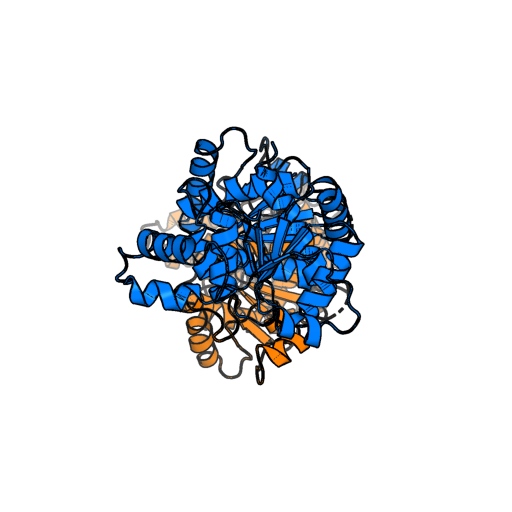E D O 1
ATOM 2490 N N . LEU B 1 5 ? 23.295 84.511 -3.205 1.00 70.56 5 LEU D N 1
ATOM 2491 C CA . LEU B 1 5 ? 22.959 85.450 -2.148 1.00 71.11 5 LEU D CA 1
ATOM 2492 C C . LEU B 1 5 ? 23.142 86.911 -2.525 1.00 73.61 5 LEU D C 1
ATOM 2493 O O . LEU B 1 5 ? 22.427 87.785 -2.009 1.00 73.61 5 LEU D O 1
ATOM 2498 N N . GLU B 1 6 ? 24.087 87.190 -3.418 1.00 76.37 6 GLU D N 1
ATOM 2499 C CA . GLU B 1 6 ? 24.284 88.557 -3.898 1.00 79.52 6 GLU D CA 1
ATOM 2500 C C . GLU B 1 6 ? 23.132 88.922 -4.820 1.00 77.88 6 GLU D C 1
ATOM 2501 O O . GLU B 1 6 ? 22.638 90.044 -4.781 1.00 78.59 6 GLU D O 1
ATOM 2507 N N . LYS B 1 7 ? 22.694 87.965 -5.632 1.00 75.46 7 LYS D N 1
ATOM 2508 C CA . LYS B 1 7 ? 21.533 88.184 -6.484 1.00 74.97 7 LYS D CA 1
ATOM 2509 C C . LYS B 1 7 ? 20.287 88.382 -5.610 1.00 71.80 7 LYS D C 1
ATOM 2510 O O . LYS B 1 7 ? 19.483 89.271 -5.847 1.00 72.61 7 LYS D O 1
ATOM 2516 N N . ILE B 1 8 ? 20.126 87.534 -4.605 1.00 68.49 8 ILE D N 1
ATOM 2517 C CA . ILE B 1 8 ? 18.960 87.614 -3.740 1.00 66.29 8 ILE D CA 1
ATOM 2518 C C . ILE B 1 8 ? 18.876 88.970 -3.050 1.00 67.10 8 ILE D C 1
ATOM 2519 O O . ILE B 1 8 ? 17.819 89.571 -3.007 1.00 66.09 8 ILE D O 1
ATOM 2524 N N . SER B 1 9 ? 19.985 89.459 -2.515 1.00 69.15 9 SER D N 1
ATOM 2525 C CA . SER B 1 9 ? 19.942 90.740 -1.783 1.00 72.09 9 SER D CA 1
ATOM 2526 C C . SER B 1 9 ? 19.813 91.962 -2.696 1.00 74.93 9 SER D C 1
ATOM 2527 O O . SER B 1 9 ? 19.347 93.027 -2.282 1.00 75.95 9 SER D O 1
ATOM 2530 N N . GLU B 1 10 ? 20.230 91.810 -3.940 1.00 76.59 10 GLU D N 1
ATOM 2531 C CA . GLU B 1 10 ? 20.079 92.884 -4.894 1.00 80.45 10 GLU D CA 1
ATOM 2532 C C . GLU B 1 10 ? 18.630 92.909 -5.384 1.00 79.46 10 GLU D C 1
ATOM 2533 O O . GLU B 1 10 ? 18.188 93.917 -5.907 1.00 82.82 10 GLU D O 1
ATOM 2539 N N . ARG B 1 11 ? 17.879 91.828 -5.196 1.00 75.38 11 ARG D N 1
ATOM 2540 C CA . ARG B 1 11 ? 16.434 91.853 -5.506 1.00 74.90 11 ARG D CA 1
ATOM 2541 C C . ARG B 1 11 ? 15.615 92.331 -4.332 1.00 73.53 11 ARG D C 1
ATOM 2542 O O . ARG B 1 11 ? 14.619 93.017 -4.518 1.00 75.36 11 ARG D O 1
ATOM 2550 N N . ALA B 1 12 ? 16.011 91.932 -3.132 1.00 71.59 12 ALA D N 1
ATOM 2551 C CA . ALA B 1 12 ? 15.365 92.400 -1.908 1.00 71.72 12 ALA D CA 1
ATOM 2552 C C . ALA B 1 12 ? 15.412 93.925 -1.816 1.00 75.49 12 ALA D C 1
ATOM 2553 O O . ALA B 1 12 ? 14.440 94.546 -1.374 1.00 75.61 12 ALA D O 1
ATOM 2555 N N . LYS B 1 13 ? 16.527 94.524 -2.258 1.00 78.61 13 LYS D N 1
ATOM 2556 C CA . LYS B 1 13 ? 16.699 95.973 -2.207 1.00 83.29 13 LYS D CA 1
ATOM 2557 C C . LYS B 1 13 ? 15.581 96.683 -2.944 1.00 85.52 13 LYS D C 1
ATOM 2558 O O . LYS B 1 13 ? 15.251 97.823 -2.618 1.00 88.55 13 LYS D O 1
ATOM 2564 N N . LYS B 1 14 ? 14.998 95.994 -3.921 1.00 84.49 14 LYS D N 1
ATOM 2565 C CA . LYS B 1 14 ? 13.946 96.550 -4.757 1.00 87.44 14 LYS D CA 1
ATOM 2566 C C . LYS B 1 14 ? 12.510 96.201 -4.314 1.00 85.37 14 LYS D C 1
ATOM 2567 O O . LYS B 1 14 ? 11.552 96.863 -4.718 1.00 87.69 14 LYS D O 1
ATOM 2573 N N . LEU B 1 15 ? 12.364 95.197 -3.453 1.00 81.64 15 LEU D N 1
ATOM 2574 C CA . LEU B 1 15 ? 11.037 94.753 -2.994 1.00 80.42 15 LEU D CA 1
ATOM 2575 C C . LEU B 1 15 ? 10.408 95.602 -1.858 1.00 81.88 15 LEU D C 1
ATOM 2576 O O . LEU B 1 15 ? 9.186 95.595 -1.675 1.00 81.46 15 LEU D O 1
ATOM 2581 N N . ASN B 1 16 ? 11.243 96.337 -1.118 1.00 83.74 16 ASN D N 1
ATOM 2582 C CA . ASN B 1 16 ? 10.798 97.182 0.006 1.00 85.74 16 ASN D CA 1
ATOM 2583 C C . ASN B 1 16 ? 9.926 96.448 1.025 1.00 83.24 16 ASN D C 1
ATOM 2584 O O . ASN B 1 16 ? 8.919 96.966 1.486 1.00 85.18 16 ASN D O 1
ATOM 2589 N N . LYS B 1 17 ? 10.340 95.241 1.382 1.00 79.64 17 LYS D N 1
ATOM 2590 C CA . LYS B 1 17 ? 9.641 94.453 2.396 1.00 78.07 17 LYS D CA 1
ATOM 2591 C C . LYS B 1 17 ? 10.129 94.852 3.783 1.00 79.09 17 LYS D C 1
ATOM 2592 O O . LYS B 1 17 ? 11.204 95.453 3.921 1.00 80.50 17 LYS D O 1
ATOM 2598 N N . THR B 1 18 ? 9.336 94.526 4.797 1.00 78.55 18 THR D N 1
ATOM 2599 C CA . THR B 1 18 ? 9.666 94.837 6.179 1.00 80.20 18 THR D CA 1
ATOM 2600 C C . THR B 1 18 ? 9.801 93.547 6.967 1.00 77.88 18 THR D C 1
ATOM 2601 O O . THR B 1 18 ? 8.875 92.738 6.970 1.00 76.42 18 THR D O 1
ATOM 2605 N N . ILE B 1 19 ? 10.943 93.349 7.629 1.00 78.03 19 ILE D N 1
ATOM 2606 C CA . ILE B 1 19 ? 11.121 92.178 8.488 1.00 77.23 19 ILE D CA 1
ATOM 2607 C C . ILE B 1 19 ? 11.362 92.545 9.957 1.00 80.26 19 ILE D C 1
ATOM 2608 O O . ILE B 1 19 ? 12.057 93.505 10.271 1.00 82.35 19 ILE D O 1
ATOM 2613 N N . ALA B 1 20 ? 10.777 91.741 10.840 1.00 81.01 20 ALA D N 1
ATOM 2614 C CA . ALA B 1 20 ? 10.975 91.844 12.286 1.00 84.45 20 ALA D CA 1
ATOM 2615 C C . ALA B 1 20 ? 12.188 91.058 12.723 1.00 84.44 20 ALA D C 1
ATOM 2616 O O . ALA B 1 20 ? 12.350 89.907 12.325 1.00 81.76 20 ALA D O 1
ATOM 2618 N N . LEU B 1 21 ? 13.020 91.676 13.563 1.00 88.00 21 LEU D N 1
ATOM 2619 C CA . LEU B 1 21 ? 14.123 90.985 14.217 1.00 89.35 21 LEU D CA 1
ATOM 2620 C C . LEU B 1 21 ? 13.960 91.033 15.743 1.00 94.11 21 LEU D C 1
ATOM 2621 O O . LEU B 1 21 ? 14.230 92.060 16.368 1.00 97.71 21 LEU D O 1
ATOM 2626 N N . PRO B 1 22 ? 13.506 89.917 16.344 1.00 94.54 22 PRO D N 1
ATOM 2627 C CA . PRO B 1 22 ? 13.234 89.832 17.781 1.00 99.41 22 PRO D CA 1
ATOM 2628 C C . PRO B 1 22 ? 14.456 89.654 18.710 1.00 103.61 22 PRO D C 1
ATOM 2629 O O . PRO B 1 22 ? 14.346 89.919 19.914 1.00 107.98 22 PRO D O 1
ATOM 2633 N N . GLU B 1 23 ? 15.595 89.222 18.160 1.00 101.86 23 GLU D N 1
ATOM 2634 C CA . GLU B 1 23 ? 16.791 88.930 18.964 1.00 105.97 23 GLU D CA 1
ATOM 2635 C C . GLU B 1 23 ? 17.687 90.163 19.179 1.00 108.95 23 GLU D C 1
ATOM 2636 O O . GLU B 1 23 ? 18.868 90.182 18.810 1.00 108.57 23 GLU D O 1
ATOM 2642 N N . THR B 1 24 ? 17.106 91.175 19.819 1.00 112.01 24 THR D N 1
ATOM 2643 C CA . THR B 1 24 ? 17.714 92.506 19.954 1.00 115.23 24 THR D CA 1
ATOM 2644 C C . THR B 1 24 ? 18.682 92.614 21.146 1.00 121.99 24 THR D C 1
ATOM 2645 O O . THR B 1 24 ? 19.303 93.663 21.375 1.00 125.39 24 THR D O 1
ATOM 2649 N N . GLU B 1 25 ? 18.787 91.523 21.900 1.00 123.94 25 GLU D N 1
ATOM 2650 C CA . GLU B 1 25 ? 19.726 91.416 22.996 1.00 130.66 25 GLU D CA 1
ATOM 2651 C C . GLU B 1 25 ? 20.964 90.648 22.527 1.00 130.10 25 GLU D C 1
ATOM 2652 O O . GLU B 1 25 ? 21.826 90.297 23.340 1.00 135.88 25 GLU D O 1
ATOM 2658 N N . ASP B 1 26 ? 21.043 90.395 21.217 1.00 123.73 26 ASP D N 1
ATOM 2659 C CA . ASP B 1 26 ? 22.238 89.839 20.591 1.00 122.81 26 ASP D CA 1
ATOM 2660 C C . ASP B 1 26 ? 22.866 90.860 19.632 1.00 121.35 26 ASP D C 1
ATOM 2661 O O . ASP B 1 26 ? 22.162 91.502 18.851 1.00 117.06 26 ASP D O 1
ATOM 2666 N N . ILE B 1 27 ? 24.197 90.965 19.684 1.00 125.23 27 ILE D N 1
ATOM 2667 C CA . ILE B 1 27 ? 24.970 92.001 18.967 1.00 126.14 27 ILE D CA 1
ATOM 2668 C C . ILE B 1 27 ? 24.842 91.902 17.444 1.00 119.71 27 ILE D C 1
ATOM 2669 O O . ILE B 1 27 ? 24.455 92.862 16.781 1.00 117.90 27 ILE D O 1
ATOM 2674 N N . ARG B 1 28 ? 25.203 90.744 16.901 1.00 117.08 28 ARG D N 1
ATOM 2675 C CA . ARG B 1 28 ? 25.160 90.502 15.446 1.00 111.68 28 ARG D CA 1
ATOM 2676 C C . ARG B 1 28 ? 23.831 90.884 14.794 1.00 106.64 28 ARG D C 1
ATOM 2677 O O . ARG B 1 28 ? 23.799 91.258 13.623 1.00 103.53 28 ARG D O 1
ATOM 2685 N N . THR B 1 29 ? 22.744 90.783 15.548 1.00 106.55 29 THR D N 1
ATOM 2686 C CA . THR B 1 29 ? 21.431 91.160 15.047 1.00 102.77 29 THR D CA 1
ATOM 2687 C C . THR B 1 29 ? 21.364 92.652 14.753 1.00 104.42 29 THR D C 1
ATOM 2688 O O . THR B 1 29 ? 20.763 93.062 13.753 1.00 101.16 29 THR D O 1
ATOM 2692 N N . LEU B 1 30 ? 21.970 93.456 15.633 1.00 109.94 30 LEU D N 1
ATOM 2693 C CA . LEU B 1 30 ? 21.930 94.916 15.506 1.00 112.44 30 LEU D CA 1
ATOM 2694 C C . LEU B 1 30 ? 22.840 95.373 14.376 1.00 112.01 30 LEU D C 1
ATOM 2695 O O . LEU B 1 30 ? 22.520 96.328 13.663 1.00 111.11 30 LEU D O 1
ATOM 2700 N N . GLN B 1 31 ? 23.978 94.690 14.234 1.00 112.95 31 GLN D N 1
ATOM 2701 C CA . GLN B 1 31 ? 24.865 94.874 13.084 1.00 112.43 31 GLN D CA 1
ATOM 2702 C C . GLN B 1 31 ? 24.118 94.594 11.787 1.00 106.52 31 GLN D C 1
ATOM 2703 O O . GLN B 1 31 ? 24.319 95.299 10.795 1.00 106.51 31 GLN D O 1
ATOM 2709 N N . ALA B 1 32 ? 23.257 93.571 11.794 1.00 102.09 32 ALA D N 1
ATOM 2710 C CA . ALA B 1 32 ? 22.512 93.198 10.595 1.00 96.57 32 ALA D CA 1
ATOM 2711 C C . ALA B 1 32 ? 21.555 94.326 10.230 1.00 96.22 32 ALA D C 1
ATOM 2712 O O . ALA B 1 32 ? 21.673 94.946 9.164 1.00 95.37 32 ALA D O 1
ATOM 2714 N N . ALA B 1 33 ? 20.621 94.594 11.139 1.00 96.94 33 ALA D N 1
ATOM 2715 C CA . ALA B 1 33 ? 19.688 95.698 10.992 1.00 97.57 33 ALA D CA 1
ATOM 2716 C C . ALA B 1 33 ? 20.383 96.892 10.359 1.00 100.46 33 ALA D C 1
ATOM 2717 O O . ALA B 1 33 ? 19.950 97.386 9.327 1.00 99.22 33 ALA D O 1
ATOM 2719 N N . ALA B 1 34 ? 21.482 97.320 10.969 1.00 104.67 34 ALA D N 1
ATOM 2720 C CA . ALA B 1 34 ? 22.166 98.534 10.552 1.00 108.86 34 ALA D CA 1
ATOM 2721 C C . ALA B 1 34 ? 22.823 98.406 9.184 1.00 107.30 34 ALA D C 1
ATOM 2722 O O . ALA B 1 34 ? 22.909 99.389 8.446 1.00 109.72 34 ALA D O 1
ATOM 2724 N N . LYS B 1 35 ? 23.313 97.214 8.858 1.00 104.16 35 LYS D N 1
ATOM 2725 C CA . LYS B 1 35 ? 23.808 96.943 7.507 1.00 102.16 35 LYS D CA 1
ATOM 2726 C C . LYS B 1 35 ? 22.636 96.897 6.530 1.00 97.72 35 LYS D C 1
ATOM 2727 O O . LYS B 1 35 ? 22.676 97.535 5.481 1.00 98.31 35 LYS D O 1
ATOM 2733 N N . ILE B 1 36 ? 21.584 96.167 6.909 1.00 93.93 36 ILE D N 1
ATOM 2734 C CA . ILE B 1 36 ? 20.361 96.031 6.100 1.00 90.40 36 ILE D CA 1
ATOM 2735 C C . ILE B 1 36 ? 19.820 97.387 5.643 1.00 92.66 36 ILE D C 1
ATOM 2736 O O . ILE B 1 36 ? 19.469 97.562 4.480 1.00 91.24 36 ILE D O 1
ATOM 2741 N N . LEU B 1 37 ? 19.793 98.342 6.564 1.00 96.81 37 LEU D N 1
ATOM 2742 C CA . LEU B 1 37 ? 19.274 99.692 6.297 1.00 100.29 37 LEU D CA 1
ATOM 2743 C C . LEU B 1 37 ? 20.250 100.560 5.486 1.00 104.32 37 LEU D C 1
ATOM 2744 O O . LEU B 1 37 ? 19.816 101.419 4.715 1.00 106.22 37 LEU D O 1
ATOM 2749 N N . GLU B 1 38 ? 21.556 100.339 5.657 1.00 106.26 38 GLU D N 1
ATOM 2750 C CA . GLU B 1 38 ? 22.567 101.076 4.891 1.00 110.44 38 GLU D CA 1
ATOM 2751 C C . GLU B 1 38 ? 22.486 100.695 3.417 1.00 108.08 38 GLU D C 1
ATOM 2752 O O . GLU B 1 38 ? 22.785 101.504 2.536 1.00 111.45 38 GLU D O 1
ATOM 2758 N N . ARG B 1 39 ? 22.051 99.460 3.166 1.00 102.81 39 ARG D N 1
ATOM 2759 C CA . ARG B 1 39 ? 22.003 98.880 1.821 1.00 100.28 39 ARG D CA 1
ATOM 2760 C C . ARG B 1 39 ? 20.633 98.958 1.145 1.00 97.63 39 ARG D C 1
ATOM 2761 O O . ARG B 1 39 ? 20.519 98.748 -0.064 1.00 96.63 39 ARG D O 1
ATOM 2769 N N . GLY B 1 40 ? 19.602 99.279 1.922 1.00 97.09 40 GLY D N 1
ATOM 2770 C CA . GLY B 1 40 ? 18.239 99.357 1.405 1.00 95.66 40 GLY D CA 1
ATOM 2771 C C . GLY B 1 40 ? 17.653 97.979 1.154 1.00 90.49 40 GLY D C 1
ATOM 2772 O O . GLY B 1 40 ? 16.768 97.818 0.320 1.00 89.16 40 GLY D O 1
ATOM 2773 N N . ILE B 1 41 ? 18.143 96.984 1.887 1.00 88.24 41 ILE D N 1
ATOM 2774 C CA . ILE B 1 41 ? 17.703 95.609 1.692 1.00 83.85 41 ILE D CA 1
ATOM 2775 C C . ILE B 1 41 ? 16.285 95.400 2.225 1.00 82.12 41 ILE D C 1
ATOM 2776 O O . ILE B 1 41 ? 15.506 94.654 1.631 1.00 79.37 41 ILE D O 1
ATOM 2781 N N . ALA B 1 42 ? 15.954 96.065 3.328 1.00 84.02 42 ALA D N 1
ATOM 2782 C CA . ALA B 1 42 ? 14.623 95.946 3.925 1.00 83.25 42 ALA D CA 1
ATOM 2783 C C . ALA B 1 42 ? 14.408 97.027 4.963 1.00 86.78 42 ALA D C 1
ATOM 2784 O O . ALA B 1 42 ? 15.362 97.469 5.590 1.00 89.11 42 ALA D O 1
ATOM 2786 N N . ASP B 1 43 ? 13.161 97.458 5.144 1.00 87.76 43 ASP D N 1
ATOM 2787 C CA . ASP B 1 43 ? 12.804 98.157 6.374 1.00 90.93 43 ASP D CA 1
ATOM 2788 C C . ASP B 1 43 ? 12.765 97.069 7.437 1.00 89.02 43 ASP D C 1
ATOM 2789 O O . ASP B 1 43 ? 12.651 95.881 7.121 1.00 85.29 43 ASP D O 1
ATOM 2794 N N . ILE B 1 44 ? 12.898 97.465 8.693 1.00 91.80 44 ILE D N 1
ATOM 2795 C CA . ILE B 1 44 ? 13.072 96.492 9.753 1.00 91.04 44 ILE D CA 1
ATOM 2796 C C . ILE B 1 44 ? 12.453 97.021 11.040 1.00 94.78 44 ILE D C 1
ATOM 2797 O O . ILE B 1 44 ? 12.455 98.232 11.298 1.00 98.45 44 ILE D O 1
ATOM 2802 N N . VAL B 1 45 ? 11.886 96.105 11.818 1.00 94.08 45 VAL D N 1
ATOM 2803 C CA . VAL B 1 45 ? 11.367 96.432 13.129 1.00 97.68 45 VAL D CA 1
ATOM 2804 C C . VAL B 1 45 ? 12.140 95.616 14.141 1.00 98.71 45 VAL D C 1
ATOM 2805 O O . VAL B 1 45 ? 12.180 94.390 14.056 1.00 96.12 45 VAL D O 1
ATOM 2809 N N . LEU B 1 46 ? 12.774 96.315 15.075 1.00 103.22 46 LEU D N 1
ATOM 2810 C CA . LEU B 1 46 ? 13.503 95.691 16.164 1.00 105.63 46 LEU D CA 1
ATOM 2811 C C . LEU B 1 46 ? 12.558 95.508 17.345 1.00 108.57 46 LEU D C 1
ATOM 2812 O O . LEU B 1 46 ? 12.318 96.436 18.129 1.00 113.06 46 LEU D O 1
ATOM 2817 N N . VAL B 1 47 ? 12.000 94.309 17.449 1.00 106.23 47 VAL D N 1
ATOM 2818 C CA . VAL B 1 47 ? 11.173 93.974 18.584 1.00 109.39 47 VAL D CA 1
ATOM 2819 C C . VAL B 1 47 ? 12.141 93.735 19.727 1.00 113.56 47 VAL D C 1
ATOM 2820 O O . VAL B 1 47 ? 12.982 92.831 19.657 1.00 111.73 47 VAL D O 1
ATOM 2824 N N . GLY B 1 48 ? 12.033 94.576 20.756 1.00 119.26 48 GLY D N 1
ATOM 2825 C CA . GLY B 1 48 ? 12.937 94.523 21.895 1.00 124.56 48 GLY D CA 1
ATOM 2826 C C . GLY B 1 48 ? 12.682 95.624 22.904 1.00 131.10 48 GLY D C 1
ATOM 2827 O O . GLY B 1 48 ? 11.535 96.026 23.119 1.00 132.22 48 GLY D O 1
ATOM 2828 N N . ASN B 1 49 ? 13.767 96.105 23.514 1.00 135.80 49 ASN D N 1
ATOM 2829 C CA . ASN B 1 49 ? 13.722 97.125 24.572 1.00 143.01 49 ASN D CA 1
ATOM 2830 C C . ASN B 1 49 ? 14.750 98.237 24.297 1.00 145.19 49 ASN D C 1
ATOM 2831 O O . ASN B 1 49 ? 15.949 97.967 24.179 1.00 145.38 49 ASN D O 1
ATOM 2836 N N . GLU B 1 50 ? 14.276 99.480 24.202 1.00 147.32 50 GLU D N 1
ATOM 2837 C CA . GLU B 1 50 ? 15.120 100.606 23.783 1.00 149.28 50 GLU D CA 1
ATOM 2838 C C . GLU B 1 50 ? 16.300 100.833 24.717 1.00 155.86 50 GLU D C 1
ATOM 2839 O O . GLU B 1 50 ? 17.430 101.014 24.259 1.00 155.77 50 GLU D O 1
ATOM 2845 N N . ALA B 1 51 ? 16.032 100.820 26.022 1.00 161.98 51 ALA D N 1
ATOM 2846 C CA . ALA B 1 51 ? 17.085 100.940 27.027 1.00 169.16 51 ALA D CA 1
ATOM 2847 C C . ALA B 1 51 ? 18.137 99.834 26.866 1.00 167.05 51 ALA D C 1
ATOM 2848 O O . ALA B 1 51 ? 19.335 100.115 26.907 1.00 170.38 51 ALA D O 1
ATOM 2850 N N . ASP B 1 52 ? 17.693 98.590 26.673 1.00 161.97 52 ASP D N 1
ATOM 2851 C CA . ASP B 1 52 ? 18.617 97.470 26.455 1.00 159.66 52 ASP D CA 1
ATOM 2852 C C . ASP B 1 52 ? 19.416 97.699 25.177 1.00 154.91 52 ASP D C 1
ATOM 2853 O O . ASP B 1 52 ? 20.642 97.597 25.175 1.00 157.08 52 ASP D O 1
ATOM 2858 N N . ILE B 1 53 ? 18.699 98.021 24.102 1.00 149.00 53 ILE D N 1
ATOM 2859 C CA . ILE B 1 53 ? 19.289 98.228 22.779 1.00 144.25 53 ILE D CA 1
ATOM 2860 C C . ILE B 1 53 ? 20.225 99.442 22.739 1.00 149.18 53 ILE D C 1
ATOM 2861 O O . ILE B 1 53 ? 21.163 99.464 21.939 1.00 147.56 53 ILE D O 1
ATOM 2866 N N . LYS B 1 54 ? 19.964 100.438 23.595 1.00 155.53 54 LYS D N 1
ATOM 2867 C CA . LYS B 1 54 ? 20.805 101.645 23.701 1.00 161.53 54 LYS D CA 1
ATOM 2868 C C . LYS B 1 54 ? 22.264 101.270 23.940 1.00 165.12 54 LYS D C 1
ATOM 2869 O O . LYS B 1 54 ? 23.148 101.698 23.198 1.00 165.27 54 LYS D O 1
ATOM 2875 N N . ALA B 1 55 ? 22.504 100.462 24.971 1.00 168.63 55 ALA D N 1
ATOM 2876 C CA . ALA B 1 55 ? 23.861 100.061 25.354 1.00 173.27 55 ALA D CA 1
ATOM 2877 C C . ALA B 1 55 ? 24.329 98.777 24.647 1.00 167.52 55 ALA D C 1
ATOM 2878 O O . ALA B 1 55 ? 25.283 98.132 25.084 1.00 171.11 55 ALA D O 1
ATOM 2880 N N . LEU B 1 56 ? 23.654 98.409 23.563 1.00 159.20 56 LEU D N 1
ATOM 2881 C CA . LEU B 1 56 ? 24.116 97.346 22.674 1.00 153.66 56 LEU D CA 1
ATOM 2882 C C . LEU B 1 56 ? 24.524 97.978 21.348 1.00 150.34 56 LEU D C 1
ATOM 2883 O O . LEU B 1 56 ? 25.644 97.784 20.877 1.00 151.09 56 LEU D O 1
ATOM 2888 N N . ALA B 1 57 ? 23.607 98.740 20.753 1.00 147.26 57 ALA D N 1
ATOM 2889 C CA . ALA B 1 57 ? 23.921 99.555 19.583 1.00 145.58 57 ALA D CA 1
ATOM 2890 C C . ALA B 1 57 ? 24.775 100.760 19.996 1.00 153.45 57 ALA D C 1
ATOM 2891 O O . ALA B 1 57 ? 24.256 101.783 20.461 1.00 157.10 57 ALA D O 1
ATOM 2893 N N . GLY B 1 58 ? 26.088 100.624 19.845 1.00 156.40 58 GLY D N 1
ATOM 2894 C CA . GLY B 1 58 ? 27.005 101.720 20.111 1.00 164.05 58 GLY D CA 1
ATOM 2895 C C . GLY B 1 58 ? 27.177 102.556 18.861 1.00 162.55 58 GLY D C 1
ATOM 2896 O O . GLY B 1 58 ? 26.315 103.366 18.519 1.00 161.10 58 GLY D O 1
ATOM 2897 N N . ASP B 1 59 ? 28.273 102.312 18.147 1.00 162.97 59 ASP D N 1
ATOM 2898 C CA . ASP B 1 59 ? 28.657 103.127 16.990 1.00 163.33 59 ASP D CA 1
ATOM 2899 C C . ASP B 1 59 ? 27.810 102.790 15.755 1.00 154.92 59 ASP D C 1
ATOM 2900 O O . ASP B 1 59 ? 28.242 103.011 14.620 1.00 153.58 59 ASP D O 1
ATOM 2905 N N . LEU B 1 60 ? 26.597 102.283 15.990 1.00 149.89 60 LEU D N 1
ATOM 2906 C CA . LEU B 1 60 ? 25.707 101.811 14.933 1.00 142.24 60 LEU D CA 1
ATOM 2907 C C . LEU B 1 60 ? 24.471 102.688 14.818 1.00 141.37 60 LEU D C 1
ATOM 2908 O O . LEU B 1 60 ? 23.994 103.237 15.814 1.00 145.06 60 LEU D O 1
ATOM 2913 N N . ASP B 1 61 ? 23.954 102.795 13.595 1.00 137.07 61 ASP D N 1
ATOM 2914 C CA . ASP B 1 61 ? 22.766 103.594 13.305 1.00 136.26 61 ASP D CA 1
ATOM 2915 C C . ASP B 1 61 ? 21.517 102.728 13.079 1.00 129.52 61 ASP D C 1
ATOM 2916 O O . ASP B 1 61 ? 21.267 102.235 11.974 1.00 124.81 61 ASP D O 1
ATOM 2921 N N . LEU B 1 62 ? 20.727 102.563 14.133 1.00 129.87 62 LEU D N 1
ATOM 2922 C CA . LEU B 1 62 ? 19.441 101.879 14.039 1.00 124.66 62 LEU D CA 1
ATOM 2923 C C . LEU B 1 62 ? 18.288 102.887 13.991 1.00 126.21 62 LEU D C 1
ATOM 2924 O O . LEU B 1 62 ? 17.149 102.540 14.307 1.00 123.94 62 LEU D O 1
ATOM 2929 N N . SER B 1 63 ? 18.588 104.130 13.601 1.00 130.56 63 SER D N 1
ATOM 2930 C CA . SER B 1 63 ? 17.586 105.200 13.543 1.00 133.06 63 SER D CA 1
ATOM 2931 C C . SER B 1 63 ? 16.474 104.885 12.544 1.00 128.08 63 SER D C 1
ATOM 2932 O O . SER B 1 63 ? 15.290 104.907 12.887 1.00 127.54 63 SER D O 1
ATOM 2935 N N . LYS B 1 64 ? 16.869 104.591 11.308 1.00 124.89 64 LYS D N 1
ATOM 2936 C CA . LYS B 1 64 ? 15.918 104.233 10.254 1.00 120.47 64 LYS D CA 1
ATOM 2937 C C . LYS B 1 64 ? 14.981 103.090 10.682 1.00 116.02 64 LYS D C 1
ATOM 2938 O O . LYS B 1 64 ? 13.837 103.016 10.219 1.00 114.07 64 LYS D O 1
ATOM 2944 N N . ALA B 1 65 ? 15.460 102.223 11.576 1.00 115.05 65 ALA D N 1
ATOM 2945 C CA . ALA B 1 65 ? 14.698 101.058 12.041 1.00 111.17 65 ALA D CA 1
ATOM 2946 C C . ALA B 1 65 ? 13.684 101.406 13.122 1.00 113.89 65 ALA D C 1
ATOM 2947 O O . ALA B 1 65 ? 13.941 102.253 13.972 1.00 119.00 65 ALA D O 1
ATOM 2949 N N . LYS B 1 66 ? 12.539 100.728 13.083 1.00 111.02 66 LYS D N 1
ATOM 2950 C CA . LYS B 1 66 ? 11.501 100.880 14.100 1.00 113.49 66 LYS D CA 1
ATOM 2951 C C . LYS B 1 66 ? 11.855 100.034 15.322 1.00 114.21 66 LYS D C 1
ATOM 2952 O O . LYS B 1 66 ? 12.484 98.982 15.190 1.00 110.91 66 LYS D O 1
ATOM 2958 N N . ILE B 1 67 ? 11.469 100.510 16.507 1.00 118.86 67 ILE D N 1
ATOM 2959 C CA . ILE B 1 67 ? 11.604 99.730 17.734 1.00 120.58 67 ILE D CA 1
ATOM 2960 C C . ILE B 1 67 ? 10.237 99.544 18.406 1.00 122.11 67 ILE D C 1
ATOM 2961 O O . ILE B 1 67 ? 9.522 100.519 18.674 1.00 125.49 67 ILE D O 1
ATOM 2966 N N . VAL B 1 68 ? 9.895 98.278 18.660 1.00 119.73 68 VAL D N 1
ATOM 2967 C CA . VAL B 1 68 ? 8.617 97.879 19.253 1.00 121.01 68 VAL D CA 1
ATOM 2968 C C . VAL B 1 68 ? 8.855 97.072 20.533 1.00 123.91 68 VAL D C 1
ATOM 2969 O O . VAL B 1 68 ? 9.608 96.091 20.530 1.00 121.48 68 VAL D O 1
ATOM 2973 N N . ASP B 1 69 ? 8.207 97.482 21.623 1.00 129.43 69 ASP D N 1
ATOM 2974 C CA . ASP B 1 69 ? 8.299 96.754 22.890 1.00 133.34 69 ASP D CA 1
ATOM 2975 C C . ASP B 1 69 ? 6.949 96.118 23.218 1.00 133.98 69 ASP D C 1
ATOM 2976 O O . ASP B 1 69 ? 5.978 96.829 23.472 1.00 136.72 69 ASP D O 1
ATOM 2981 N N . PRO B 1 70 ? 6.884 94.771 23.189 1.00 131.60 70 PRO D N 1
ATOM 2982 C CA . PRO B 1 70 ? 5.663 94.013 23.486 1.00 132.49 70 PRO D CA 1
ATOM 2983 C C . PRO B 1 70 ? 4.856 94.522 24.676 1.00 139.43 70 PRO D C 1
ATOM 2984 O O . PRO B 1 70 ? 3.632 94.661 24.566 1.00 140.25 70 PRO D O 1
ATOM 2988 N N . LYS B 1 71 ? 5.539 94.803 25.790 1.00 144.88 71 LYS D N 1
ATOM 2989 C CA . LYS B 1 71 ? 4.873 95.235 27.036 1.00 152.47 71 LYS D CA 1
ATOM 2990 C C . LYS B 1 71 ? 4.537 96.737 27.098 1.00 155.64 71 LYS D C 1
ATOM 2991 O O . LYS B 1 71 ? 4.013 97.210 28.112 1.00 162.49 71 LYS D O 1
ATOM 2997 N N . THR B 1 72 ? 4.840 97.474 26.025 1.00 151.14 72 THR D N 1
ATOM 2998 C CA . THR B 1 72 ? 4.506 98.901 25.918 1.00 153.82 72 THR D CA 1
ATOM 2999 C C . THR B 1 72 ? 3.722 99.207 24.633 1.00 149.00 72 THR D C 1
ATOM 3000 O O . THR B 1 72 ? 2.640 99.787 24.696 1.00 152.10 72 THR D O 1
ATOM 3004 N N . TYR B 1 73 ? 4.281 98.812 23.488 1.00 142.20 73 TYR D N 1
ATOM 3005 C CA . TYR B 1 73 ? 3.700 99.020 22.146 1.00 137.15 73 TYR D CA 1
ATOM 3006 C C . TYR B 1 73 ? 2.172 99.184 22.078 1.00 138.84 73 TYR D C 1
ATOM 3007 O O . TYR B 1 73 ? 1.435 98.429 22.712 1.00 140.92 73 TYR D O 1
ATOM 3016 N N . GLU B 1 74 ? 1.711 100.131 21.256 1.00 137.85 74 GLU D N 1
ATOM 3017 C CA . GLU B 1 74 ? 0.346 100.668 21.373 1.00 141.49 74 GLU D CA 1
ATOM 3018 C C . GLU B 1 74 ? -0.806 99.754 20.918 1.00 139.14 74 GLU D C 1
ATOM 3019 O O . GLU B 1 74 ? -1.973 100.087 21.147 1.00 143.23 74 GLU D O 1
ATOM 3025 N N . LYS B 1 75 ? -0.498 98.616 20.296 1.00 132.91 75 LYS D N 1
ATOM 3026 C CA . LYS B 1 75 ? -1.525 97.610 19.966 1.00 131.29 75 LYS D CA 1
ATOM 3027 C C . LYS B 1 75 ? -1.363 96.312 20.781 1.00 131.01 75 LYS D C 1
ATOM 3028 O O . LYS B 1 75 ? -1.895 95.261 20.406 1.00 128.83 75 LYS D O 1
ATOM 3034 N N . LYS B 1 76 ? -0.649 96.407 21.903 1.00 133.62 76 LYS D N 1
ATOM 3035 C CA . LYS B 1 76 ? -0.374 95.274 22.794 1.00 134.49 76 LYS D CA 1
ATOM 3036 C C . LYS B 1 76 ? -1.588 94.363 22.988 1.00 135.95 76 LYS D C 1
ATOM 3037 O O . LYS B 1 76 ? -1.516 93.161 22.732 1.00 132.52 76 LYS D O 1
ATOM 3043 N N . ASP B 1 77 ? -2.700 94.949 23.427 1.00 141.07 77 ASP D N 1
ATOM 3044 C CA . ASP B 1 77 ? -3.924 94.186 23.706 1.00 144.09 77 ASP D CA 1
ATOM 3045 C C . ASP B 1 77 ? -4.584 93.599 22.445 1.00 139.46 77 ASP D C 1
ATOM 3046 O O . ASP B 1 77 ? -5.303 92.609 22.541 1.00 140.64 77 ASP D O 1
ATOM 3051 N N . GLU B 1 78 ? -4.333 94.191 21.274 1.00 134.81 78 GLU D N 1
ATOM 3052 C CA . GLU B 1 78 ? -4.771 93.599 20.003 1.00 130.15 78 GLU D CA 1
ATOM 3053 C C . GLU B 1 78 ? -4.004 92.309 19.765 1.00 125.34 78 GLU D C 1
ATOM 3054 O O . GLU B 1 78 ? -4.589 91.290 19.404 1.00 124.60 78 GLU D O 1
ATOM 3060 N N . TYR B 1 79 ? -2.690 92.363 19.969 1.00 122.64 79 TYR D N 1
ATOM 3061 C CA . TYR B 1 79 ? -1.818 91.195 19.775 1.00 118.27 79 TYR D CA 1
ATOM 3062 C C . TYR B 1 79 ? -2.163 90.078 20.766 1.00 121.93 79 TYR D C 1
ATOM 3063 O O . TYR B 1 79 ? -2.135 88.899 20.419 1.00 119.70 79 TYR D O 1
ATOM 3072 N N . ILE B 1 80 ? -2.500 90.457 21.995 1.00 128.09 80 ILE D N 1
ATOM 3073 C CA . ILE B 1 80 ? -2.884 89.485 23.020 1.00 132.86 80 ILE D CA 1
ATOM 3074 C C . ILE B 1 80 ? -4.228 88.822 22.681 1.00 134.47 80 ILE D C 1
ATOM 3075 O O . ILE B 1 80 ? -4.329 87.591 22.715 1.00 134.48 80 ILE D O 1
ATOM 3080 N N . ASN B 1 81 ? -5.238 89.629 22.342 1.00 136.22 81 ASN D N 1
ATOM 3081 C CA . ASN B 1 81 ? -6.516 89.112 21.815 1.00 137.53 81 ASN D CA 1
ATOM 3082 C C . ASN B 1 81 ? -6.284 88.182 20.637 1.00 131.39 81 ASN D C 1
ATOM 3083 O O . ASN B 1 81 ? -6.839 87.086 20.579 1.00 132.43 81 ASN D O 1
ATOM 3088 N N . ALA B 1 82 ? -5.453 88.634 19.702 1.00 125.08 82 ALA D N 1
ATOM 3089 C CA . ALA B 1 82 ? -5.140 87.865 18.509 1.00 119.25 82 ALA D CA 1
ATOM 3090 C C . ALA B 1 82 ? -4.569 86.495 18.868 1.00 118.32 82 ALA D C 1
ATOM 3091 O O . ALA B 1 82 ? -4.918 85.481 18.244 1.00 116.87 82 ALA D O 1
ATOM 3093 N N . PHE B 1 83 ? -3.708 86.474 19.885 1.00 119.56 83 PHE D N 1
ATOM 3094 C CA . PHE B 1 83 ? -2.992 85.258 20.263 1.00 119.04 83 PHE D CA 1
ATOM 3095 C C . PHE B 1 83 ? -3.901 84.274 20.984 1.00 124.63 83 PHE D C 1
ATOM 3096 O O . PHE B 1 83 ? -3.953 83.090 20.623 1.00 123.49 83 PHE D O 1
ATOM 3104 N N . TYR B 1 84 ? -4.603 84.775 22.002 1.00 130.76 84 TYR D N 1
ATOM 3105 C CA . TYR B 1 84 ? -5.503 83.958 22.807 1.00 137.55 84 TYR D CA 1
ATOM 3106 C C . TYR B 1 84 ? -6.525 83.229 21.941 1.00 137.25 84 TYR D C 1
ATOM 3107 O O . TYR B 1 84 ? -6.814 82.060 22.193 1.00 139.95 84 TYR D O 1
ATOM 3116 N N . GLU B 1 85 ? -7.052 83.902 20.916 1.00 134.35 85 GLU D N 1
ATOM 3117 C CA . GLU B 1 85 ? -8.100 83.305 20.080 1.00 135.24 85 GLU D CA 1
ATOM 3118 C C . GLU B 1 85 ? -7.641 82.005 19.388 1.00 132.10 85 GLU D C 1
ATOM 3119 O O . GLU B 1 85 ? -8.381 81.013 19.408 1.00 135.96 85 GLU D O 1
ATOM 3125 N N . LEU B 1 86 ? -6.434 81.994 18.810 1.00 126.11 86 LEU D N 1
ATOM 3126 C CA . LEU B 1 86 ? -5.893 80.770 18.184 1.00 122.97 86 LEU D CA 1
ATOM 3127 C C . LEU B 1 86 ? -5.511 79.676 19.195 1.00 126.89 86 LEU D C 1
ATOM 3128 O O . LEU B 1 86 ? -5.750 78.492 18.950 1.00 128.48 86 LEU D O 1
ATOM 3133 N N . ARG B 1 87 ? -4.930 80.062 20.326 1.00 129.26 87 ARG D N 1
ATOM 3134 C CA . ARG B 1 87 ? -4.416 79.089 21.296 1.00 132.93 87 ARG D CA 1
ATOM 3135 C C . ARG B 1 87 ? -5.413 78.655 22.379 1.00 141.43 87 ARG D C 1
ATOM 3136 O O . ARG B 1 87 ? -5.113 77.743 23.145 1.00 145.10 87 ARG D O 1
ATOM 3144 N N . LYS B 1 88 ? -6.589 79.277 22.436 1.00 144.82 88 LYS D N 1
ATOM 3145 C CA . LYS B 1 88 ? -7.559 78.984 23.517 1.00 154.14 88 LYS D CA 1
ATOM 3146 C C . LYS B 1 88 ? -8.054 77.537 23.528 1.00 158.49 88 LYS D C 1
ATOM 3147 O O . LYS B 1 88 ? -8.444 77.025 24.573 1.00 166.31 88 LYS D O 1
ATOM 3153 N N . HIS B 1 89 ? -8.012 76.878 22.370 1.00 154.53 89 HIS D N 1
ATOM 3154 C CA . HIS B 1 89 ? -8.450 75.481 22.238 1.00 158.21 89 HIS D CA 1
ATOM 3155 C C . HIS B 1 89 ? -7.615 74.494 23.089 1.00 161.26 89 HIS D C 1
ATOM 3156 O O . HIS B 1 89 ? -8.030 73.354 23.309 1.00 166.46 89 HIS D O 1
ATOM 3163 N N . LYS B 1 90 ? -6.456 74.942 23.578 1.00 158.58 90 LYS D N 1
ATOM 3164 C CA . LYS B 1 90 ? -5.530 74.090 24.329 1.00 161.24 90 LYS D CA 1
ATOM 3165 C C . LYS B 1 90 ? -5.687 74.236 25.855 1.00 169.79 90 LYS D C 1
ATOM 3166 O O . LYS B 1 90 ? -4.877 73.709 26.622 1.00 172.85 90 LYS D O 1
ATOM 3172 N N . GLY B 1 91 ? -6.738 74.931 26.292 1.00 174.11 91 GLY D N 1
ATOM 3173 C CA . GLY B 1 91 ? -7.008 75.132 27.718 1.00 182.83 91 GLY D CA 1
ATOM 3174 C C . GLY B 1 91 ? -6.168 76.234 28.341 1.00 181.30 91 GLY D C 1
ATOM 3175 O O . GLY B 1 91 ? -6.142 76.389 29.566 1.00 188.77 91 GLY D O 1
ATOM 3176 N N . ILE B 1 92 ? -5.495 77.003 27.489 1.00 172.23 92 ILE D N 1
ATOM 3177 C CA . ILE B 1 92 ? -4.624 78.096 27.908 1.00 169.89 92 ILE D CA 1
ATOM 3178 C C . ILE B 1 92 ? -5.478 79.310 28.257 1.00 172.39 92 ILE D C 1
ATOM 3179 O O . ILE B 1 92 ? -6.358 79.687 27.485 1.00 170.41 92 ILE D O 1
ATOM 3184 N N . THR B 1 93 ? -5.210 79.927 29.405 1.00 177.03 93 THR D N 1
ATOM 3185 C CA . THR B 1 93 ? -6.011 81.064 29.854 1.00 180.39 93 THR D CA 1
ATOM 3186 C C . THR B 1 93 ? -5.737 82.335 29.039 1.00 172.63 93 THR D C 1
ATOM 3187 O O . THR B 1 93 ? -4.801 82.402 28.241 1.00 164.74 93 THR D O 1
ATOM 3191 N N . LEU B 1 94 ? -6.584 83.334 29.270 1.00 175.37 94 LEU D N 1
ATOM 3192 C CA . LEU B 1 94 ? -6.560 84.612 28.549 1.00 169.69 94 LEU D CA 1
ATOM 3193 C C . LEU B 1 94 ? -5.361 85.478 28.945 1.00 167.59 94 LEU D C 1
ATOM 3194 O O . LEU B 1 94 ? -4.807 86.189 28.110 1.00 160.87 94 LEU D O 1
ATOM 3199 N N . GLU B 1 95 ? -4.970 85.411 30.215 1.00 173.89 95 GLU D N 1
ATOM 3200 C CA . GLU B 1 95 ? -3.801 86.135 30.719 1.00 173.24 95 GLU D CA 1
ATOM 3201 C C . GLU B 1 95 ? -2.523 85.348 30.458 1.00 168.49 95 GLU D C 1
ATOM 3202 O O . GLU B 1 95 ? -1.428 85.890 30.559 1.00 166.17 95 GLU D O 1
ATOM 3208 N N . ASN B 1 96 ? -2.660 84.061 30.157 1.00 167.56 96 ASN D N 1
ATOM 3209 C CA . ASN B 1 96 ? -1.507 83.242 29.810 1.00 163.47 96 ASN D CA 1
ATOM 3210 C C . ASN B 1 96 ? -0.992 83.616 28.415 1.00 153.57 96 ASN D C 1
ATOM 3211 O O . ASN B 1 96 ? 0.098 83.210 28.020 1.00 149.01 96 ASN D O 1
ATOM 3216 N N . ALA B 1 97 ? -1.794 84.379 27.674 1.00 150.85 97 ALA D N 1
ATOM 3217 C CA . ALA B 1 97 ? -1.327 85.071 26.477 1.00 143.17 97 ALA D CA 1
ATOM 3218 C C . ALA B 1 97 ? -0.459 86.280 26.855 1.00 143.47 97 ALA D C 1
ATOM 3219 O O . ALA B 1 97 ? 0.285 86.788 26.021 1.00 137.02 97 ALA D O 1
ATOM 3221 N N . ALA B 1 98 ? -0.564 86.742 28.108 1.00 151.27 98 ALA D N 1
ATOM 3222 C CA . ALA B 1 98 ? 0.339 87.781 28.644 1.00 153.07 98 ALA D CA 1
ATOM 3223 C C . ALA B 1 98 ? 1.745 87.224 28.897 1.00 152.52 98 ALA D C 1
ATOM 3224 O O . ALA B 1 98 ? 2.717 87.980 28.955 1.00 151.69 98 ALA D O 1
ATOM 3226 N N . GLU B 1 99 ? 1.843 85.906 29.057 1.00 153.78 99 GLU D N 1
ATOM 3227 C CA . GLU B 1 99 ? 3.125 85.210 28.983 1.00 151.75 99 GLU D CA 1
ATOM 3228 C C . GLU B 1 99 ? 3.557 85.253 27.512 1.00 142.61 99 GLU D C 1
ATOM 3229 O O . GLU B 1 99 ? 3.552 86.324 26.903 1.00 138.91 99 GLU D O 1
ATOM 3235 N N . ILE B 1 100 ? 3.942 84.104 26.958 1.00 139.46 100 ILE D N 1
ATOM 3236 C CA . ILE B 1 100 ? 4.136 83.884 25.519 1.00 131.33 100 ILE D CA 1
ATOM 3237 C C . ILE B 1 100 ? 4.256 85.146 24.668 1.00 126.41 100 ILE D C 1
ATOM 3238 O O . ILE B 1 100 ? 5.275 85.337 24.019 1.00 122.16 100 ILE D O 1
ATOM 3243 N N . MET B 1 101 ? 3.236 86.007 24.677 1.00 127.77 101 MET D N 1
ATOM 3244 C CA . MET B 1 101 ? 3.276 87.263 23.902 1.00 124.00 101 MET D CA 1
ATOM 3245 C C . MET B 1 101 ? 4.173 88.374 24.496 1.00 126.33 101 MET D C 1
ATOM 3246 O O . MET B 1 101 ? 4.129 89.522 24.045 1.00 124.64 101 MET D O 1
ATOM 3251 N N . SER B 1 102 ? 4.984 88.036 25.498 1.00 130.70 102 SER D N 1
ATOM 3252 C CA . SER B 1 102 ? 6.064 88.914 25.953 1.00 132.57 102 SER D CA 1
ATOM 3253 C C . SER B 1 102 ? 7.343 88.601 25.183 1.00 127.57 102 SER D C 1
ATOM 3254 O O . SER B 1 102 ? 8.194 89.473 25.006 1.00 126.78 102 SER D O 1
ATOM 3257 N N . ASP B 1 103 ? 7.461 87.351 24.732 1.00 124.80 103 ASP D N 1
ATOM 3258 C CA . ASP B 1 103 ? 8.560 86.910 23.873 1.00 119.76 103 ASP D CA 1
ATOM 3259 C C . ASP B 1 103 ? 8.557 87.735 22.585 1.00 113.87 103 ASP D C 1
ATOM 3260 O O . ASP B 1 103 ? 7.590 87.695 21.806 1.00 110.17 103 ASP D O 1
ATOM 3265 N N . TYR B 1 104 ? 9.644 88.489 22.392 1.00 113.17 104 TYR D N 1
ATOM 3266 C CA . TYR B 1 104 ? 9.838 89.332 21.204 1.00 108.28 104 TYR D CA 1
ATOM 3267 C C . TYR B 1 104 ? 9.655 88.485 19.937 1.00 102.36 104 TYR D C 1
ATOM 3268 O O . TYR B 1 104 ? 9.178 88.974 18.902 1.00 98.57 104 TYR D O 1
ATOM 3277 N N . VAL B 1 105 ? 10.056 87.216 20.041 1.00 101.79 105 VAL D N 1
ATOM 3278 C CA . VAL B 1 105 ? 9.849 86.226 18.996 1.00 96.74 105 VAL D CA 1
ATOM 3279 C C . VAL B 1 105 ? 8.350 86.107 18.687 1.00 95.76 105 VAL D C 1
ATOM 3280 O O . VAL B 1 105 ? 7.897 86.443 17.584 1.00 91.60 105 VAL D O 1
ATOM 3284 N N . TYR B 1 106 ? 7.597 85.647 19.682 1.00 99.66 106 TYR D N 1
ATOM 3285 C CA . TYR B 1 106 ? 6.153 85.525 19.578 1.00 100.29 106 TYR D CA 1
ATOM 3286 C C . TYR B 1 106 ? 5.549 86.851 19.137 1.00 99.53 106 TYR D C 1
ATOM 3287 O O . TYR B 1 106 ? 4.753 86.883 18.179 1.00 96.62 106 TYR D O 1
ATOM 3296 N N . PHE B 1 107 ? 5.949 87.944 19.794 1.00 102.11 107 PHE D N 1
ATOM 3297 C CA . PHE B 1 107 ? 5.466 89.262 19.381 1.00 102.04 107 PHE D CA 1
ATOM 3298 C C . PHE B 1 107 ? 5.788 89.551 17.898 1.00 96.56 107 PHE D C 1
ATOM 3299 O O . PHE B 1 107 ? 4.896 89.950 17.142 1.00 94.66 107 PHE D O 1
ATOM 3307 N N . ALA B 1 108 ? 7.042 89.312 17.491 1.00 94.35 108 ALA D N 1
ATOM 3308 C CA . ALA B 1 108 ? 7.477 89.496 16.083 1.00 89.66 108 ALA D CA 1
ATOM 3309 C C . ALA 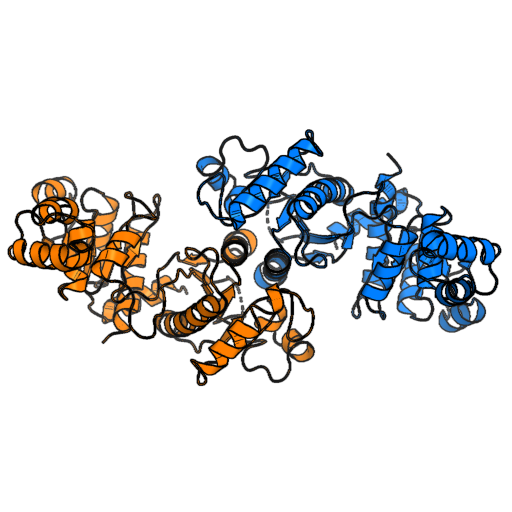B 1 108 ? 6.617 88.692 15.108 1.00 86.72 108 ALA D C 1
ATOM 3310 O O . ALA B 1 108 ? 6.079 89.244 14.138 1.00 84.84 108 ALA D O 1
ATOM 3312 N N . VAL B 1 109 ? 6.482 87.396 15.384 1.00 87.04 109 VAL D N 1
ATOM 3313 C CA . VAL B 1 109 ? 5.673 86.490 14.551 1.00 85.25 109 VAL D CA 1
ATOM 3314 C C . VAL B 1 109 ? 4.217 86.981 14.375 1.00 87.30 109 VAL D C 1
ATOM 3315 O O . VAL B 1 109 ? 3.631 86.863 13.292 1.00 84.90 109 VAL D O 1
ATOM 3319 N N . MET B 1 110 ? 3.644 87.527 15.446 1.00 92.47 110 MET D N 1
ATOM 3320 C CA . MET B 1 110 ? 2.282 88.006 15.407 1.00 95.06 110 MET D CA 1
ATOM 3321 C C . MET B 1 110 ? 2.159 89.280 14.569 1.00 94.29 110 MET D C 1
ATOM 3322 O O . MET B 1 110 ? 1.141 89.477 13.898 1.00 94.46 110 MET D O 1
ATOM 3327 N N . MET B 1 111 ? 3.176 90.146 14.611 1.00 94.15 111 MET D N 1
ATOM 3328 C CA . MET B 1 111 ? 3.169 91.378 13.803 1.00 94.11 111 MET D CA 1
ATOM 3329 C C . MET B 1 111 ? 3.079 91.035 12.324 1.00 90.58 111 MET D C 1
ATOM 3330 O O . MET B 1 111 ? 2.470 91.774 11.545 1.00 91.13 111 MET D O 1
ATOM 3335 N N . ALA B 1 112 ? 3.723 89.928 11.943 1.00 87.92 112 ALA D N 1
ATOM 3336 C CA . ALA B 1 112 ? 3.719 89.451 10.561 1.00 84.65 112 ALA D CA 1
ATOM 3337 C C . ALA B 1 112 ? 2.320 88.983 10.190 1.00 86.07 112 ALA D C 1
ATOM 3338 O O . ALA B 1 112 ? 1.761 89.435 9.189 1.00 86.30 112 ALA D O 1
ATOM 3340 N N . LYS B 1 113 ? 1.760 88.093 11.008 1.00 88.02 113 LYS D N 1
ATOM 3341 C CA . LYS B 1 113 ? 0.385 87.632 10.828 1.00 90.15 113 LYS D CA 1
ATOM 3342 C C . LYS B 1 113 ? -0.582 88.804 10.696 1.00 92.99 113 LYS D C 1
ATOM 3343 O O . LYS B 1 113 ? -1.363 88.875 9.740 1.00 92.50 113 LYS D O 1
ATOM 3349 N N . LEU B 1 114 ? -0.492 89.738 11.645 1.00 96.00 114 LEU D N 1
ATOM 3350 C CA . LEU B 1 114 ? -1.383 90.909 11.688 1.00 99.75 114 LEU D CA 1
ATOM 3351 C C . LEU B 1 114 ? -1.084 91.964 10.613 1.00 98.48 114 LEU D C 1
ATOM 3352 O O . LEU B 1 114 ? -1.617 93.076 10.658 1.00 101.76 114 LEU D O 1
ATOM 3357 N N . GLY B 1 115 ? -0.236 91.615 9.650 1.00 94.64 115 GLY D N 1
ATOM 3358 C CA . GLY B 1 115 ? -0.042 92.427 8.450 1.00 93.92 115 GLY D CA 1
ATOM 3359 C C . GLY B 1 115 ? 0.955 93.553 8.637 1.00 94.27 115 GLY D C 1
ATOM 3360 O O . GLY B 1 115 ? 1.293 94.263 7.689 1.00 94.23 115 GLY D O 1
ATOM 3361 N N . GLU B 1 116 ? 1.459 93.698 9.853 1.00 95.30 116 GLU D N 1
ATOM 3362 C CA . GLU B 1 116 ? 2.317 94.806 10.181 1.00 96.41 116 GLU D CA 1
ATOM 3363 C C . GLU B 1 116 ? 3.750 94.568 9.703 1.00 92.95 116 GLU D C 1
ATOM 3364 O O . GLU B 1 116 ? 4.573 95.474 9.753 1.00 94.06 116 GLU D O 1
ATOM 3370 N N . VAL B 1 117 ? 4.038 93.359 9.226 1.00 89.49 117 VAL D N 1
ATOM 3371 C CA . VAL B 1 117 ? 5.372 92.983 8.768 1.00 86.02 117 VAL D CA 1
ATOM 3372 C C . VAL B 1 117 ? 5.235 91.945 7.654 1.00 82.75 117 VAL D C 1
ATOM 3373 O O . VAL B 1 117 ? 4.200 91.300 7.536 1.00 83.52 117 VAL D O 1
ATOM 3377 N N . ASP B 1 118 ? 6.267 91.807 6.825 1.00 79.84 118 ASP D N 1
ATOM 3378 C CA . ASP B 1 118 ? 6.263 90.842 5.715 1.00 76.51 118 ASP D CA 1
ATOM 3379 C C . ASP B 1 118 ? 6.808 89.457 6.107 1.00 73.86 118 ASP D C 1
ATOM 3380 O O . ASP B 1 118 ? 6.339 88.423 5.606 1.00 72.55 118 ASP D O 1
ATOM 3385 N N . GLY B 1 119 ? 7.771 89.438 7.019 1.00 73.18 119 GLY D N 1
ATOM 3386 C CA . GLY B 1 119 ? 8.286 88.190 7.578 1.00 72.16 119 GLY D CA 1
ATOM 3387 C C . GLY B 1 119 ? 9.179 88.407 8.789 1.00 73.27 119 GLY D C 1
ATOM 3388 O O . GLY B 1 119 ? 9.351 89.532 9.243 1.00 75.34 119 GLY D O 1
ATOM 3389 N N . VAL B 1 120 ? 9.738 87.323 9.317 1.00 72.80 120 VAL D N 1
ATOM 3390 C CA . VAL B 1 120 ? 10.584 87.374 10.504 1.00 75.22 120 VAL D CA 1
ATOM 3391 C C . VAL B 1 120 ? 11.746 86.399 10.361 1.00 73.91 120 VAL D C 1
ATOM 3392 O O . VAL B 1 120 ? 11.616 85.361 9.737 1.00 71.54 120 VAL D O 1
ATOM 3396 N N . VAL B 1 121 ? 12.877 86.773 10.951 1.00 76.14 121 VAL D N 1
ATOM 3397 C CA . VAL B 1 121 ? 14.108 86.000 10.961 1.00 76.83 121 VAL D CA 1
ATOM 3398 C C . VAL B 1 121 ? 14.660 85.999 12.403 1.00 81.07 121 VAL D C 1
ATOM 3399 O O . VAL B 1 121 ? 15.013 87.052 12.939 1.00 82.79 121 VAL D O 1
ATOM 3403 N N . SER B 1 122 ? 14.723 84.841 13.043 1.00 83.28 122 SER D N 1
ATOM 3404 C CA . SER B 1 122 ? 15.451 84.759 14.319 1.00 88.67 122 SER D CA 1
ATOM 3405 C C . SER B 1 122 ? 16.229 83.452 14.400 1.00 89.88 122 SER D C 1
ATOM 3406 O O . SER B 1 122 ? 16.521 82.857 13.352 1.00 86.37 122 SER D O 1
ATOM 3409 N N . GLY B 1 123 ? 16.595 83.049 15.627 1.00 95.21 123 GLY D N 1
ATOM 3410 C CA . GLY B 1 123 ? 17.264 81.767 15.903 1.00 97.64 123 GLY D CA 1
ATOM 3411 C C . GLY B 1 123 ? 18.779 81.823 15.973 1.00 100.39 123 GLY D C 1
ATOM 3412 O O . GLY B 1 123 ? 19.437 80.792 15.950 1.00 101.63 123 GLY D O 1
ATOM 3413 N N . ALA B 1 124 ? 19.336 83.025 16.062 1.00 102.28 124 ALA D N 1
ATOM 3414 C CA . ALA B 1 124 ? 20.777 83.212 15.988 1.00 105.21 124 ALA D CA 1
ATOM 3415 C C . ALA B 1 124 ? 21.488 82.732 17.257 1.00 112.22 124 ALA D C 1
ATOM 3416 O O . ALA B 1 124 ? 22.562 82.134 17.181 1.00 113.83 124 ALA D O 1
ATOM 3418 N N . ALA B 1 125 ? 20.890 83.011 18.414 1.00 116.91 125 ALA D N 1
ATOM 3419 C CA . ALA B 1 125 ? 21.340 82.441 19.688 1.00 124.17 125 ALA D CA 1
ATOM 3420 C C . ALA B 1 125 ? 20.182 81.913 20.555 1.00 127.00 125 ALA D C 1
ATOM 3421 O O . ALA B 1 125 ? 20.369 81.679 21.770 1.00 133.45 125 ALA D O 1
ATOM 3423 N N . HIS B 1 126 ? 19.014 81.701 19.931 1.00 123.09 126 HIS D N 1
ATOM 3424 C CA . HIS B 1 126 ? 17.804 81.247 20.638 1.00 125.18 126 HIS D CA 1
ATOM 3425 C C . HIS B 1 126 ? 17.674 79.705 20.632 1.00 126.42 126 HIS D C 1
ATOM 3426 O O . HIS B 1 126 ? 18.138 79.038 21.577 1.00 132.33 126 HIS D O 1
ATOM 3433 N N . SER B 1 127 ? 17.071 79.148 19.573 1.00 121.46 127 SER D N 1
ATOM 3434 C CA . SER B 1 127 ? 16.743 77.711 19.500 1.00 122.26 127 SER D CA 1
ATOM 3435 C C . SER B 1 127 ? 16.086 77.377 18.148 1.00 116.34 127 SER D C 1
ATOM 3436 O O . SER B 1 127 ? 15.218 78.116 17.642 1.00 113.01 127 SER D O 1
ATOM 3439 N N . SER B 1 128 ? 16.512 76.249 17.579 1.00 115.86 128 SER D N 1
ATOM 3440 C CA . SER B 1 128 ? 16.392 75.985 16.130 1.00 110.12 128 SER D CA 1
ATOM 3441 C C . SER B 1 128 ? 15.237 75.042 15.727 1.00 109.06 128 SER D C 1
ATOM 3442 O O . SER B 1 128 ? 14.981 74.825 14.541 1.00 104.65 128 SER D O 1
ATOM 3445 N N . SER B 1 129 ? 14.560 74.482 16.728 1.00 113.66 129 SER D N 1
ATOM 3446 C CA . SER B 1 129 ? 13.295 73.762 16.546 1.00 113.63 129 SER D CA 1
ATOM 3447 C C . SER B 1 129 ? 12.113 74.637 17.027 1.00 114.29 129 SER D C 1
ATOM 3448 O O . SER B 1 129 ? 10.956 74.377 16.668 1.00 113.85 129 SER D O 1
ATOM 3451 N N . ASP B 1 130 ? 12.416 75.679 17.818 1.00 115.76 130 ASP D N 1
ATOM 3452 C CA . ASP B 1 130 ? 11.408 76.412 18.612 1.00 117.62 130 ASP D CA 1
ATOM 3453 C C . ASP B 1 130 ? 10.941 77.761 18.038 1.00 113.27 130 ASP D C 1
ATOM 3454 O O . ASP B 1 130 ? 10.007 78.339 18.574 1.00 115.11 130 ASP D O 1
ATOM 3459 N N . THR B 1 131 ? 11.623 78.271 17.004 1.00 107.62 131 THR D N 1
ATOM 3460 C CA . THR B 1 131 ? 11.128 79.397 16.184 1.00 103.21 131 THR D CA 1
ATOM 3461 C C . THR B 1 131 ? 9.965 78.912 15.302 1.00 100.01 131 THR D C 1
ATOM 3462 O O . THR B 1 131 ? 9.081 79.688 14.928 1.00 97.90 131 THR D O 1
ATOM 3466 N N . LEU B 1 132 ? 9.983 77.619 14.992 1.00 99.63 132 LEU D N 1
ATOM 3467 C CA . LEU B 1 132 ? 9.000 76.987 14.115 1.00 97.78 132 LEU D CA 1
ATOM 3468 C C . LEU B 1 132 ? 7.630 76.820 14.774 1.00 100.59 132 LEU D C 1
ATOM 3469 O O . LEU B 1 132 ? 6.601 77.047 14.139 1.00 98.34 132 LEU D O 1
ATOM 3474 N N . ARG B 1 133 ? 7.609 76.392 16.033 1.00 105.34 133 ARG D N 1
ATOM 3475 C CA . ARG B 1 133 ? 6.333 76.245 16.729 1.00 109.16 133 ARG D CA 1
ATOM 3476 C C . ARG B 1 133 ? 5.522 77.563 16.751 1.00 108.00 133 ARG D C 1
ATOM 3477 O O . ARG B 1 133 ? 4.363 77.566 16.333 1.00 107.97 133 ARG D O 1
ATOM 3485 N N . PRO B 1 134 ? 6.124 78.680 17.221 1.00 107.00 134 PRO D N 1
ATOM 3486 C CA . PRO B 1 134 ? 5.456 79.992 17.209 1.00 105.96 134 PRO D CA 1
ATOM 3487 C C . PRO B 1 134 ? 5.042 80.453 15.813 1.00 100.26 134 PRO D C 1
ATOM 3488 O O . PRO B 1 134 ? 3.989 81.068 15.654 1.00 100.42 134 PRO D O 1
ATOM 3492 N N . ALA B 1 135 ? 5.884 80.170 14.824 1.00 95.38 135 ALA D N 1
ATOM 3493 C CA . ALA B 1 135 ? 5.544 80.394 13.427 1.00 90.83 135 ALA D CA 1
ATOM 3494 C C . ALA B 1 135 ? 4.346 79.531 13.039 1.00 91.24 135 ALA D C 1
ATOM 3495 O O . ALA B 1 135 ? 3.458 79.969 12.305 1.00 89.95 135 ALA D O 1
ATOM 3497 N N . VAL B 1 136 ? 4.349 78.298 13.533 1.00 93.21 136 VAL D N 1
ATOM 3498 C CA . VAL B 1 136 ? 3.263 77.350 13.299 1.00 95.27 136 VAL D CA 1
ATOM 3499 C C . VAL B 1 136 ? 2.000 77.744 14.106 1.00 98.98 136 VAL D C 1
ATOM 3500 O O . VAL B 1 136 ? 0.897 77.726 13.564 1.00 98.63 136 VAL D O 1
ATOM 3504 N N . GLN B 1 137 ? 2.183 78.133 15.368 1.00 102.36 137 GLN D N 1
ATOM 3505 C CA . GLN B 1 137 ? 1.080 78.598 16.222 1.00 107.57 137 GLN D CA 1
ATOM 3506 C C . GLN B 1 137 ? 0.315 79.767 15.591 1.00 106.05 137 GLN D C 1
ATOM 3507 O O . GLN B 1 137 ? -0.903 79.740 15.504 1.00 108.81 137 GLN D O 1
ATOM 3513 N N . ILE B 1 138 ? 1.038 80.792 15.158 1.00 102.39 138 ILE D N 1
ATOM 3514 C CA . ILE B 1 138 ? 0.426 82.063 14.787 1.00 101.92 138 ILE D CA 1
ATOM 3515 C C . ILE B 1 138 ? 0.140 82.193 13.275 1.00 98.22 138 ILE D C 1
ATOM 3516 O O . ILE B 1 138 ? -0.906 82.707 12.894 1.00 99.17 138 ILE D O 1
ATOM 3521 N N . VAL B 1 139 ? 1.049 81.703 12.430 1.00 94.34 139 VAL D N 1
ATOM 3522 C CA . VAL B 1 139 ? 1.002 81.946 10.979 1.00 90.74 139 VAL D CA 1
ATOM 3523 C C . VAL B 1 139 ? 0.501 80.751 10.137 1.00 90.49 139 VAL D C 1
ATOM 3524 O O . VAL B 1 139 ? -0.228 80.949 9.170 1.00 90.08 139 VAL D O 1
ATOM 3528 N N . LYS B 1 140 ? 0.913 79.536 10.516 1.00 91.13 140 LYS D N 1
ATOM 3529 C CA . LYS B 1 140 ? 0.666 78.249 9.802 1.00 91.33 140 LYS D CA 1
ATOM 3530 C C . LYS B 1 140 ? 0.814 78.277 8.277 1.00 87.96 140 LYS D C 1
ATOM 3531 O O . LYS B 1 140 ? 1.451 79.185 7.757 1.00 85.53 140 LYS D O 1
ATOM 3537 N N . THR B 1 141 ? 0.278 77.277 7.571 1.00 88.92 141 THR D N 1
ATOM 3538 C CA . THR B 1 141 ? 0.571 77.097 6.151 1.00 86.86 141 THR D CA 1
ATOM 3539 C C . THR B 1 141 ? -0.238 78.034 5.253 1.00 87.59 141 THR D C 1
ATOM 3540 O O . THR B 1 141 ? -1.208 78.643 5.685 1.00 90.59 141 THR D O 1
ATOM 3544 N N . ALA B 1 142 ? 0.168 78.096 3.988 1.00 85.81 142 ALA D N 1
ATOM 3545 C CA . ALA B 1 142 ? -0.278 79.103 3.032 1.00 85.83 142 ALA D CA 1
ATOM 3546 C C . ALA B 1 142 ? -1.644 78.890 2.344 1.00 89.98 142 ALA D C 1
ATOM 3547 O O . ALA B 1 142 ? -2.606 79.645 2.602 1.00 92.71 142 ALA D O 1
ATOM 3549 N N . LYS B 1 143 ? -1.706 77.941 1.409 1.00 90.78 143 LYS D N 1
ATOM 3550 C CA . LYS B 1 143 ? -2.827 77.886 0.442 1.00 93.67 143 LYS D CA 1
ATOM 3551 C C . LYS B 1 143 ? -2.871 76.556 -0.285 1.00 94.80 143 LYS D C 1
ATOM 3552 O O . LYS B 1 143 ? -3.662 75.675 0.064 1.00 97.95 143 LYS D O 1
ATOM 3558 N N . GLY B 1 144 ? -1.994 76.417 -1.289 1.00 92.36 144 GLY D N 1
ATOM 3559 C CA . GLY B 1 144 ? -1.680 75.122 -1.908 1.00 91.73 144 GLY D CA 1
ATOM 3560 C C . GLY B 1 144 ? -0.558 74.488 -1.137 1.00 88.57 144 GLY D C 1
ATOM 3561 O O . GLY B 1 144 ? 0.215 73.675 -1.673 1.00 87.91 144 GLY D O 1
ATOM 3562 N N . ALA B 1 145 ? -0.438 74.894 0.126 1.00 86.71 145 ALA D N 1
ATOM 3563 C CA . ALA B 1 145 ? 0.606 74.382 1.003 1.00 83.62 145 ALA D CA 1
ATOM 3564 C C . ALA B 1 145 ? -0.119 73.497 1.972 1.00 85.35 145 ALA D C 1
ATOM 3565 O O . ALA B 1 145 ? -0.697 73.948 2.970 1.00 86.81 145 ALA D O 1
ATOM 3567 N N . ALA B 1 146 ? -0.088 72.221 1.629 1.00 85.47 146 ALA D N 1
ATOM 3568 C CA . ALA B 1 146 ? -0.583 71.176 2.478 1.00 87.39 146 ALA D CA 1
ATOM 3569 C C . ALA B 1 146 ? 0.289 70.919 3.700 1.00 85.47 146 ALA D C 1
ATOM 3570 O O . ALA B 1 146 ? -0.017 70.025 4.464 1.00 87.78 146 ALA D O 1
ATOM 3572 N N . LEU B 1 147 ? 1.400 71.632 3.906 1.00 81.36 147 LEU D N 1
ATOM 3573 C CA . LEU B 1 147 ? 2.259 71.167 4.990 1.00 80.93 147 LEU D CA 1
ATOM 3574 C C . LEU B 1 147 ? 3.399 71.999 5.539 1.00 78.01 147 LEU D C 1
ATOM 3575 O O . LEU B 1 147 ? 3.494 72.091 6.758 1.00 81.45 147 LEU D O 1
ATOM 3580 N N . ALA B 1 148 ? 4.251 72.548 4.682 1.00 72.31 148 ALA D N 1
ATOM 3581 C CA . ALA B 1 148 ? 5.406 73.349 5.082 1.00 70.94 148 ALA D CA 1
ATOM 3582 C C . ALA B 1 148 ? 6.653 72.952 4.226 1.00 69.17 148 ALA D C 1
ATOM 3583 O O . ALA B 1 148 ? 6.605 73.169 2.953 1.00 68.69 148 ALA D O 1
ATOM 3585 N N . SER B 1 149 ? 7.711 72.438 4.904 1.00 68.12 149 SER D N 1
ATOM 3586 C CA . SER B 1 149 ? 8.980 72.003 4.334 1.00 65.43 149 SER D CA 1
ATOM 3587 C C . SER B 1 149 ? 10.267 72.817 4.706 1.00 63.55 149 SER D C 1
ATOM 3588 O O . SER B 1 149 ? 10.268 74.033 4.879 1.00 61.51 149 SER D O 1
ATOM 3591 N N . ALA B 1 150 ? 11.392 72.132 4.771 1.00 63.34 150 ALA D N 1
ATOM 3592 C CA . ALA B 1 150 ? 12.673 72.836 4.729 1.00 61.97 150 ALA D CA 1
ATOM 3593 C C . ALA B 1 150 ? 13.444 72.408 3.507 1.00 60.23 150 ALA D C 1
ATOM 3594 O O . ALA B 1 150 ? 13.559 71.240 3.175 1.00 60.56 150 ALA D O 1
ATOM 3596 N N . PHE B 1 151 ? 13.948 73.406 2.822 1.00 45.39 151 PHE D N 1
ATOM 3597 C CA . PHE B 1 151 ? 14.801 73.251 1.635 1.00 45.23 151 PHE D CA 1
ATOM 3598 C C . PHE B 1 151 ? 16.182 73.931 1.818 1.00 45.21 151 PHE D C 1
ATOM 3599 O O . PHE B 1 151 ? 16.349 74.802 2.682 1.00 46.81 151 PHE D O 1
ATOM 3607 N N . PHE B 1 152 ? 17.152 73.479 1.026 1.00 44.59 152 PHE D N 1
ATOM 3608 C CA . PHE B 1 152 ? 18.430 74.158 0.866 1.00 44.47 152 PHE D CA 1
ATOM 3609 C C . PHE B 1 152 ? 18.557 74.600 -0.596 1.00 44.84 152 PHE D C 1
ATOM 3610 O O . PHE B 1 152 ? 18.104 73.902 -1.483 1.00 46.11 152 PHE D O 1
ATOM 3618 N N . ILE B 1 153 ? 19.200 75.740 -0.825 1.00 45.44 153 ILE D N 1
ATOM 3619 C CA . ILE B 1 153 ? 19.790 76.074 -2.111 1.00 45.86 153 ILE D CA 1
ATOM 3620 C C . ILE B 1 153 ? 21.244 75.597 -2.098 1.00 45.72 153 ILE D C 1
ATOM 3621 O O . ILE B 1 153 ? 21.987 75.882 -1.181 1.00 46.23 153 ILE D O 1
ATOM 3626 N N . ILE B 1 154 ? 21.611 74.848 -3.125 1.00 45.75 154 ILE D N 1
ATOM 3627 C CA . ILE B 1 154 ? 22.883 74.194 -3.246 1.00 44.71 154 ILE D CA 1
ATOM 3628 C C . ILE B 1 154 ? 23.515 74.687 -4.542 1.00 46.11 154 ILE D C 1
ATOM 3629 O O . ILE B 1 154 ? 22.964 74.448 -5.624 1.00 46.16 154 ILE D O 1
ATOM 3634 N N . SER B 1 155 ? 24.627 75.422 -4.440 1.00 46.87 155 SER D N 1
ATOM 3635 C CA . SER B 1 155 ? 25.337 75.893 -5.641 1.00 48.22 155 SER D CA 1
ATOM 3636 C C . SER B 1 155 ? 26.687 75.188 -5.745 1.00 48.42 155 SER D C 1
ATOM 3637 O O . SER B 1 155 ? 27.616 75.423 -4.937 1.00 47.96 155 SER D O 1
ATOM 3640 N N . VAL B 1 156 ? 26.811 74.383 -6.788 1.00 48.41 156 VAL D N 1
ATOM 3641 C CA . VAL B 1 156 ? 28.010 73.609 -6.997 1.00 50.03 156 VAL D CA 1
ATOM 3642 C C . VAL B 1 156 ? 28.942 74.425 -7.870 1.00 52.37 156 VAL D C 1
ATOM 3643 O O . VAL B 1 156 ? 28.542 74.808 -8.962 1.00 52.52 156 VAL D O 1
ATOM 3647 N N . PRO B 1 157 ? 30.212 74.622 -7.429 1.00 54.45 157 PRO D N 1
ATOM 3648 C CA . PRO B 1 157 ? 31.141 75.410 -8.240 1.00 57.79 157 PRO D CA 1
ATOM 3649 C C . PRO B 1 157 ? 31.495 74.696 -9.537 1.00 59.88 157 PRO D C 1
ATOM 3650 O O . PRO B 1 157 ? 31.337 73.489 -9.641 1.00 59.42 157 PRO D O 1
ATOM 3654 N N . ASP B 1 158 ? 31.990 75.441 -10.505 1.00 64.13 158 ASP D N 1
ATOM 3655 C CA . ASP B 1 158 ? 32.357 74.909 -11.825 1.00 67.97 158 ASP D CA 1
ATOM 3656 C C . ASP B 1 158 ? 31.381 73.834 -12.352 1.00 67.27 158 ASP D C 1
ATOM 3657 O O . ASP B 1 158 ? 31.788 72.735 -12.758 1.00 68.98 158 ASP D O 1
ATOM 3669 N N . GLU B 1 160 ? 27.595 72.790 -14.410 1.00 68.74 160 GLU D N 1
ATOM 3670 C CA . GLU B 1 160 ? 26.921 72.961 -15.641 1.00 71.72 160 GLU D CA 1
ATOM 3671 C C . GLU B 1 160 ? 25.500 72.424 -15.395 1.00 69.53 160 GLU D C 1
ATOM 3672 O O . GLU B 1 160 ? 24.503 73.012 -15.806 1.00 71.26 160 GLU D O 1
ATOM 3678 N N . TYR B 1 161 ? 25.412 71.299 -14.704 1.00 66.82 161 TYR D N 1
ATOM 3679 C CA . TYR B 1 161 ? 24.129 70.770 -14.236 1.00 64.36 161 TYR D CA 1
ATOM 3680 C C . TYR B 1 161 ? 23.376 71.756 -13.356 1.00 61.17 161 TYR D C 1
ATOM 3681 O O . TYR B 1 161 ? 23.916 72.760 -12.937 1.00 60.38 161 TYR D O 1
ATOM 3690 N N . GLY B 1 162 ? 22.100 71.457 -13.137 1.00 60.48 162 GLY D N 1
ATOM 3691 C CA . GLY B 1 162 ? 21.175 72.344 -12.476 1.00 58.52 162 GLY D CA 1
ATOM 3692 C C . GLY B 1 162 ? 20.948 73.625 -13.237 1.00 60.23 162 GLY D C 1
ATOM 3693 O O . GLY B 1 162 ? 20.872 73.637 -14.489 1.00 61.66 162 GLY D O 1
ATOM 3694 N N . SER B 1 163 ? 20.770 74.695 -12.465 1.00 58.77 163 SER D N 1
ATOM 3695 C CA . SER B 1 163 ? 20.552 76.024 -13.015 1.00 61.25 163 SER D CA 1
ATOM 3696 C C . SER B 1 163 ? 21.912 76.698 -12.878 1.00 61.12 163 SER D C 1
ATOM 3697 O O . SER B 1 163 ? 22.220 77.332 -11.873 1.00 58.63 163 SER D O 1
ATOM 3700 N N . ASP B 1 164 ? 22.736 76.506 -13.900 1.00 63.43 164 ASP D N 1
ATOM 3701 C CA . ASP B 1 164 ? 24.162 76.750 -13.814 1.00 64.12 164 ASP D CA 1
ATOM 3702 C C . ASP B 1 164 ? 24.779 76.422 -12.460 1.00 60.61 164 ASP D C 1
ATOM 3703 O O . ASP B 1 164 ? 25.426 77.248 -11.827 1.00 59.72 164 ASP D O 1
ATOM 3708 N N . GLY B 1 165 ? 24.570 75.188 -12.028 1.00 58.49 165 GLY D N 1
ATOM 3709 C CA . GLY B 1 165 ? 25.160 74.711 -10.816 1.00 56.24 165 GLY D CA 1
ATOM 3710 C C . GLY B 1 165 ? 24.276 74.779 -9.593 1.00 53.30 165 GLY D C 1
ATOM 3711 O O . GLY B 1 165 ? 24.564 74.115 -8.623 1.00 51.66 165 GLY D O 1
ATOM 3712 N N . THR B 1 166 ? 23.151 75.479 -9.680 1.00 53.01 166 THR D N 1
ATOM 3713 C CA . THR B 1 166 ? 22.272 75.685 -8.532 1.00 51.07 166 THR D CA 1
ATOM 3714 C C . THR B 1 166 ? 21.053 74.775 -8.579 1.00 50.69 166 THR D C 1
ATOM 3715 O O . THR B 1 166 ? 20.434 74.577 -9.642 1.00 51.39 166 THR D O 1
ATOM 3719 N N . PHE B 1 167 ? 20.792 74.158 -7.422 1.00 49.65 167 PHE D N 1
ATOM 3720 C CA . PHE B 1 167 ? 19.660 73.267 -7.165 1.00 49.07 167 PHE D CA 1
ATOM 3721 C C . PHE B 1 167 ? 18.927 73.682 -5.894 1.00 48.91 167 PHE D C 1
ATOM 3722 O O . PHE B 1 167 ? 19.496 74.348 -4.982 1.00 47.88 167 PHE D O 1
ATOM 3730 N N . LEU B 1 168 ? 17.686 73.212 -5.787 1.00 48.44 168 LEU D N 1
ATOM 3731 C CA . LEU B 1 168 ? 16.998 73.235 -4.527 1.00 47.69 168 LEU D CA 1
ATOM 3732 C C . LEU B 1 168 ? 16.885 71.801 -4.121 1.00 48.13 168 LEU D C 1
ATOM 3733 O O . LEU B 1 168 ? 16.531 70.932 -4.980 1.00 49.64 168 LEU D O 1
ATOM 3738 N N . PHE B 1 169 ? 17.170 71.532 -2.848 1.00 45.28 169 PHE D N 1
ATOM 3739 C CA . PHE B 1 169 ? 17.073 70.185 -2.309 1.00 45.59 169 PHE D CA 1
ATOM 3740 C C . PHE B 1 169 ? 16.006 70.206 -1.219 1.00 46.57 169 PHE D C 1
ATOM 3741 O O . PHE B 1 169 ? 16.106 71.025 -0.298 1.00 44.78 169 PHE D O 1
ATOM 3749 N N . ALA B 1 170 ? 15.028 69.276 -1.268 1.00 48.29 170 ALA D N 1
ATOM 3750 C CA . ALA B 1 170 ? 13.981 69.221 -0.223 1.00 49.29 170 ALA D CA 1
ATOM 3751 C C . ALA B 1 170 ? 13.342 67.848 -0.091 1.00 51.81 170 ALA D C 1
ATOM 3752 O O . ALA B 1 170 ? 13.325 67.125 -1.054 1.00 53.52 170 ALA D O 1
ATOM 3754 N N . ASP B 1 171 ? 12.867 67.460 1.096 1.00 52.75 171 ASP D N 1
ATOM 3755 C CA . ASP B 1 171 ? 13.143 68.168 2.344 1.00 52.41 171 ASP D CA 1
ATOM 3756 C C . ASP B 1 171 ? 14.461 67.609 2.881 1.00 50.02 171 ASP D C 1
ATOM 3757 O O . ASP B 1 171 ? 14.610 66.394 3.079 1.00 50.18 171 ASP D O 1
ATOM 3762 N N . SER B 1 172 ? 15.426 68.524 3.068 1.00 48.95 172 SER D N 1
ATOM 3763 C CA . SER B 1 172 ? 16.792 68.215 3.559 1.00 47.50 172 SER D CA 1
ATOM 3764 C C . SER B 1 172 ? 17.045 68.688 4.983 1.00 48.44 172 SER D C 1
ATOM 3765 O O . SER B 1 172 ? 18.159 68.544 5.531 1.00 47.80 172 SER D O 1
ATOM 3768 N N . GLY B 1 173 ? 15.996 69.177 5.624 1.00 51.07 173 GLY D N 1
ATOM 3769 C CA . GLY B 1 173 ? 16.175 69.836 6.904 1.00 52.99 173 GLY D CA 1
ATOM 3770 C C . GLY B 1 173 ? 15.150 69.688 8.001 1.00 56.75 173 GLY D C 1
ATOM 3771 O O . GLY B 1 173 ? 15.540 69.837 9.155 1.00 59.51 173 GLY D O 1
ATOM 3772 N N . MET B 1 174 ? 13.888 69.367 7.694 1.00 58.53 174 MET D N 1
ATOM 3773 C CA . MET B 1 174 ? 12.829 69.388 8.731 1.00 62.79 174 MET D CA 1
ATOM 3774 C C . MET B 1 174 ? 11.939 68.117 8.820 1.00 64.60 174 MET D C 1
ATOM 3775 O O . MET B 1 174 ? 11.860 67.447 9.838 1.00 66.27 174 MET D O 1
ATOM 3780 N N . VAL B 1 175 ? 11.266 67.815 7.719 1.00 65.52 175 VAL D N 1
ATOM 3781 C CA . VAL B 1 175 ? 10.268 66.745 7.652 1.00 67.10 175 VAL D CA 1
ATOM 3782 C C . VAL B 1 175 ? 10.982 65.431 7.475 1.00 64.68 175 VAL D C 1
ATOM 3783 O O . VAL B 1 175 ? 11.583 65.189 6.404 1.00 62.14 175 VAL D O 1
ATOM 3787 N N . GLU B 1 176 ? 10.837 64.587 8.501 1.00 66.52 176 GLU D N 1
ATOM 3788 C CA . GLU B 1 176 ? 11.624 63.340 8.701 1.00 65.26 176 GLU D CA 1
ATOM 3789 C C . GLU B 1 176 ? 11.118 62.150 7.856 1.00 66.61 176 GLU D C 1
ATOM 3790 O O . GLU B 1 176 ? 11.905 61.496 7.151 1.00 64.46 176 GLU D O 1
ATOM 3796 N N . MET B 1 177 ? 9.807 61.894 7.888 1.00 69.99 177 MET D N 1
ATOM 3797 C CA . MET B 1 177 ? 9.230 60.749 7.185 1.00 71.79 177 MET D CA 1
ATOM 3798 C C . MET B 1 177 ? 8.013 61.227 6.368 1.00 74.81 177 MET D C 1
ATOM 3799 O O . MET B 1 177 ? 6.873 60.905 6.673 1.00 79.05 177 MET D O 1
ATOM 3804 N N . PRO B 1 178 ? 8.245 62.031 5.305 1.00 72.12 178 PRO D N 1
ATOM 3805 C CA . PRO B 1 178 ? 7.091 62.451 4.522 1.00 73.85 178 PRO D CA 1
ATOM 3806 C C . PRO B 1 178 ? 6.233 61.264 4.060 1.00 77.57 178 PRO D C 1
ATOM 3807 O O . PRO B 1 178 ? 6.772 60.173 3.862 1.00 77.57 178 PRO D O 1
ATOM 3811 N N . SER B 1 179 ? 4.904 61.437 3.907 1.00 81.55 179 SER D N 1
ATOM 3812 C CA . SER B 1 179 ? 4.091 60.352 3.328 1.00 85.13 179 SER D CA 1
ATOM 3813 C C . SER B 1 179 ? 4.279 60.406 1.841 1.00 84.26 179 SER D C 1
ATOM 3814 O O . SER B 1 179 ? 5.017 61.281 1.342 1.00 81.57 179 SER D O 1
ATOM 3817 N N . VAL B 1 180 ? 3.640 59.494 1.121 1.00 87.35 180 VAL D N 1
ATOM 3818 C CA . VAL B 1 180 ? 3.585 59.573 -0.335 1.00 88.47 180 VAL D CA 1
ATOM 3819 C C . VAL B 1 180 ? 3.037 60.962 -0.761 1.00 89.08 180 VAL D C 1
ATOM 3820 O O . VAL B 1 180 ? 3.453 61.519 -1.782 1.00 86.63 180 VAL D O 1
ATOM 3824 N N . GLU B 1 181 ? 2.070 61.459 0.029 1.00 92.38 181 GLU D N 1
ATOM 3825 C CA . GLU B 1 181 ? 1.362 62.727 -0.187 1.00 93.14 181 GLU D CA 1
ATOM 3826 C C . GLU B 1 181 ? 2.169 63.958 0.302 1.00 87.45 181 GLU D C 1
ATOM 3827 O O . GLU B 1 181 ? 1.824 65.078 0.047 1.00 88.01 181 GLU D O 1
ATOM 3833 N N . ASP B 1 182 ? 3.209 63.769 1.076 1.00 83.81 182 ASP D N 1
ATOM 3834 C CA . ASP B 1 182 ? 4.063 64.914 1.425 1.00 78.38 182 ASP D CA 1
ATOM 3835 C C . ASP B 1 182 ? 5.097 65.029 0.369 1.00 74.14 182 ASP D C 1
ATOM 3836 O O . ASP B 1 182 ? 5.354 66.077 -0.158 1.00 71.68 182 ASP D O 1
ATOM 3841 N N . VAL B 1 183 ? 5.656 63.914 -0.005 1.00 73.72 183 VAL D N 1
ATOM 3842 C CA . VAL B 1 183 ? 6.728 63.976 -0.949 1.00 71.23 183 VAL D CA 1
ATOM 3843 C C . VAL B 1 183 ? 6.090 64.659 -2.133 1.00 73.62 183 VAL D C 1
ATOM 3844 O O . VAL B 1 183 ? 6.721 65.516 -2.768 1.00 72.96 183 VAL D O 1
ATOM 3848 N N . ALA B 1 184 ? 4.808 64.349 -2.348 1.00 78.30 184 ALA D N 1
ATOM 3849 C CA . ALA B 1 184 ? 3.993 65.012 -3.356 1.00 79.98 184 ALA D CA 1
ATOM 3850 C C . ALA B 1 184 ? 3.955 66.512 -3.240 1.00 77.43 184 ALA D C 1
ATOM 3851 O O . ALA B 1 184 ? 4.245 67.227 -4.190 1.00 75.16 184 ALA D O 1
ATOM 3853 N N . ASN B 1 185 ? 3.502 66.956 -2.083 1.00 77.77 185 ASN D N 1
ATOM 3854 C CA . ASN B 1 185 ? 3.241 68.340 -1.837 1.00 78.82 185 ASN D CA 1
ATOM 3855 C C . ASN B 1 185 ? 4.528 69.141 -1.681 1.00 74.21 185 ASN D C 1
ATOM 3856 O O . ASN B 1 185 ? 4.618 70.294 -2.130 1.00 74.65 185 ASN D O 1
ATOM 3861 N N . ILE B 1 186 ? 5.539 68.495 -1.139 1.00 70.68 186 ILE D N 1
ATOM 3862 C CA . ILE B 1 186 ? 6.883 69.074 -1.050 1.00 66.18 186 ILE D CA 1
ATOM 3863 C C . ILE B 1 186 ? 7.432 69.345 -2.468 1.00 64.63 186 ILE D C 1
ATOM 3864 O O . ILE B 1 186 ? 7.952 70.425 -2.748 1.00 62.48 186 ILE D O 1
ATOM 3869 N N . ALA B 1 187 ? 7.235 68.402 -3.380 1.00 65.79 187 ALA D N 1
ATOM 3870 C CA . ALA B 1 187 ? 7.701 68.566 -4.757 1.00 65.35 187 ALA D CA 1
ATOM 3871 C C . ALA B 1 187 ? 7.123 69.806 -5.424 1.00 67.25 187 ALA D C 1
ATOM 3872 O O . ALA B 1 187 ? 7.808 70.512 -6.187 1.00 64.98 187 ALA D O 1
ATOM 3874 N N . VAL B 1 188 ? 5.838 70.050 -5.149 1.00 70.86 188 VAL D N 1
ATOM 3875 C CA . VAL B 1 188 ? 5.102 71.131 -5.783 1.00 73.29 188 VAL D CA 1
ATOM 3876 C C . VAL B 1 188 ? 5.480 72.486 -5.185 1.00 71.35 188 VAL D C 1
ATOM 3877 O O . VAL B 1 188 ? 5.627 73.474 -5.897 1.00 69.43 188 VAL D O 1
ATOM 3881 N N . ILE B 1 189 ? 5.624 72.524 -3.871 1.00 70.85 189 ILE D N 1
ATOM 3882 C CA . ILE B 1 189 ? 5.977 73.749 -3.201 1.00 70.04 189 ILE D CA 1
ATOM 3883 C C . ILE B 1 189 ? 7.415 74.136 -3.578 1.00 66.37 189 ILE D C 1
ATOM 3884 O O . ILE B 1 189 ? 7.671 75.276 -3.973 1.00 67.52 189 ILE D O 1
ATOM 3889 N N . SER B 1 190 ? 8.308 73.158 -3.524 1.00 63.40 190 SER D N 1
ATOM 3890 C CA . SER B 1 190 ? 9.681 73.302 -3.951 1.00 59.59 190 SER D CA 1
ATOM 3891 C C . SER B 1 190 ? 9.834 73.860 -5.356 1.00 60.25 190 SER D C 1
ATOM 3892 O O . SER B 1 190 ? 10.713 74.675 -5.607 1.00 58.40 190 SER D O 1
ATOM 3895 N N . ALA B 1 191 ? 8.979 73.455 -6.286 1.00 63.46 191 ALA D N 1
ATOM 3896 C CA . ALA B 1 191 ? 9.110 73.946 -7.649 1.00 64.34 191 ALA D CA 1
ATOM 3897 C C . ALA B 1 191 ? 8.835 75.454 -7.725 1.00 65.10 191 ALA D C 1
ATOM 3898 O O . ALA B 1 191 ? 9.535 76.167 -8.430 1.00 64.88 191 ALA D O 1
ATOM 3900 N N . LYS B 1 192 ? 7.791 75.903 -7.019 1.00 66.16 192 LYS D N 1
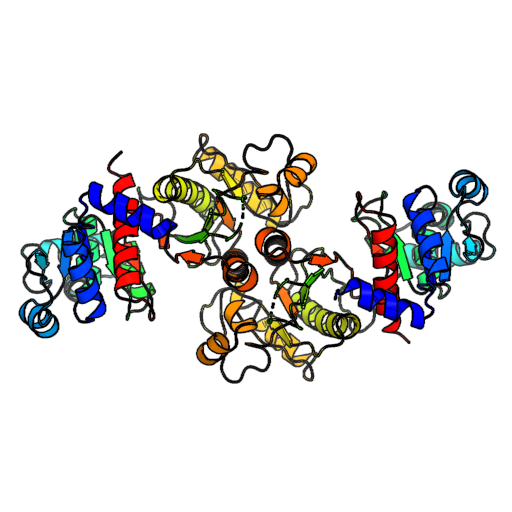ATOM 3901 C CA . LYS B 1 192 ? 7.439 77.321 -6.895 1.00 66.62 192 LYS D CA 1
ATOM 3902 C C . LYS B 1 192 ? 8.486 78.118 -6.113 1.00 61.91 192 LYS D C 1
ATOM 3903 O O . LYS B 1 192 ? 8.771 79.222 -6.424 1.00 61.30 192 LYS D O 1
ATOM 3909 N N . THR B 1 193 ? 9.053 77.528 -5.074 1.00 59.79 193 THR D N 1
ATOM 3910 C CA . THR B 1 193 ? 10.087 78.173 -4.279 1.00 56.40 193 THR D CA 1
ATOM 3911 C C . THR B 1 193 ? 11.342 78.377 -5.138 1.00 54.13 193 THR D C 1
ATOM 3912 O O . THR B 1 193 ? 11.913 79.444 -5.168 1.00 52.49 193 THR D O 1
ATOM 3916 N N . PHE B 1 194 ? 11.756 77.308 -5.813 1.00 53.18 194 PHE D N 1
ATOM 3917 C CA . PHE B 1 194 ? 12.876 77.315 -6.730 1.00 52.40 194 PHE D CA 1
ATOM 3918 C C . PHE B 1 194 ? 12.690 78.370 -7.758 1.00 54.44 194 PHE D C 1
ATOM 3919 O O . PHE B 1 194 ? 13.569 79.163 -8.026 1.00 54.21 194 PHE D O 1
ATOM 3927 N N . GLU B 1 195 ? 11.503 78.406 -8.339 1.00 58.00 195 GLU D N 1
ATOM 3928 C CA . GLU B 1 195 ? 11.228 79.330 -9.388 1.00 60.30 195 GLU D CA 1
ATOM 3929 C C . GLU B 1 195 ? 11.314 80.805 -8.945 1.00 61.08 195 GLU D C 1
ATOM 3930 O O . GLU B 1 195 ? 11.846 81.654 -9.645 1.00 61.00 195 GLU D O 1
ATOM 3936 N N . LEU B 1 196 ? 10.732 81.110 -7.798 1.00 61.48 196 LEU D N 1
ATOM 3937 C CA . LEU B 1 196 ? 10.783 82.457 -7.260 1.00 62.02 196 LEU D CA 1
ATOM 3938 C C . LEU B 1 196 ? 12.229 82.832 -6.923 1.00 59.23 196 LEU D C 1
ATOM 3939 O O . LEU B 1 196 ? 12.708 83.864 -7.301 1.00 60.31 196 LEU D O 1
ATOM 3944 N N . LEU B 1 197 ? 12.926 81.969 -6.233 1.00 56.32 197 LEU D N 1
ATOM 3945 C CA . LEU B 1 197 ? 14.264 82.303 -5.717 1.00 54.95 197 LEU D CA 1
ATOM 3946 C C . LEU B 1 197 ? 15.415 82.192 -6.729 1.00 54.52 197 LEU D C 1
ATOM 3947 O O . LEU B 1 197 ? 16.261 83.077 -6.785 1.00 55.51 197 LEU D O 1
ATOM 3952 N N . VAL B 1 198 ? 15.395 81.152 -7.565 1.00 54.22 198 VAL D N 1
ATOM 3953 C CA . VAL B 1 198 ? 16.425 80.946 -8.591 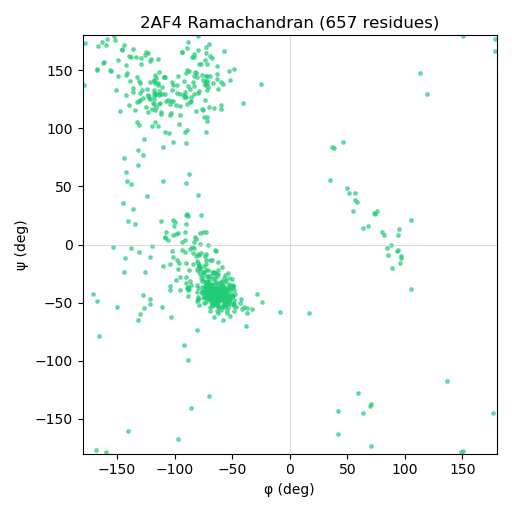1.00 54.09 198 VAL D CA 1
ATOM 3954 C C . VAL B 1 198 ? 16.101 81.600 -9.944 1.00 57.29 198 VAL D C 1
ATOM 3955 O O . VAL B 1 198 ? 16.995 81.796 -10.761 1.00 58.91 198 VAL D O 1
ATOM 3959 N N . GLN B 1 199 ? 14.832 81.978 -10.162 1.00 59.06 199 GLN D N 1
ATOM 3960 C CA . GLN B 1 199 ? 14.395 82.609 -11.387 1.00 61.29 199 GLN D CA 1
ATOM 3961 C C . GLN B 1 199 ? 14.693 81.784 -12.615 1.00 61.98 199 GLN D C 1
ATOM 3962 O O . GLN B 1 199 ? 15.081 82.313 -13.636 1.00 62.63 199 GLN D O 1
ATOM 3968 N N . ASP B 1 200 ? 14.526 80.470 -12.482 1.00 61.81 200 ASP D N 1
ATOM 3969 C CA . ASP B 1 200 ? 14.622 79.559 -13.600 1.00 63.84 200 ASP D CA 1
ATOM 3970 C C . ASP B 1 200 ? 13.446 78.594 -13.561 1.00 65.66 200 ASP D C 1
ATOM 3971 O O . ASP B 1 200 ? 12.812 78.409 -12.518 1.00 63.83 200 ASP D O 1
ATOM 3976 N N . VAL B 1 201 ? 13.193 77.979 -14.715 1.00 68.46 201 VAL D N 1
ATOM 3977 C CA . VAL B 1 201 ? 12.161 76.952 -14.858 1.00 70.35 201 VAL D CA 1
ATOM 3978 C C . VAL B 1 201 ? 12.500 75.690 -14.034 1.00 67.39 201 VAL D C 1
ATOM 3979 O O . VAL B 1 201 ? 13.499 75.037 -14.296 1.00 66.11 201 VAL D O 1
ATOM 3983 N N . PRO B 1 202 ? 11.650 75.352 -13.048 1.00 66.33 202 PRO D N 1
ATOM 3984 C CA . PRO B 1 202 ? 11.892 74.200 -12.286 1.00 65.26 202 PRO D CA 1
ATOM 3985 C C . PRO B 1 202 ? 11.662 72.906 -13.047 1.00 68.07 202 PRO D C 1
ATOM 3986 O O . PRO B 1 202 ? 10.661 72.750 -13.739 1.00 73.34 202 PRO D O 1
ATOM 3990 N N . LYS B 1 203 ? 12.593 71.975 -12.877 1.00 66.20 203 LYS D N 1
ATOM 3991 C CA . LYS B 1 203 ? 12.526 70.677 -13.495 1.00 68.17 203 LYS D CA 1
ATOM 3992 C C . LYS B 1 203 ? 12.834 69.666 -12.386 1.00 65.91 203 LYS D C 1
ATOM 3993 O O . LYS B 1 203 ? 13.976 69.525 -11.918 1.00 63.92 203 LYS D O 1
ATOM 3999 N N . VAL B 1 204 ? 11.779 68.989 -11.938 1.00 67.44 204 VAL D N 1
ATOM 4000 C CA . VAL B 1 204 ? 11.794 68.267 -10.656 1.00 64.76 204 VAL D CA 1
ATOM 4001 C C . VAL B 1 204 ? 12.064 66.765 -10.871 1.00 65.89 204 VAL D C 1
ATOM 4002 O O . VAL B 1 204 ? 11.319 66.073 -11.570 1.00 68.31 204 VAL D O 1
ATOM 4006 N N . ALA B 1 205 ? 13.160 66.298 -10.269 1.00 62.98 205 ALA D N 1
ATOM 4007 C CA . ALA B 1 205 ? 13.569 64.909 -10.303 1.00 63.41 205 ALA D CA 1
ATOM 4008 C C . ALA B 1 205 ? 13.220 64.380 -8.960 1.00 62.05 205 ALA D C 1
ATOM 4009 O O . ALA B 1 205 ? 13.761 64.846 -7.950 1.00 59.07 205 ALA D O 1
ATOM 4011 N N . MET B 1 206 ? 12.370 63.360 -8.962 1.00 64.05 206 MET D N 1
ATOM 4012 C CA . MET B 1 206 ? 11.960 62.645 -7.770 1.00 62.86 206 MET D CA 1
ATOM 4013 C C . MET B 1 206 ? 12.819 61.398 -7.635 1.00 62.04 206 MET D C 1
ATOM 4014 O O . MET B 1 206 ? 12.672 60.412 -8.356 1.00 64.63 206 MET D O 1
ATOM 4019 N N . LEU B 1 207 ? 13.773 61.528 -6.702 1.00 57.18 207 LEU D N 1
ATOM 4020 C CA . LEU B 1 207 ? 14.971 60.729 -6.677 1.00 55.41 207 LEU D CA 1
ATOM 4021 C C . LEU B 1 207 ? 14.744 59.359 -6.026 1.00 56.01 207 LEU D C 1
ATOM 4022 O O . LEU B 1 207 ? 13.911 59.214 -5.118 1.00 56.61 207 LEU D O 1
ATOM 4027 N N . SER B 1 208 ? 15.506 58.382 -6.511 1.00 55.16 208 SER D N 1
ATOM 4028 C CA . SER B 1 208 ? 15.447 56.997 -6.059 1.00 57.37 208 SER D CA 1
ATOM 4029 C C . SER B 1 208 ? 16.795 56.357 -6.487 1.00 56.76 208 SER D C 1
ATOM 4030 O O . SER B 1 208 ? 17.584 56.957 -7.210 1.00 55.52 208 SER D O 1
ATOM 4033 N N . TYR B 1 209 ? 17.029 55.139 -6.034 1.00 57.21 209 TYR D N 1
ATOM 4034 C CA . TYR B 1 209 ? 18.033 54.284 -6.588 1.00 57.90 209 TYR D CA 1
ATOM 4035 C C . TYR B 1 209 ? 17.586 53.662 -7.891 1.00 62.51 209 TYR D C 1
ATOM 4036 O O . TYR B 1 209 ? 18.346 52.952 -8.549 1.00 65.43 209 TYR D O 1
ATOM 4045 N N . SER B 1 210 ? 16.317 53.869 -8.240 1.00 65.81 210 SER D N 1
ATOM 4046 C CA . SER B 1 210 ? 15.726 53.257 -9.456 1.00 71.18 210 SER D CA 1
ATOM 4047 C C . SER B 1 210 ? 15.500 54.381 -10.508 1.00 70.92 210 SER D C 1
ATOM 4048 O O . SER B 1 210 ? 15.204 55.491 -10.139 1.00 66.04 210 SER D O 1
ATOM 4051 N N . THR B 1 211 ? 15.687 54.073 -11.799 1.00 75.68 211 THR D N 1
ATOM 4052 C CA . THR B 1 211 ? 15.291 54.986 -12.899 1.00 76.99 211 THR D CA 1
ATOM 4053 C C . THR B 1 211 ? 14.160 54.327 -13.724 1.00 82.88 211 THR D C 1
ATOM 4054 O O . THR B 1 211 ? 14.384 53.402 -14.548 1.00 86.94 211 THR D O 1
ATOM 4058 N N . LYS B 1 212 ? 12.944 54.799 -13.449 1.00 83.43 212 LYS D N 1
ATOM 4059 C CA . LYS B 1 212 ? 11.730 54.420 -14.217 1.00 90.34 212 LYS D CA 1
ATOM 4060 C C . LYS B 1 212 ? 11.760 52.960 -14.660 1.00 95.76 212 LYS D C 1
ATOM 4061 O O . LYS B 1 212 ? 12.185 52.617 -15.758 1.00 101.31 212 LYS D O 1
ATOM 4067 N N . GLY B 1 213 ? 11.349 52.083 -13.751 1.00 95.92 213 GLY D N 1
ATOM 4068 C CA . GLY B 1 213 ? 11.328 50.651 -14.015 1.00 100.08 213 GLY D CA 1
ATOM 4069 C C . GLY B 1 213 ? 12.445 49.866 -13.334 1.00 96.26 213 GLY D C 1
ATOM 4070 O O . GLY B 1 213 ? 12.212 48.749 -12.886 1.00 98.66 213 GLY D O 1
ATOM 4071 N N . SER B 1 214 ? 13.641 50.439 -13.270 1.00 90.33 214 SER D N 1
ATOM 4072 C CA . SER B 1 214 ? 14.867 49.641 -13.079 1.00 90.00 214 SER D CA 1
ATOM 4073 C C . SER B 1 214 ? 14.859 48.675 -11.875 1.00 88.95 214 SER D C 1
ATOM 4074 O O . SER B 1 214 ? 15.356 47.569 -11.970 1.00 91.19 214 SER D O 1
ATOM 4077 N N . ALA B 1 215 ? 14.234 49.079 -10.784 1.00 85.94 215 ALA D N 1
ATOM 4078 C CA . ALA B 1 215 ? 14.084 48.204 -9.641 1.00 85.90 215 ALA D CA 1
ATOM 4079 C C . ALA B 1 215 ? 12.707 48.381 -9.074 1.00 86.67 215 ALA D C 1
ATOM 4080 O O . ALA B 1 215 ? 12.099 49.419 -9.267 1.00 87.01 215 ALA D O 1
ATOM 4082 N N . LYS B 1 216 ? 12.260 47.444 -8.269 1.00 88.78 216 LYS D N 1
ATOM 4083 C CA . LYS B 1 216 ? 10.923 47.511 -7.704 1.00 91.38 216 LYS D CA 1
ATOM 4084 C C . LYS B 1 216 ? 10.930 47.071 -6.251 1.00 89.46 216 LYS D C 1
ATOM 4085 O O . LYS B 1 216 ? 11.256 45.934 -5.944 1.00 91.54 216 LYS D O 1
ATOM 4091 N N . SER B 1 217 ? 10.515 47.972 -5.377 1.00 85.87 217 SER D N 1
ATOM 4092 C CA . SER B 1 217 ? 10.333 47.680 -3.982 1.00 85.59 217 SER D CA 1
ATOM 4093 C C . SER B 1 217 ? 9.376 48.707 -3.383 1.00 84.82 217 SER D C 1
ATOM 4094 O O . SER B 1 217 ? 8.977 49.677 -4.030 1.00 82.99 217 SER D O 1
ATOM 4097 N N . LYS B 1 218 ? 9.068 48.507 -2.117 1.00 87.00 218 LYS D N 1
ATOM 4098 C CA . LYS B 1 218 ? 8.250 49.425 -1.329 1.00 86.95 218 LYS D CA 1
ATOM 4099 C C . LYS B 1 218 ? 8.655 50.880 -1.402 1.00 81.94 218 LYS D C 1
ATOM 4100 O O . LYS B 1 218 ? 7.795 51.770 -1.402 1.00 82.05 218 LYS D O 1
ATOM 4106 N N . LEU B 1 219 ? 9.959 51.145 -1.496 1.00 77.05 219 LEU D N 1
ATOM 4107 C CA . LEU B 1 219 ? 10.443 52.502 -1.540 1.00 72.13 219 LEU D CA 1
ATOM 4108 C C . LEU B 1 219 ? 10.130 53.122 -2.902 1.00 72.56 219 LEU D C 1
ATOM 4109 O O . LEU B 1 219 ? 9.660 54.250 -3.012 1.00 68.36 219 LEU D O 1
ATOM 4114 N N . THR B 1 220 ? 10.490 52.351 -3.916 1.00 75.08 220 THR D N 1
ATOM 4115 C CA . THR B 1 220 ? 10.342 52.683 -5.315 1.00 77.20 220 THR D CA 1
ATOM 4116 C C . THR B 1 220 ? 8.849 52.963 -5.594 1.00 81.53 220 THR D C 1
ATOM 4117 O O . THR B 1 220 ? 8.511 53.921 -6.309 1.00 79.56 220 THR D O 1
ATOM 4121 N N . GLU B 1 221 ? 7.986 52.204 -4.925 1.00 85.67 221 GLU D N 1
ATOM 4122 C CA . GLU B 1 221 ? 6.549 52.376 -5.049 1.00 92.11 221 GLU D CA 1
ATOM 4123 C C . GLU B 1 221 ? 6.073 53.655 -4.339 1.00 90.64 221 GLU D C 1
ATOM 4124 O O . GLU B 1 221 ? 5.180 54.350 -4.841 1.00 91.72 221 GLU D O 1
ATOM 4130 N N . ALA B 1 222 ? 6.679 54.015 -3.212 1.00 87.37 222 ALA D N 1
ATOM 4131 C CA . ALA B 1 222 ? 6.390 55.334 -2.636 1.00 86.16 222 ALA D CA 1
ATOM 4132 C C . ALA B 1 222 ? 7.148 56.484 -3.320 1.00 83.33 222 ALA D C 1
ATOM 4133 O O . ALA B 1 222 ? 7.621 57.388 -2.643 1.00 82.70 222 ALA D O 1
ATOM 4135 N N . THR B 1 223 ? 7.247 56.509 -4.650 1.00 84.79 223 THR D N 1
ATOM 4136 C CA . THR B 1 223 ? 8.154 57.505 -5.314 1.00 79.69 223 THR D CA 1
ATOM 4137 C C . THR B 1 223 ? 7.529 57.820 -6.671 1.00 82.00 223 THR D C 1
ATOM 4138 O O . THR B 1 223 ? 7.377 58.993 -7.064 1.00 78.75 223 THR D O 1
ATOM 4142 N N . ILE B 1 224 ? 7.285 56.745 -7.406 1.00 85.94 224 ILE D N 1
ATOM 4143 C CA . ILE B 1 224 ? 6.591 56.770 -8.662 1.00 91.28 224 ILE D CA 1
ATOM 4144 C C . ILE B 1 224 ? 5.199 57.303 -8.415 1.00 94.69 224 ILE D C 1
ATOM 4145 O O . ILE B 1 224 ? 4.672 58.102 -9.231 1.00 96.53 224 ILE D O 1
ATOM 4150 N N . ALA B 1 225 ? 4.639 56.820 -7.292 1.00 95.44 225 ALA D N 1
ATOM 4151 C CA . ALA B 1 225 ? 3.413 57.297 -6.677 1.00 97.67 225 ALA D CA 1
ATOM 4152 C C . ALA B 1 225 ? 3.436 58.797 -6.476 1.00 93.76 225 ALA D C 1
ATOM 4153 O O . ALA B 1 225 ? 2.577 59.525 -6.987 1.00 96.80 225 ALA D O 1
ATOM 4155 N N . SER B 1 226 ? 4.379 59.251 -5.680 1.00 87.40 226 SER D N 1
ATOM 4156 C CA . SER B 1 226 ? 4.554 60.664 -5.431 1.00 83.70 226 SER D CA 1
ATOM 4157 C C . SER B 1 226 ? 4.815 61.363 -6.784 1.00 83.54 226 SER D C 1
ATOM 4158 O O . SER B 1 226 ? 4.221 62.409 -7.087 1.00 86.31 226 SER D O 1
ATOM 4161 N N . THR B 1 227 ? 5.618 60.779 -7.666 1.00 82.94 227 THR D N 1
ATOM 4162 C CA . THR B 1 227 ? 5.791 61.388 -9.005 1.00 83.78 227 THR D CA 1
ATOM 4163 C C . THR B 1 227 ? 4.433 61.627 -9.694 1.00 89.61 227 THR D C 1
ATOM 4164 O O . THR B 1 227 ? 4.178 62.692 -10.248 1.00 90.40 227 THR D O 1
ATOM 4168 N N . LYS B 1 228 ? 3.575 60.620 -9.644 1.00 93.98 228 LYS D N 1
ATOM 4169 C CA . LYS B 1 228 ? 2.343 60.600 -10.427 1.00 100.43 228 LYS D CA 1
ATOM 4170 C C . LYS B 1 228 ? 1.261 61.442 -9.790 1.00 101.99 228 LYS D C 1
ATOM 4171 O O . LYS B 1 228 ? 0.557 62.175 -10.491 1.00 107.18 228 LYS D O 1
ATOM 4177 N N . LEU B 1 229 ? 1.079 61.300 -8.474 1.00 100.04 229 LEU D N 1
ATOM 4178 C CA . LEU B 1 229 ? 0.237 62.218 -7.758 1.00 101.02 229 LEU D CA 1
ATOM 4179 C C . LEU B 1 229 ? 0.649 63.640 -8.166 1.00 98.22 229 LEU D C 1
ATOM 4180 O O . LEU B 1 229 ? -0.183 64.412 -8.684 1.00 99.74 229 LEU D O 1
ATOM 4185 N N . ALA B 1 230 ? 1.934 63.973 -7.954 1.00 92.96 230 ALA D N 1
ATOM 4186 C CA . ALA B 1 230 ? 2.452 65.313 -8.316 1.00 90.34 230 ALA D CA 1
ATOM 4187 C C . ALA B 1 230 ? 2.224 65.709 -9.790 1.00 94.36 230 ALA D C 1
ATOM 4188 O O . ALA B 1 230 ? 1.875 66.869 -10.105 1.00 95.17 230 ALA D O 1
ATOM 4190 N N . GLN B 1 231 ? 2.444 64.757 -10.695 1.00 97.94 231 GLN D N 1
ATOM 4191 C CA . GLN B 1 231 ? 2.472 65.065 -12.115 1.00 101.50 231 GLN D CA 1
ATOM 4192 C C . GLN B 1 231 ? 1.115 65.497 -12.438 1.00 108.72 231 GLN D C 1
ATOM 4193 O O . GLN B 1 231 ? 0.838 65.909 -13.574 1.00 113.74 231 GLN D O 1
ATOM 4199 N N . GLU B 1 232 ? 0.241 65.411 -11.438 1.00 111.08 232 GLU D N 1
ATOM 4200 C CA . GLU B 1 232 ? -1.174 65.547 -11.676 1.00 118.17 232 GLU D CA 1
AT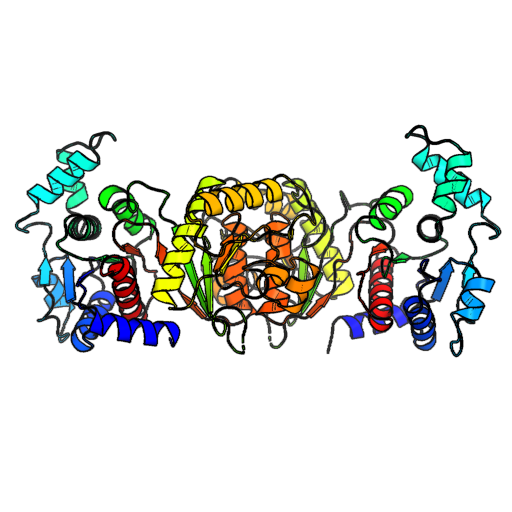OM 4201 C C . GLU B 1 232 ? -1.825 66.632 -10.791 1.00 118.02 232 GLU D C 1
ATOM 4202 O O . GLU B 1 232 ? -2.847 67.177 -11.190 1.00 122.33 232 GLU D O 1
ATOM 4208 N N . LEU B 1 233 ? -1.233 66.974 -9.634 1.00 112.75 233 LEU D N 1
ATOM 4209 C CA . LEU B 1 233 ? -1.538 68.261 -8.920 1.00 112.00 233 LEU D CA 1
ATOM 4210 C C . LEU B 1 233 ? -1.035 69.483 -9.670 1.00 109.68 233 LEU D C 1
ATOM 4211 O O . LEU B 1 233 ? -1.680 70.514 -9.710 1.00 112.86 233 LEU D O 1
ATOM 4216 N N . ALA B 1 234 ? 0.150 69.376 -10.227 1.00 105.13 234 ALA D N 1
ATOM 4217 C CA . ALA B 1 234 ? 0.760 70.477 -10.907 1.00 102.14 234 ALA D CA 1
ATOM 4218 C C . ALA B 1 234 ? 1.153 69.942 -12.270 1.00 103.99 234 ALA D C 1
ATOM 4219 O O . ALA B 1 234 ? 2.313 69.578 -12.476 1.00 100.57 234 ALA D O 1
ATOM 4221 N N . PRO B 1 235 ? 0.163 69.798 -13.165 1.00 110.05 235 PRO D N 1
ATOM 4222 C CA . PRO B 1 235 ? 0.384 69.199 -14.475 1.00 113.58 235 PRO D CA 1
ATOM 4223 C C . PRO B 1 235 ? 1.213 70.074 -15.406 1.00 112.41 235 PRO D C 1
ATOM 4224 O O . PRO B 1 235 ? 1.980 69.421 -16.350 1.00 114.21 235 PRO D O 1
ATOM 4228 N N . ASP B 1 236 ? 1.019 71.549 -15.213 1.00 111.03 236 ASP D N 1
ATOM 4229 C CA . ASP B 1 236 ? 1.890 72.424 -16.002 1.00 108.57 236 ASP D CA 1
ATOM 4230 C C . ASP B 1 236 ? 3.345 72.362 -15.547 1.00 101.11 236 ASP D C 1
ATOM 4231 O O . ASP B 1 236 ? 4.228 72.820 -16.278 1.00 99.68 236 ASP D O 1
ATOM 4236 N N . ILE B 1 237 ? 3.608 71.782 -14.365 1.00 96.63 237 ILE D N 1
ATOM 4237 C CA . ILE B 1 237 ? 4.994 71.659 -13.830 1.00 89.93 237 ILE D CA 1
ATOM 4238 C C . ILE B 1 237 ? 5.756 70.443 -14.379 1.00 89.46 237 ILE D C 1
ATOM 4239 O O . ILE B 1 237 ? 5.135 69.313 -14.487 1.00 93.32 237 ILE D O 1
ATOM 4244 N N . ALA B 1 238 ? 7.119 70.714 -14.749 1.00 85.67 238 ALA D N 1
ATOM 4245 C CA . ALA B 1 238 ? 7.995 69.616 -15.159 1.00 84.70 238 ALA D CA 1
ATOM 4246 C C . ALA B 1 238 ? 8.358 68.747 -13.956 1.00 80.75 238 ALA D C 1
ATOM 4247 O O . ALA B 1 238 ? 9.196 69.138 -13.067 1.00 77.34 238 ALA D O 1
ATOM 4249 N N . ILE B 1 239 ? 7.753 67.560 -13.903 1.00 82.76 239 ILE D N 1
ATOM 4250 C CA . ILE B 1 239 ? 8.058 66.575 -12.833 1.00 79.84 239 ILE D CA 1
ATOM 4251 C C . ILE B 1 239 ? 8.280 65.218 -13.447 1.00 81.27 239 ILE D C 1
ATOM 4252 O O . ILE B 1 239 ? 7.675 64.881 -14.444 1.00 85.00 239 ILE D O 1
ATOM 4257 N N . ASP B 1 240 ? 9.210 64.447 -12.886 1.00 78.06 240 ASP D N 1
ATOM 4258 C CA . ASP B 1 240 ? 9.458 63.126 -13.423 1.00 80.04 240 ASP D CA 1
ATOM 4259 C C . ASP B 1 240 ? 10.173 62.262 -12.412 1.00 76.25 240 ASP D C 1
ATOM 4260 O O . ASP B 1 240 ? 10.836 62.782 -11.482 1.00 71.59 240 ASP D O 1
ATOM 4265 N N . GLY B 1 241 ? 10.033 60.948 -12.596 1.00 78.23 241 GLY D N 1
ATOM 4266 C CA . GLY B 1 241 ? 10.620 59.957 -11.666 1.00 76.80 241 GLY D CA 1
ATOM 4267 C C . GLY B 1 241 ? 10.255 58.545 -12.117 1.00 81.04 241 GLY D C 1
ATOM 4268 O O . GLY B 1 241 ? 9.489 58.411 -13.106 1.00 85.17 241 GLY D O 1
ATOM 4269 N N . GLU B 1 242 ? 10.757 57.487 -11.427 1.00 79.60 242 GLU D N 1
ATOM 4270 C CA . GLU B 1 242 ? 11.756 57.597 -10.377 1.00 73.17 242 GLU D CA 1
ATOM 4271 C C . GLU B 1 242 ? 12.974 57.825 -11.180 1.00 71.26 242 GLU D C 1
ATOM 4272 O O . GLU B 1 242 ? 13.109 57.285 -12.299 1.00 74.64 242 GLU D O 1
ATOM 4278 N N . LEU B 1 243 ? 13.861 58.621 -10.625 1.00 64.75 243 LEU D N 1
ATOM 4279 C CA . LEU B 1 243 ? 15.081 58.924 -11.306 1.00 64.25 243 LEU D CA 1
ATOM 4280 C C . LEU B 1 243 ? 16.198 58.838 -10.300 1.00 60.19 243 LEU D C 1
ATOM 4281 O O . LEU B 1 243 ? 16.092 59.375 -9.195 1.00 55.74 243 LEU D O 1
ATOM 4286 N N . GLN B 1 244 ? 17.244 58.125 -10.696 1.00 61.19 244 GLN D N 1
ATOM 4287 C CA . GLN B 1 244 ? 18.559 58.237 -10.042 1.00 57.84 244 GLN D CA 1
ATOM 4288 C C . GLN B 1 244 ? 19.101 59.602 -10.384 1.00 56.60 244 GLN D C 1
ATOM 4289 O O . GLN B 1 244 ? 18.662 60.242 -11.388 1.00 60.05 244 GLN D O 1
ATOM 4295 N N . VAL B 1 245 ? 20.077 60.026 -9.603 1.00 54.06 245 VAL D N 1
ATOM 4296 C CA . VAL B 1 245 ? 20.743 61.311 -9.733 1.00 52.10 245 VAL D CA 1
ATOM 4297 C C . VAL B 1 245 ? 21.389 61.479 -11.090 1.00 54.73 245 VAL D C 1
ATOM 4298 O O . VAL B 1 245 ? 21.266 62.539 -11.667 1.00 55.69 245 VAL D O 1
ATOM 4302 N N . ASP B 1 246 ? 22.052 60.454 -11.633 1.00 57.91 246 ASP D N 1
ATOM 4303 C CA . ASP B 1 246 ? 22.651 60.609 -12.978 1.00 60.53 246 ASP D CA 1
ATOM 4304 C C . ASP B 1 246 ? 21.595 60.818 -14.098 1.00 64.61 246 ASP D C 1
ATOM 4305 O O . ASP B 1 246 ? 21.718 61.743 -14.922 1.00 66.62 246 ASP D O 1
ATOM 4310 N N . ALA B 1 247 ? 20.549 59.988 -14.112 1.00 67.58 247 ALA D N 1
ATOM 4311 C CA . ALA B 1 247 ? 19.394 60.150 -15.020 1.00 71.25 247 ALA D CA 1
ATOM 4312 C C . ALA B 1 247 ? 18.781 61.542 -14.913 1.00 69.65 247 ALA D C 1
ATOM 4313 O O . ALA B 1 247 ? 18.514 62.173 -15.922 1.00 73.33 247 ALA D O 1
ATOM 4315 N N . ALA B 1 248 ? 18.578 61.995 -13.680 1.00 67.03 248 ALA D N 1
ATOM 4316 C CA . ALA B 1 248 ? 18.084 63.333 -13.357 1.00 64.84 248 ALA D CA 1
ATOM 4317 C C . ALA B 1 248 ? 18.866 64.492 -13.971 1.00 65.01 248 ALA D C 1
ATOM 4318 O O . ALA B 1 248 ? 18.263 65.407 -14.514 1.00 66.33 248 ALA D O 1
ATOM 4320 N N . ILE B 1 249 ? 20.191 64.496 -13.820 1.00 64.06 249 ILE D N 1
ATOM 4321 C CA . ILE B 1 249 ? 20.985 65.664 -14.246 1.00 62.62 249 ILE D CA 1
ATOM 4322 C C . ILE B 1 249 ? 21.869 65.442 -15.476 1.00 66.31 249 ILE D C 1
ATOM 4323 O O . ILE B 1 249 ? 22.329 66.436 -16.071 1.00 67.50 249 ILE D O 1
ATOM 4328 N N . VAL B 1 250 ? 22.160 64.190 -15.853 1.00 66.92 250 VAL D N 1
ATOM 4329 C CA . VAL B 1 250 ? 23.112 63.989 -16.933 1.00 70.05 250 VAL D CA 1
ATOM 4330 C C . VAL B 1 250 ? 22.320 63.623 -18.194 1.00 74.63 250 VAL D C 1
ATOM 4331 O O . VAL B 1 250 ? 21.660 62.596 -18.218 1.00 75.38 250 VAL D O 1
ATOM 4335 N N . PRO B 1 251 ? 22.328 64.492 -19.214 1.00 77.04 251 PRO D N 1
ATOM 4336 C CA . PRO B 1 251 ? 21.593 64.197 -20.457 1.00 82.27 251 PRO D CA 1
ATOM 4337 C C . PRO B 1 251 ? 21.990 62.920 -21.210 1.00 86.59 251 PRO D C 1
ATOM 4338 O O . PRO B 1 251 ? 21.112 62.243 -21.755 1.00 90.86 251 PRO D O 1
ATOM 4342 N N . LYS B 1 252 ? 23.284 62.618 -21.303 1.00 86.85 252 LYS D N 1
ATOM 4343 C CA . LYS B 1 252 ? 23.722 61.433 -22.084 1.00 92.03 252 LYS D CA 1
ATOM 4344 C C . LYS B 1 252 ? 23.281 60.180 -21.378 1.00 90.92 252 LYS D C 1
ATOM 4345 O O . LYS B 1 252 ? 23.080 59.168 -22.021 1.00 95.53 252 LYS D O 1
ATOM 4351 N N . VAL B 1 253 ? 23.129 60.260 -20.049 1.00 85.32 253 VAL D N 1
ATOM 4352 C CA . VAL B 1 253 ? 22.581 59.131 -19.286 1.00 83.82 253 VAL D CA 1
ATOM 4353 C C . VAL B 1 253 ? 21.065 59.104 -19.446 1.00 84.39 253 VAL D C 1
ATOM 4354 O O . VAL B 1 253 ? 20.496 58.061 -19.795 1.00 87.31 253 VAL D O 1
ATOM 4358 N N . ALA B 1 254 ? 20.438 60.258 -19.186 1.00 80.12 254 ALA D N 1
ATOM 4359 C CA . ALA B 1 254 ? 19.007 60.451 -19.434 1.00 81.66 254 ALA D CA 1
ATOM 4360 C C . ALA B 1 254 ? 18.638 59.991 -20.830 1.00 87.77 254 ALA D C 1
ATOM 4361 O O . ALA B 1 254 ? 17.556 59.471 -20.976 1.00 90.73 254 ALA D O 1
ATOM 4363 N N . ALA B 1 255 ? 19.514 60.194 -21.827 1.00 90.49 255 ALA D N 1
ATOM 4364 C CA . ALA B 1 255 ? 19.290 59.691 -23.250 1.00 99.14 255 ALA D CA 1
ATOM 4365 C C . ALA B 1 255 ? 19.580 58.189 -23.441 1.00 103.57 255 ALA D C 1
ATOM 4366 O O . ALA B 1 255 ? 19.608 57.707 -24.572 1.00 111.47 255 ALA D O 1
ATOM 4368 N N . SER B 1 256 ? 19.792 57.425 -22.369 1.00 101.29 256 SER D N 1
ATOM 4369 C CA . SER B 1 256 ? 19.597 55.951 -22.449 1.00 106.55 256 SER D CA 1
ATOM 4370 C C . SER B 1 256 ? 18.561 55.509 -21.443 1.00 104.73 256 SER D C 1
ATOM 4371 O O . SER B 1 256 ? 17.617 54.820 -21.765 1.00 108.71 256 SER D O 1
ATOM 4374 N N . LYS B 1 257 ? 18.752 55.924 -20.204 1.00 99.01 257 LYS D N 1
ATOM 4375 C CA . LYS B 1 257 ? 17.912 55.440 -19.126 1.00 97.72 257 LYS D CA 1
ATOM 4376 C C . LYS B 1 257 ? 16.520 56.023 -19.199 1.00 98.98 257 LYS D C 1
ATOM 4377 O O . LYS B 1 257 ? 15.565 55.325 -18.890 1.00 101.71 257 LYS D O 1
ATOM 4383 N N . ALA B 1 258 ? 16.412 57.263 -19.683 1.00 98.53 258 ALA D N 1
ATOM 4384 C CA . ALA B 1 258 ? 15.218 58.085 -19.496 1.00 97.55 258 ALA D CA 1
ATOM 4385 C C . ALA B 1 258 ? 14.761 58.885 -20.738 1.00 101.59 258 ALA D C 1
ATOM 4386 O O . ALA B 1 258 ? 14.526 60.095 -20.638 1.00 97.99 258 ALA D O 1
ATOM 4388 N N . PRO B 1 259 ? 14.598 58.216 -21.906 1.00 108.74 259 PRO D N 1
ATOM 4389 C CA . PRO B 1 259 ? 14.209 58.979 -23.105 1.00 113.70 259 PRO D CA 1
ATOM 4390 C C . PRO B 1 259 ? 12.835 59.626 -22.962 1.00 114.66 259 PRO D C 1
ATOM 4391 O O . PRO B 1 259 ? 11.981 59.131 -22.157 1.00 114.68 259 PRO D O 1
ATOM 4395 N N . GLY B 1 260 ? 12.639 60.748 -23.713 1.00 116.41 260 GLY D N 1
ATOM 4396 C CA . GLY B 1 260 ? 11.353 61.451 -23.679 1.00 117.81 260 GLY D CA 1
ATOM 4397 C C . GLY B 1 260 ? 10.958 62.056 -22.332 1.00 111.63 260 GLY D C 1
ATOM 4398 O O . GLY B 1 260 ? 9.802 62.448 -22.143 1.00 112.54 260 GLY D O 1
ATOM 4399 N N . SER B 1 261 ? 11.907 62.155 -21.405 1.00 104.62 261 SER D N 1
ATOM 4400 C CA . SER B 1 261 ? 11.611 62.739 -20.111 1.00 99.88 261 SER D CA 1
ATOM 4401 C C . SER B 1 261 ? 11.469 64.240 -20.218 1.00 98.13 261 SER D C 1
ATOM 4402 O O . SER B 1 261 ? 12.313 64.881 -20.826 1.00 98.16 261 SER D O 1
ATOM 4405 N N . PRO B 1 262 ? 10.461 64.813 -19.553 1.00 97.62 262 PRO D N 1
ATOM 4406 C CA . PRO B 1 262 ? 10.460 66.261 -19.305 1.00 95.22 262 PRO D CA 1
ATOM 4407 C C . PRO B 1 262 ? 11.564 66.774 -18.382 1.00 89.22 262 PRO D C 1
ATOM 4408 O O . PRO B 1 262 ? 11.894 67.969 -18.468 1.00 88.25 262 PRO D O 1
ATOM 4412 N N . VAL B 1 263 ? 12.125 65.919 -17.516 1.00 85.58 263 VAL D N 1
ATOM 4413 C CA . VAL B 1 263 ? 13.076 66.373 -16.495 1.00 80.19 263 VAL D CA 1
ATOM 4414 C C . VAL B 1 263 ? 14.455 65.712 -16.563 1.00 78.68 263 VAL D C 1
ATOM 4415 O O . VAL B 1 263 ? 15.483 66.397 -16.461 1.00 74.94 263 VAL D O 1
ATOM 4419 N N . ALA B 1 264 ? 14.457 64.384 -16.691 1.00 80.45 264 ALA D N 1
ATOM 4420 C CA . ALA B 1 264 ? 15.678 63.614 -16.818 1.00 80.25 264 ALA D CA 1
ATOM 4421 C C . ALA B 1 264 ? 16.630 64.348 -17.721 1.00 80.67 264 ALA D C 1
ATOM 4422 O O . ALA B 1 264 ? 16.306 64.644 -18.866 1.00 84.67 264 ALA D O 1
ATOM 4424 N N . GLY B 1 265 ? 17.798 64.647 -17.175 1.00 76.96 265 GLY D N 1
ATOM 4425 C CA . GLY B 1 265 ? 18.856 65.310 -17.897 1.00 77.77 265 GLY D CA 1
ATOM 4426 C C . GLY B 1 265 ? 18.916 66.799 -17.689 1.00 75.49 265 GLY D C 1
ATOM 4427 O O . GLY B 1 265 ? 19.875 67.410 -18.118 1.00 76.79 265 GLY D O 1
ATOM 4428 N N . LYS B 1 266 ? 17.904 67.386 -17.048 1.00 73.35 266 LYS D N 1
ATOM 4429 C CA . LYS B 1 266 ? 17.808 68.850 -16.896 1.00 71.66 266 LYS D CA 1
ATOM 4430 C C . LYS B 1 266 ? 17.294 69.197 -15.521 1.00 67.40 266 LYS D C 1
ATOM 4431 O O . LYS B 1 266 ? 16.793 70.292 -15.278 1.00 66.06 266 LYS D O 1
ATOM 4437 N N . ALA B 1 267 ? 17.406 68.266 -14.586 1.00 65.83 267 ALA D N 1
ATOM 4438 C CA . ALA B 1 267 ? 16.787 68.474 -13.314 1.00 63.16 267 ALA D CA 1
ATOM 4439 C C . ALA B 1 267 ? 17.583 69.540 -12.545 1.00 60.16 267 ALA D C 1
ATOM 4440 O O . ALA B 1 267 ? 18.815 69.642 -12.683 1.00 58.77 267 ALA D O 1
ATOM 4442 N N . ASN B 1 268 ? 16.852 70.350 -11.781 1.00 58.78 268 ASN D N 1
ATOM 4443 C CA . ASN B 1 268 ? 17.424 71.383 -10.934 1.00 55.99 268 ASN D CA 1
ATOM 4444 C C . ASN B 1 268 ? 16.760 71.459 -9.553 1.00 54.67 268 ASN D C 1
ATOM 4445 O O . ASN B 1 268 ? 17.206 72.211 -8.659 1.00 52.60 268 ASN D O 1
ATOM 4450 N N . VAL B 1 269 ? 15.741 70.620 -9.367 1.00 56.02 269 VAL D N 1
ATOM 4451 C CA . VAL B 1 269 ? 15.102 70.381 -8.070 1.00 54.37 269 VAL D CA 1
ATOM 4452 C C . VAL B 1 269 ? 15.166 68.876 -7.726 1.00 55.10 269 VAL D C 1
ATOM 4453 O O . VAL B 1 269 ? 14.775 67.994 -8.549 1.00 57.36 269 VAL D O 1
ATOM 4457 N N . PHE B 1 270 ? 15.662 68.598 -6.515 1.00 52.12 270 PHE D N 1
ATOM 4458 C CA . PHE B 1 270 ? 15.811 67.246 -5.977 1.00 51.85 270 PHE D CA 1
ATOM 4459 C C . PHE B 1 270 ? 14.847 67.038 -4.804 1.00 52.11 270 PHE D C 1
ATOM 4460 O O . PHE B 1 270 ? 14.916 67.763 -3.794 1.00 50.30 270 PHE D O 1
ATOM 4468 N N . ILE B 1 271 ? 13.968 66.034 -4.923 1.00 53.86 271 ILE D N 1
ATOM 4469 C CA . ILE B 1 271 ? 12.994 65.734 -3.887 1.00 55.12 271 ILE D CA 1
ATOM 4470 C C . ILE B 1 271 ? 13.322 64.375 -3.379 1.00 55.38 271 ILE D C 1
ATOM 4471 O O . ILE B 1 271 ? 13.423 63.426 -4.196 1.00 56.28 271 ILE D O 1
ATOM 4476 N N . PHE B 1 272 ? 13.429 64.279 -2.041 1.00 53.94 272 PHE D N 1
ATOM 4477 C CA . PHE B 1 272 ? 13.959 63.119 -1.354 1.00 53.39 272 PHE D CA 1
ATOM 4478 C C . PHE B 1 272 ? 12.893 62.335 -0.641 1.00 56.11 272 PHE D C 1
ATOM 4479 O O . PHE B 1 272 ? 11.947 62.928 -0.107 1.00 57.65 272 PHE D O 1
ATOM 4487 N N . PRO B 1 273 ? 13.040 61.010 -0.637 1.00 56.27 273 PRO D N 1
ATOM 4488 C CA . PRO B 1 273 ? 12.090 60.077 -0.017 1.00 59.62 273 PRO D CA 1
ATOM 4489 C C . PRO B 1 273 ? 11.878 60.319 1.435 1.00 58.67 273 PRO D C 1
ATOM 4490 O O . PRO B 1 273 ? 10.804 60.138 1.893 1.00 58.67 273 PRO D O 1
ATOM 4494 N N . ASP B 1 274 ? 12.934 60.729 2.136 1.00 55.49 274 ASP D N 1
ATOM 4495 C CA . ASP B 1 274 ? 12.906 60.927 3.583 1.00 56.28 274 ASP D CA 1
ATOM 4496 C C . ASP B 1 274 ? 14.134 61.789 3.947 1.00 53.30 274 ASP D C 1
ATOM 4497 O O . ASP B 1 274 ? 14.918 62.181 3.061 1.00 51.59 274 ASP D O 1
ATOM 4502 N N . LEU B 1 275 ? 14.236 62.179 5.203 1.00 53.27 275 LEU D N 1
ATOM 4503 C CA . LEU B 1 275 ? 15.233 63.169 5.611 1.00 50.78 275 LEU D CA 1
ATOM 4504 C C . LEU B 1 275 ? 16.592 62.535 5.775 1.00 49.56 275 LEU D C 1
ATOM 4505 O O . LEU B 1 275 ? 17.581 63.239 5.865 1.00 49.00 275 LEU D O 1
ATOM 4510 N N . ASN B 1 276 ? 16.644 61.223 5.858 1.00 49.78 276 ASN D N 1
ATOM 4511 C CA . ASN B 1 276 ? 17.942 60.529 5.848 1.00 49.41 276 ASN D CA 1
ATOM 4512 C C . ASN B 1 276 ? 18.539 60.886 4.513 1.00 47.87 276 ASN D C 1
ATOM 4513 O O . ASN B 1 276 ? 19.672 61.385 4.473 1.00 45.49 276 ASN D O 1
ATOM 4518 N N . CYS B 1 277 ? 17.785 60.640 3.435 1.00 47.86 277 CYS D N 1
ATOM 4519 C CA . CYS B 1 277 ? 18.286 60.834 2.064 1.00 48.42 277 CYS D CA 1
ATOM 4520 C C . CYS B 1 277 ? 18.520 62.270 1.833 1.00 45.97 277 CYS D C 1
ATOM 4521 O O . CYS B 1 277 ? 19.546 62.612 1.303 1.00 45.86 277 CYS D O 1
ATOM 4524 N N . GLY B 1 278 ? 17.527 63.088 2.169 1.00 45.14 278 GLY D N 1
ATOM 4525 C CA . GLY B 1 278 ? 17.626 64.505 1.989 1.00 44.30 278 GLY D CA 1
ATOM 4526 C C . GLY B 1 278 ? 18.823 65.150 2.658 1.00 42.67 278 GLY D C 1
ATOM 4527 O O . GLY B 1 278 ? 19.520 65.930 2.004 1.00 43.69 278 GLY D O 1
ATOM 4528 N N . ASN B 1 279 ? 19.027 64.870 3.951 1.00 42.74 279 ASN D N 1
ATOM 4529 C CA . ASN B 1 279 ? 20.124 65.432 4.729 1.00 41.89 279 ASN D CA 1
ATOM 4530 C C . ASN B 1 279 ? 21.501 64.912 4.325 1.00 41.96 279 ASN D C 1
ATOM 4531 O O . ASN B 1 279 ? 22.422 65.683 4.068 1.00 42.45 279 ASN D O 1
ATOM 4536 N N . ILE B 1 280 ? 21.652 63.597 4.306 1.00 41.43 280 ILE D N 1
ATOM 4537 C CA . ILE B 1 280 ? 22.819 62.970 3.737 1.00 41.03 280 ILE D CA 1
ATOM 4538 C C . ILE B 1 280 ? 23.256 63.585 2.394 1.00 40.67 280 ILE D C 1
ATOM 4539 O O . ILE B 1 280 ? 24.426 63.892 2.200 1.00 40.46 280 ILE D O 1
ATOM 4544 N N . ALA B 1 281 ? 22.320 63.734 1.467 1.00 41.10 281 ALA D N 1
ATOM 4545 C CA . ALA B 1 281 ? 22.622 64.237 0.148 1.00 41.53 281 ALA D CA 1
ATOM 4546 C C . ALA B 1 281 ? 23.164 65.672 0.119 1.00 41.68 281 ALA D C 1
ATOM 4547 O O . ALA B 1 281 ? 24.139 65.955 -0.613 1.00 42.13 281 ALA D O 1
ATOM 4549 N N . TYR B 1 282 ? 22.549 66.564 0.902 1.00 41.30 282 TYR D N 1
ATOM 4550 C CA . TYR B 1 282 ? 22.943 67.974 0.915 1.00 40.88 282 TYR D CA 1
ATOM 4551 C C . TYR B 1 282 ? 24.313 68.101 1.528 1.00 41.00 282 TYR D C 1
ATOM 4552 O O . TYR B 1 282 ? 25.140 68.855 0.978 1.00 40.80 282 TYR D O 1
ATOM 4561 N N . LYS B 1 283 ? 24.579 67.358 2.622 1.00 41.26 283 LYS D N 1
ATOM 4562 C CA . LYS B 1 283 ? 25.855 67.366 3.256 1.00 41.57 283 LYS D CA 1
ATOM 4563 C C . LYS B 1 283 ? 26.950 66.856 2.334 1.00 41.76 283 LYS D C 1
ATOM 4564 O O . LYS B 1 283 ? 28.118 67.281 2.417 1.00 41.16 283 LYS D O 1
ATOM 4570 N N . ILE B 1 284 ? 26.622 65.845 1.543 1.00 41.19 284 ILE D N 1
ATOM 4571 C CA . ILE B 1 284 ? 27.625 65.293 0.634 1.00 42.21 284 ILE D CA 1
ATOM 4572 C C . ILE B 1 284 ? 27.913 66.381 -0.422 1.00 40.29 284 ILE D C 1
ATOM 4573 O O . ILE B 1 284 ? 29.048 66.597 -0.773 1.00 42.89 284 ILE D O 1
ATOM 4578 N N . ALA B 1 285 ? 26.897 67.099 -0.831 1.00 40.18 285 ALA D N 1
ATOM 4579 C CA . ALA B 1 285 ? 27.021 68.143 -1.857 1.00 41.87 285 ALA D CA 1
ATOM 4580 C C . ALA B 1 285 ? 27.922 69.248 -1.334 1.00 42.67 285 ALA D C 1
ATOM 4581 O O . ALA B 1 285 ? 28.909 69.618 -1.968 1.00 45.04 285 ALA D O 1
ATOM 4583 N N . GLN B 1 286 ? 27.609 69.694 -0.139 1.00 42.73 286 GLN D N 1
ATOM 4584 C CA . GLN B 1 286 ? 28.368 70.708 0.567 1.00 44.43 286 GLN D CA 1
ATOM 4585 C C . GLN B 1 286 ? 29.818 70.309 0.902 1.00 46.06 286 GLN D C 1
ATOM 4586 O O . GLN B 1 286 ? 30.744 71.034 0.591 1.00 47.74 286 GLN D O 1
ATOM 4592 N N . ARG B 1 287 ? 30.021 69.161 1.535 1.00 46.18 287 ARG D N 1
ATOM 4593 C CA . ARG B 1 287 ? 31.318 68.805 2.018 1.00 47.30 287 ARG D CA 1
ATOM 4594 C C . ARG B 1 287 ? 32.224 68.097 1.013 1.00 48.80 287 ARG D C 1
ATOM 4595 O O . ARG B 1 287 ? 33.479 68.199 1.125 1.00 51.11 287 ARG D O 1
ATOM 4603 N N . LEU B 1 288 ? 31.648 67.328 0.100 1.00 46.13 288 LEU D N 1
ATOM 4604 C CA . LEU B 1 288 ? 32.523 66.555 -0.771 1.00 47.84 288 LEU D CA 1
ATOM 4605 C C . LEU B 1 288 ? 32.581 67.213 -2.143 1.00 46.37 288 LEU D C 1
ATOM 4606 O O . LEU B 1 288 ? 33.634 67.199 -2.745 1.00 47.07 288 LEU D O 1
ATOM 4611 N N . ALA B 1 289 ? 31.465 67.782 -2.592 1.00 44.63 289 ALA D N 1
ATOM 4612 C CA . ALA B 1 289 ? 31.400 68.543 -3.848 1.00 45.93 289 ALA D CA 1
ATOM 4613 C C . ALA B 1 289 ? 31.667 70.044 -3.689 1.00 47.11 289 ALA D C 1
ATOM 4614 O O . ALA B 1 289 ? 31.602 70.797 -4.676 1.00 47.38 289 ALA D O 1
ATOM 4616 N N . LYS B 1 290 ? 31.998 70.482 -2.463 1.00 47.51 290 LYS D N 1
ATOM 4617 C CA . LYS B 1 290 ? 32.305 71.872 -2.205 1.00 49.52 290 LYS D CA 1
ATOM 4618 C C . LYS B 1 290 ? 31.211 72.836 -2.639 1.00 48.74 290 LYS D C 1
ATOM 4619 O O . LYS B 1 290 ? 31.492 73.968 -2.997 1.00 50.59 290 LYS D O 1
ATOM 4625 N N . ALA B 1 291 ? 29.955 72.389 -2.636 1.00 47.95 291 ALA D N 1
ATOM 4626 C CA . ALA B 1 291 ? 28.842 73.261 -2.944 1.00 45.91 291 ALA D CA 1
ATOM 4627 C C . ALA B 1 291 ? 28.654 74.275 -1.815 1.00 46.70 291 ALA D C 1
ATOM 4628 O O . ALA B 1 291 ? 28.893 73.975 -0.620 1.00 44.84 291 ALA D O 1
ATOM 4630 N N . GLU B 1 292 ? 28.253 75.491 -2.176 1.00 47.93 292 GLU D N 1
ATOM 4631 C CA . GLU B 1 292 ? 27.738 76.432 -1.183 1.00 47.96 292 GLU D CA 1
ATOM 4632 C C . GLU B 1 292 ? 26.253 76.028 -0.909 1.00 46.45 292 GLU D C 1
ATOM 4633 O O . GLU B 1 292 ? 25.491 75.828 -1.870 1.00 45.41 292 GLU D O 1
ATOM 4639 N N . ALA B 1 293 ? 25.893 75.892 0.368 1.00 45.08 293 ALA D N 1
ATOM 4640 C CA . ALA B 1 293 ? 24.569 75.495 0.824 1.00 43.92 293 ALA D CA 1
ATOM 4641 C C . ALA B 1 293 ? 23.972 76.632 1.642 1.00 44.84 293 ALA D C 1
ATOM 4642 O O . ALA B 1 293 ? 24.609 77.130 2.580 1.00 44.49 293 ALA D O 1
ATOM 4644 N N . TYR B 1 294 ? 22.768 77.034 1.273 1.00 44.19 294 TYR D N 1
ATOM 4645 C CA . TYR B 1 294 ? 21.999 78.070 1.972 1.00 46.39 294 TYR D CA 1
ATOM 4646 C C . TYR B 1 294 ? 20.761 77.389 2.515 1.00 46.42 294 TYR D C 1
ATOM 4647 O O . TYR B 1 294 ? 19.939 76.790 1.739 1.00 45.48 294 TYR D O 1
ATOM 4656 N N . GLY B 1 295 ? 20.640 77.411 3.834 1.00 46.62 295 GLY D N 1
ATOM 4657 C CA . GLY B 1 295 ? 19.531 76.733 4.517 1.00 47.20 295 GLY D CA 1
ATOM 4658 C C . GLY B 1 295 ? 19.900 76.223 5.899 1.00 47.70 295 GLY D C 1
ATOM 4659 O O . GLY B 1 295 ? 21.030 76.398 6.327 1.00 47.83 295 GLY D O 1
ATOM 4660 N N . PRO B 1 296 ? 18.951 75.570 6.587 1.00 59.28 296 PRO D N 1
ATOM 4661 C CA . PRO B 1 296 ? 17.604 75.327 6.064 1.00 56.67 296 PRO D CA 1
ATOM 4662 C C . PRO B 1 296 ? 16.756 76.581 6.001 1.00 56.01 296 PRO D C 1
ATOM 4663 O O . PRO B 1 296 ? 16.803 77.386 6.904 1.00 58.16 296 PRO D O 1
ATOM 4667 N N . ILE B 1 297 ? 15.974 76.698 4.932 1.00 53.95 297 ILE D N 1
ATOM 4668 C CA . ILE B 1 297 ? 15.017 77.741 4.745 1.00 54.34 297 ILE D CA 1
ATOM 4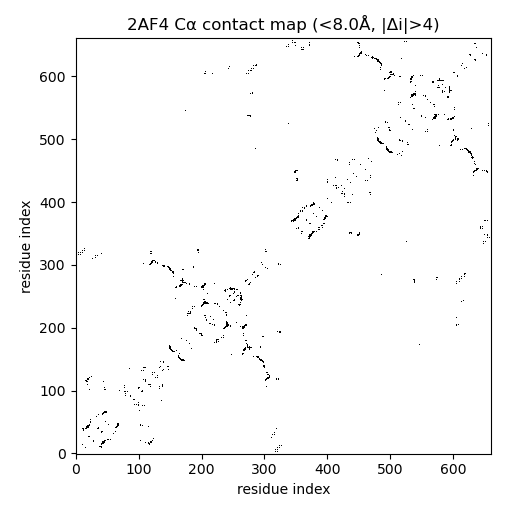669 C C . ILE B 1 297 ? 13.636 77.100 4.745 1.00 54.92 297 ILE D C 1
ATOM 4670 O O . ILE B 1 297 ? 13.443 76.012 4.200 1.00 54.56 297 ILE D O 1
ATOM 4675 N N . THR B 1 298 ? 12.673 77.737 5.382 1.00 56.64 298 THR D N 1
ATOM 4676 C CA . THR B 1 298 ? 11.369 77.094 5.524 1.00 58.64 298 THR D CA 1
ATOM 4677 C C . THR B 1 298 ? 10.502 77.540 4.330 1.00 57.25 298 THR D C 1
ATOM 4678 O O . THR B 1 298 ? 10.575 78.671 3.896 1.00 56.52 298 THR D O 1
ATOM 4682 N N . GLN B 1 299 ? 9.716 76.627 3.787 1.00 58.02 299 GLN D N 1
ATOM 4683 C CA . GLN B 1 299 ? 8.746 76.975 2.759 1.00 58.50 299 GLN D CA 1
ATOM 4684 C C . GLN B 1 299 ? 7.372 76.481 3.216 1.00 63.11 299 GLN D C 1
ATOM 4685 O O . GLN B 1 299 ? 7.269 75.689 4.156 1.00 65.50 299 GLN D O 1
ATOM 4691 N N . GLY B 1 300 ? 6.329 76.999 2.584 1.00 65.69 300 GLY D N 1
ATOM 4692 C CA . GLY B 1 300 ? 4.952 76.598 2.827 1.00 70.53 300 GLY D CA 1
ATOM 4693 C C . GLY B 1 300 ? 4.192 77.321 3.932 1.00 73.71 300 GLY D C 1
ATOM 4694 O O . GLY B 1 300 ? 3.024 77.010 4.177 1.00 78.36 300 GLY D O 1
ATOM 4695 N N . LEU B 1 301 ? 4.826 78.267 4.612 1.00 71.23 301 LEU D N 1
ATOM 4696 C CA . LEU B 1 301 ? 4.124 79.067 5.604 1.00 75.47 301 LEU D CA 1
ATOM 4697 C C . LEU B 1 301 ? 3.380 80.229 4.948 1.00 77.79 301 LEU D C 1
ATOM 4698 O O . LEU B 1 301 ? 3.686 80.601 3.812 1.00 75.94 301 LEU D O 1
ATOM 4703 N N . ALA B 1 302 ? 2.406 80.788 5.670 1.00 82.66 302 ALA D N 1
ATOM 4704 C CA . ALA B 1 302 ? 1.593 81.910 5.168 1.00 86.85 302 ALA D CA 1
ATOM 4705 C C . ALA B 1 302 ? 2.415 83.181 4.988 1.00 83.18 302 ALA D C 1
ATOM 4706 O O . ALA B 1 302 ? 2.212 83.929 4.035 1.00 84.33 302 ALA D O 1
ATOM 4708 N N . LYS B 1 303 ? 3.321 83.419 5.924 1.00 80.41 303 LYS D N 1
ATOM 4709 C CA . LYS B 1 303 ? 4.286 84.495 5.843 1.00 77.48 303 LYS D CA 1
ATOM 4710 C C . LYS B 1 303 ? 5.643 83.867 6.132 1.00 73.00 303 LYS D C 1
ATOM 4711 O O . LYS B 1 303 ? 5.742 83.005 7.005 1.00 72.92 303 LYS D O 1
ATOM 4717 N N . PRO B 1 304 ? 6.685 84.276 5.387 1.00 69.20 304 PRO D N 1
ATOM 4718 C CA . PRO B 1 304 ? 7.953 83.602 5.634 1.00 66.36 304 PRO D CA 1
ATOM 4719 C C . PRO B 1 304 ? 8.576 83.960 7.005 1.00 67.95 304 PRO D C 1
ATOM 4720 O O . PRO B 1 304 ? 8.852 85.126 7.305 1.00 69.48 304 PRO D O 1
ATOM 4724 N N . ILE B 1 305 ? 8.728 82.939 7.831 1.00 69.31 305 ILE D N 1
ATOM 4725 C CA . ILE B 1 305 ? 9.372 83.019 9.124 1.00 71.25 305 ILE D CA 1
ATOM 4726 C C . ILE B 1 305 ? 10.532 82.052 8.994 1.00 69.38 305 ILE D C 1
ATOM 4727 O O . ILE B 1 305 ? 10.316 80.845 8.829 1.00 69.82 305 ILE D O 1
ATOM 4732 N N . ASN B 1 306 ? 11.754 82.566 9.084 1.00 67.84 306 ASN D N 1
ATOM 4733 C CA . ASN B 1 306 ? 12.937 81.728 8.971 1.00 66.41 306 ASN D CA 1
ATOM 4734 C C . ASN B 1 306 ? 13.796 81.704 10.230 1.00 69.57 306 ASN D C 1
ATOM 4735 O O . ASN B 1 306 ? 13.999 82.725 10.888 1.00 71.85 306 ASN D O 1
ATOM 4740 N N . ASP B 1 307 ? 14.280 80.511 10.547 1.00 70.36 307 ASP D N 1
ATOM 4741 C CA . ASP B 1 307 ? 15.069 80.275 11.737 1.00 75.82 307 ASP D CA 1
ATOM 4742 C C . ASP B 1 307 ? 16.565 80.165 11.391 1.00 76.02 307 ASP D C 1
ATOM 4743 O O . ASP B 1 307 ? 16.936 79.606 10.365 1.00 73.47 307 ASP D O 1
ATOM 4748 N N . LEU B 1 308 ? 17.413 80.749 12.231 1.00 80.51 308 LEU D N 1
ATOM 4749 C CA . LEU B 1 308 ? 18.860 80.780 11.993 1.00 82.46 308 LEU D CA 1
ATOM 4750 C C . LEU B 1 308 ? 19.647 79.669 12.727 1.00 87.65 308 LEU D C 1
ATOM 4751 O O . LEU B 1 308 ? 19.078 78.690 13.252 1.00 88.91 308 LEU D O 1
ATOM 4756 N N . SER B 1 309 ? 20.966 79.834 12.738 1.00 91.71 309 SER D N 1
ATOM 4757 C CA . SER B 1 309 ? 21.888 78.853 13.269 1.00 97.49 309 SER D CA 1
ATOM 4758 C C . SER B 1 309 ? 22.636 79.484 14.428 1.00 106.59 309 SER D C 1
ATOM 4759 O O . SER B 1 309 ? 23.019 80.658 14.376 1.00 107.75 309 SER D O 1
ATOM 4762 N N . ARG B 1 310 ? 22.852 78.682 15.467 1.00 114.05 310 ARG D N 1
ATOM 4763 C CA . ARG B 1 310 ? 23.464 79.135 16.707 1.00 124.48 310 ARG D CA 1
ATOM 4764 C C . ARG B 1 310 ? 24.822 79.832 16.509 1.00 129.81 310 ARG D C 1
ATOM 4765 O O . ARG B 1 310 ? 25.238 80.631 17.351 1.00 137.28 310 ARG D O 1
ATOM 4773 N N . GLY B 1 311 ? 25.510 79.528 15.409 1.00 126.71 311 GLY D N 1
ATOM 4774 C CA . GLY B 1 311 ? 26.794 80.151 15.125 1.00 132.06 311 GLY D CA 1
ATOM 4775 C C . GLY B 1 311 ? 26.903 80.677 13.717 1.00 125.19 311 GLY D C 1
ATOM 4776 O O . GLY B 1 311 ? 27.477 80.022 12.851 1.00 123.87 311 GLY D O 1
ATOM 4777 N N . CYS B 1 312 ? 26.350 81.862 13.485 1.00 122.08 312 CYS D N 1
ATOM 4778 C CA . CYS B 1 312 ? 26.541 82.552 12.220 1.00 117.28 312 CYS D CA 1
ATOM 4779 C C . CYS B 1 312 ? 26.598 84.076 12.384 1.00 119.27 312 CYS D C 1
ATOM 4780 O O . CYS B 1 312 ? 26.297 84.615 13.455 1.00 123.51 312 CYS D O 1
ATOM 4783 N N . SER B 1 313 ? 27.008 84.763 11.321 1.00 116.70 313 SER D N 1
ATOM 4784 C CA . SER B 1 313 ? 27.481 86.157 11.414 1.00 120.88 313 SER D CA 1
ATOM 4785 C C . SER B 1 313 ? 26.414 87.227 11.174 1.00 114.91 313 SER D C 1
ATOM 4786 O O . SER B 1 313 ? 25.356 86.940 10.644 1.00 106.35 313 SER D O 1
ATOM 4789 N N . ASP B 1 314 ? 26.717 88.474 11.540 1.00 119.34 314 ASP D N 1
ATOM 4790 C CA . ASP B 1 314 ? 25.851 89.601 11.167 1.00 114.77 314 ASP D CA 1
ATOM 4791 C C . ASP B 1 314 ? 25.543 89.602 9.652 1.00 107.30 314 ASP D C 1
ATOM 4792 O O . ASP B 1 314 ? 24.421 89.917 9.242 1.00 101.54 314 ASP D O 1
ATOM 4797 N N . GLU B 1 315 ? 26.531 89.204 8.848 1.00 108.20 315 GLU D N 1
ATOM 4798 C CA . GLU B 1 315 ? 26.441 89.174 7.382 1.00 102.58 315 GLU D CA 1
ATOM 4799 C C . GLU B 1 315 ? 25.520 88.042 6.875 1.00 95.02 315 GLU D C 1
ATOM 4800 O O . GLU B 1 315 ? 24.861 88.157 5.821 1.00 89.80 315 GLU D O 1
ATOM 4806 N N . ASP B 1 316 ? 25.489 86.944 7.633 1.00 95.08 316 ASP D N 1
ATOM 4807 C CA . ASP B 1 316 ? 24.584 85.819 7.379 1.00 88.18 316 ASP D CA 1
ATOM 4808 C C . ASP B 1 316 ? 23.139 86.227 7.606 1.00 83.34 316 ASP D C 1
ATOM 4809 O O . ASP B 1 316 ? 22.259 85.921 6.790 1.00 77.69 316 ASP D O 1
ATOM 4814 N N . ILE B 1 317 ? 22.900 86.905 8.730 1.00 86.19 317 ILE D N 1
ATOM 4815 C CA . ILE B 1 317 ? 21.544 87.297 9.126 1.00 83.33 317 ILE D CA 1
ATOM 4816 C C . ILE B 1 317 ? 20.970 88.249 8.089 1.00 79.62 317 ILE D C 1
ATOM 4817 O O . ILE B 1 317 ? 19.813 88.120 7.706 1.00 75.06 317 ILE D O 1
ATOM 4822 N N . VAL B 1 318 ? 21.808 89.190 7.644 1.00 82.61 318 VAL D N 1
ATOM 4823 C CA . VAL B 1 318 ? 21.500 90.083 6.518 1.00 80.09 318 VAL D CA 1
ATOM 4824 C C . VAL B 1 318 ? 20.974 89.263 5.337 1.00 74.79 318 VAL D C 1
ATOM 4825 O O . VAL B 1 318 ? 19.929 89.590 4.781 1.00 71.93 318 VAL D O 1
ATOM 4829 N N . GLY B 1 319 ? 21.691 88.201 4.971 1.00 74.19 319 GLY D N 1
ATOM 4830 C CA . GLY B 1 319 ? 21.312 87.368 3.832 1.00 70.04 319 GLY D CA 1
ATOM 4831 C C . GLY B 1 319 ? 20.043 86.566 4.087 1.00 65.96 319 GLY D C 1
ATOM 4832 O O . GLY B 1 319 ? 19.244 86.342 3.192 1.00 63.85 319 GLY D O 1
ATOM 4833 N N . ALA B 1 320 ? 19.863 86.093 5.307 1.00 66.62 320 ALA D N 1
ATOM 4834 C CA . ALA B 1 320 ? 18.645 85.353 5.643 1.00 63.49 320 ALA D CA 1
ATOM 4835 C C . ALA B 1 320 ? 17.450 86.273 5.452 1.00 61.78 320 ALA D C 1
ATOM 4836 O O . ALA B 1 320 ? 16.450 85.888 4.879 1.00 59.82 320 ALA D O 1
ATOM 4838 N N . VAL B 1 321 ? 17.581 87.499 5.949 1.00 63.73 321 VAL D N 1
ATOM 4839 C CA . VAL B 1 321 ? 16.566 88.534 5.775 1.00 63.25 321 VAL D CA 1
ATOM 4840 C C . VAL B 1 321 ? 16.283 88.792 4.287 1.00 60.49 321 VAL D C 1
ATOM 4841 O O . VAL B 1 321 ? 15.139 88.892 3.897 1.00 58.98 321 VAL D O 1
ATOM 4845 N N . ALA B 1 322 ? 17.315 88.896 3.466 1.00 60.93 322 ALA D N 1
ATOM 4846 C CA . ALA B 1 322 ? 17.115 89.078 2.034 1.00 60.54 322 ALA D CA 1
ATOM 4847 C C . ALA B 1 322 ? 16.306 87.921 1.437 1.00 58.34 322 ALA D C 1
ATOM 4848 O O . ALA B 1 322 ? 15.356 88.145 0.684 1.00 57.91 322 ALA D O 1
ATOM 4850 N N . ILE B 1 323 ? 16.652 86.690 1.790 1.00 56.95 323 ILE D N 1
ATOM 4851 C CA . ILE B 1 323 ? 15.928 85.553 1.240 1.00 55.47 323 ILE D CA 1
ATOM 4852 C C . ILE B 1 323 ? 14.446 85.651 1.607 1.00 55.55 323 ILE D C 1
ATOM 4853 O O . ILE B 1 323 ? 13.561 85.456 0.754 1.00 56.60 323 ILE D O 1
ATOM 4858 N N . THR B 1 324 ? 14.198 85.980 2.869 1.00 55.95 324 THR D N 1
ATOM 4859 C CA . THR B 1 324 ? 12.817 86.086 3.413 1.00 56.51 324 THR D CA 1
ATOM 4860 C C . THR B 1 324 ? 12.025 87.156 2.689 1.00 57.43 324 THR D C 1
ATOM 4861 O O . THR B 1 324 ? 10.837 86.975 2.406 1.00 59.32 324 THR D O 1
ATOM 4865 N N . CYS B 1 325 ? 12.678 88.270 2.389 1.00 58.28 325 CYS D N 1
ATOM 4866 C CA . CYS B 1 325 ? 12.067 89.340 1.595 1.00 60.34 325 CYS D CA 1
ATOM 4867 C C . CYS B 1 325 ? 11.601 88.841 0.227 1.00 60.72 325 CYS D C 1
ATOM 4868 O O . CYS B 1 325 ? 10.494 89.172 -0.206 1.00 63.20 325 CYS D O 1
ATOM 4871 N N . VAL B 1 326 ? 12.453 88.071 -0.454 1.00 59.06 326 VAL D N 1
ATOM 4872 C CA . VAL B 1 326 ? 12.117 87.537 -1.766 1.00 60.01 326 VAL D CA 1
ATOM 4873 C C . VAL B 1 326 ? 10.983 86.497 -1.676 1.00 60.37 326 VAL D C 1
ATOM 4874 O O . VAL B 1 326 ? 10.129 86.411 -2.562 1.00 63.56 326 VAL D O 1
ATOM 4878 N N . GLN B 1 327 ? 10.969 85.722 -0.591 1.00 59.98 327 GLN D N 1
ATOM 4879 C CA . GLN B 1 327 ? 9.859 84.807 -0.272 1.00 60.53 327 GLN D CA 1
ATOM 4880 C C . GLN B 1 327 ? 8.541 85.555 -0.084 1.00 64.07 327 GLN D C 1
ATOM 4881 O O . GLN B 1 327 ? 7.508 85.109 -0.593 1.00 66.84 327 GLN D O 1
ATOM 4887 N N . ALA B 1 328 ? 8.579 86.673 0.641 1.00 64.71 328 ALA D N 1
ATOM 4888 C CA . ALA B 1 328 ? 7.382 87.497 0.878 1.00 69.72 328 ALA D CA 1
ATOM 4889 C C . ALA B 1 328 ? 6.802 88.071 -0.401 1.00 73.53 328 ALA D C 1
ATOM 4890 O O . ALA B 1 328 ? 5.630 88.428 -0.434 1.00 77.33 328 ALA D O 1
ATOM 4892 N N . ALA B 1 329 ? 7.620 88.170 -1.449 1.00 74.06 329 ALA D N 1
ATOM 4893 C CA . ALA B 1 329 ? 7.142 88.682 -2.758 1.00 79.68 329 ALA D CA 1
ATOM 4894 C C . ALA B 1 329 ? 6.115 87.746 -3.381 1.00 83.90 329 ALA D C 1
ATOM 4895 O O . ALA B 1 329 ? 5.308 88.169 -4.185 1.00 90.13 329 ALA D O 1
ATOM 4897 N N . ALA B 1 330 ? 6.164 86.471 -3.007 1.00 82.56 330 ALA D N 1
ATOM 4898 C CA . ALA B 1 330 ? 5.230 85.483 -3.480 1.00 86.82 330 ALA D CA 1
ATOM 4899 C C . ALA B 1 330 ? 3.784 85.936 -3.320 1.00 93.97 330 ALA D C 1
ATOM 4900 O O . ALA B 1 330 ? 2.970 85.629 -4.177 1.00 99.98 330 ALA D O 1
ATOM 4902 N N . GLN B 1 331 ? 3.453 86.648 -2.245 1.00 94.94 331 GLN D N 1
ATOM 4903 C CA . GLN B 1 331 ? 2.044 87.003 -2.011 1.00 102.74 331 GLN D CA 1
ATOM 4904 C C . GLN B 1 331 ? 1.703 88.509 -2.195 1.00 107.23 331 GLN D C 1
ATOM 4905 O O . GLN B 1 331 ? 1.105 89.155 -1.330 1.00 109.90 331 GLN D O 1
ATOM 4911 N N . ASP B 1 332 ? 2.041 89.033 -3.371 1.00 109.31 332 ASP D N 1
ATOM 4912 C CA . ASP B 1 332 ? 1.925 90.453 -3.647 1.00 112.97 332 ASP D CA 1
ATOM 4913 C C . ASP B 1 332 ? 0.648 90.747 -4.447 1.00 122.78 332 ASP D C 1
ATOM 4914 O O . ASP B 1 332 ? 0.120 91.869 -4.425 1.00 127.42 332 ASP D O 1
#

Nearest PDB structures (foldseek):
  2af3-assembly1_C  TM=9.946E-01  e=1.191E-54  Methanosarcina thermophila
  6iox-assembly1_B  TM=9.859E-01  e=1.062E-41  Porphyromonas gingivalis ATCC 33277
  7t88-assembly1_A-2  TM=9.358E-01  e=1.104E-34  Escherichia coli str. K-12 substr. MG1655
  1r5j-assembly1_A  TM=9.439E-01  e=4.155E-33  Streptococcus pyogenes
  1vmi-assembly1_A-2  TM=8.934E-01  e=4.533E-29  Escherichia coli

Foldseek 3Di:
DVLLVVLQVVLQVLAFEEEEAPLQDVLSLVLLLVLVVSNRYAYEYEDDPVNSPVSNDPRPNVRHHYHYCVDDPCNLVLLVLLCVLPVVVVQDSVNSNVVSNRSLLVRLSCCQVPVGQEYEEAQVHDPCVNVVSLCSHQNFAPNDAHKAWKKWKAFPDPAAPNRTAIFPRQPDFFQAFLQNLLVCQLQQQLLCCLSVVDHAAEELEDPAFPPPDDDVLQVSSVSSQVVNCVVCVPHQTDDDHHPCQQAQLVCVCVRPNPRSGGNHHRYYGYNGNVCRNVVRCCSCPVRVIDMGDRAITRTNGGYGHHYNDDGSVSSSSVVSSRSSNSCVVVD/DDLLVVLQVVLLVLQFEEEEAPLLDQLQQLLLQVCVVSSNYAYEYADDCVSNVVRPDVGDNPSHHYHQLVDHPCNVVLLVLQCVLCVVVVQDSCSSVPQSNRSLLVRLSCCLVVVGQEYEEAQADHFVPSVVSLCSRWNFADLQPDKAWKKWWAFPDPWALNRIAIFTRQDDFFADFLVRLLSRQVQRQVLCCLSVVDAAAEAQEDPAFPPRDDDPLQVSGVSSQVSNCPVCVVHHGDDDDHPCQQAQVVNVVVRPPPHSGGNHHRYYRYNGNVCRNVVRVCSCPVSVIDMGDRFMTRTNHGYGHDDNDDGSVSSSSNSSSSSSNSVVVD

Sequence (661 aa):
VTFLEKISERAKKLNKTIALPETEDIRTLQAAAKILERGIADIVLVGNEADIKALAGDLDLSKAKIVDPKTYEKKDEYINAFYELRKHKGITLENAAEIMSDYVYFAVMMAKLGEVDGVVSGAAHSSSDTLRPAVQIVKTAKGAALASAFFIISVPDEYGSDGTFLFADSGMVEMPSVEDVANIAVISAKTFELLVQDVPKVAMLSYSTKGSAKSKLTEATIASTKLAQELAPDIAIDGELQVDAAIVPKVAASKAPGSPVAGKANVFIFPDLNCGNIAYKIAQRLAKAEAYGPITQGLAKPINDLSRGCSDEDIVGAVAITCVQAAAQDKVTFLEKISERAKKLNKTIALPETEDIRTLQAAAKILERGIADIVLVGNEADIKALAGDLDLSKAKIVDPKTYEKKDEYINAFYELRKHKGITLENAAEIMSDYVYFAVMMAKLGEVDGVVSGAAHSSSDTLRPAVQIVKTAKGAALASAFFIISVPDEYGSDGTFLFADSGMVEMPSVEDVANIAVISAKTFELLVQDVPKVAMLSYSTKGSAKSKLTEATIASTKLAQELAPDIAIDGELQVDAAIVPKVAASKAPGSPVAGKANVFIFPDLNCGNIAYKIAQRLAKAEAYGPITQGLAKPINDLSRGCSDEDIVGAVAITCVQAAAQD

Secondary structure (DSSP, 8-state):
-HHHHHHHHHHHHH--EEEE--TTSHHHHHHHHHHHHHTS-EEEEES-HHHHHHHHSS---TTSEEE-TTS-TTHHHHHHHHHHHHGGGT--HHHHHHHTTSHHHHHHHHHHTTS-SEEEE-TTS-SHHHHHHIIIII-BSTT-S--EEEEEEE-----TBTTEEEEETSSS-SS--HHHHHHHHHHHHHHHHHHH-S--EEEEE-S-STTS--SHHHHHHHHHHHHHHHH-TTSEEEEEE-HHHHH-HHHHHHHSTT-SSTTS--EEE-SSHHHHHHHHHHHHHTS--EEEEEEEESBSS-EEE--TT--HHHHHHHHHHHHHHHHHHH-/--HHHHHHHHHHHH--EEEE--TTSHHHHHHHHHHHHHTS-EEEEES-HHHHHTT-SS---SSSEEE-TTTSTTHHHHHHHHHHHHGGGT--SSTTTTGGGSHHHHHHHHHHTTS-SEEEE-SSS-TTTTHHHHHHHT-B-SS-SS--EEEEEE----HHHHTEEEEETSSS-SS--HHHHHHHHHHHHHHHHHHH-S--EEEEE-SS-TTS--SHHHHHHHHHHHHHHHHSTTSEEEEEE-HHHHH-HHHHHHHSTT-SSTTS--EEE-SSHHHHHHHHHHHHHHS--EEEEEEE-SBSS-EEE--SS--HHHHHHHHHHHHHHHGGG-

B-factor: mean 77.32, std 28.6, range [32.13, 202.66]

Radius of gyration: 29.33 Å; Cα contacts (8 Å, |Δi|>4): 1513; chains: 2; bounding box: 61×90×63 Å